Protein AF-A0A2M8TPI4-F1 (afdb_monomer_lite)

Structure (mmCIF, N/CA/C/O backbone):
data_AF-A0A2M8TPI4-F1
#
_entry.id   AF-A0A2M8TPI4-F1
#
loop_
_atom_site.group_PDB
_atom_site.id
_atom_site.type_symbol
_atom_site.label_atom_id
_atom_site.label_alt_id
_atom_site.label_comp_id
_atom_site.label_asym_id
_atom_site.label_entity_id
_atom_site.label_seq_id
_atom_site.pdbx_PDB_ins_code
_atom_site.Cartn_x
_atom_site.Cartn_y
_atom_site.Cartn_z
_atom_site.occupancy
_atom_site.B_iso_or_equiv
_atom_site.auth_seq_id
_atom_site.auth_comp_id
_atom_site.auth_asym_id
_atom_site.auth_atom_id
_atom_site.pdbx_PDB_model_num
ATOM 1 N N . MET A 1 1 ? -33.344 -41.406 -44.178 1.00 42.50 1 MET A N 1
ATOM 2 C CA . MET A 1 1 ? -32.792 -42.039 -42.953 1.00 42.50 1 MET A CA 1
ATOM 3 C C . MET A 1 1 ? -31.326 -42.520 -43.064 1.00 42.50 1 MET A C 1
ATOM 5 O O . MET A 1 1 ? -30.965 -43.487 -42.414 1.00 42.50 1 MET A O 1
ATOM 9 N N . LYS A 1 2 ? -30.423 -41.817 -43.775 1.00 36.78 2 LYS A N 1
ATOM 10 C CA . LYS A 1 2 ? -28.952 -42.033 -43.667 1.00 36.78 2 LYS A CA 1
ATOM 11 C C . LYS A 1 2 ? -28.103 -40.743 -43.727 1.00 36.78 2 LYS A C 1
ATOM 13 O O . LYS A 1 2 ? -26.889 -40.815 -43.817 1.00 36.78 2 LYS A O 1
ATOM 18 N N . LYS A 1 3 ? -28.725 -39.559 -43.618 1.00 31.11 3 LYS A N 1
ATOM 19 C CA . LYS A 1 3 ? -28.043 -38.244 -43.548 1.00 31.11 3 LYS A CA 1
ATOM 20 C C . LYS A 1 3 ? -28.309 -37.463 -42.249 1.00 31.11 3 LYS A C 1
ATOM 22 O O . LYS A 1 3 ? -27.887 -36.326 -42.125 1.00 31.11 3 LYS A O 1
ATOM 27 N N . LEU A 1 4 ? -28.960 -38.087 -41.260 1.00 27.67 4 LEU A N 1
ATOM 28 C CA . LEU A 1 4 ? -29.303 -37.460 -39.971 1.00 27.67 4 LEU A CA 1
ATOM 29 C C . LEU A 1 4 ? -28.495 -38.006 -38.775 1.00 27.67 4 LEU A C 1
ATOM 31 O O . LEU A 1 4 ? -28.818 -37.718 -37.629 1.00 27.67 4 LEU A O 1
ATOM 35 N N . ARG A 1 5 ? -27.447 -38.804 -39.033 1.00 30.41 5 ARG A N 1
ATOM 36 C CA . ARG A 1 5 ? -26.544 -39.361 -38.003 1.00 30.41 5 ARG A CA 1
ATOM 37 C C . ARG A 1 5 ? -25.111 -38.815 -38.057 1.00 30.41 5 ARG A C 1
ATOM 39 O O . ARG A 1 5 ? -24.304 -39.196 -37.226 1.00 30.41 5 ARG A O 1
ATOM 46 N N . LEU A 1 6 ? -24.812 -37.895 -38.979 1.00 24.77 6 LEU A N 1
ATOM 47 C CA . LEU A 1 6 ? -23.505 -37.222 -39.049 1.00 24.77 6 LEU A CA 1
ATOM 48 C C . LEU A 1 6 ? -23.501 -35.851 -38.345 1.00 24.77 6 LEU A C 1
ATOM 50 O O . LEU A 1 6 ? -22.450 -35.359 -37.964 1.00 24.77 6 LEU A O 1
ATOM 54 N N . ILE A 1 7 ? -24.681 -35.270 -38.098 1.00 27.59 7 ILE A N 1
ATOM 55 C CA . ILE A 1 7 ? -24.833 -33.986 -37.387 1.00 27.59 7 ILE A CA 1
ATOM 56 C C . ILE A 1 7 ? -24.910 -34.190 -35.861 1.00 27.59 7 ILE A C 1
ATOM 58 O O . ILE A 1 7 ? -24.501 -33.322 -35.103 1.00 27.59 7 ILE A O 1
ATOM 62 N N . HIS A 1 8 ? -25.307 -35.379 -35.396 1.00 25.62 8 HIS A N 1
ATOM 63 C CA . HIS A 1 8 ? -25.311 -35.723 -33.965 1.00 25.62 8 HIS A CA 1
ATOM 64 C C . HIS A 1 8 ? -23.975 -36.287 -33.447 1.00 25.62 8 HIS A C 1
ATOM 66 O O . HIS A 1 8 ? -23.842 -36.508 -32.250 1.00 25.62 8 HIS A O 1
ATOM 72 N N . LEU A 1 9 ? -22.975 -36.478 -34.320 1.00 25.83 9 LEU A N 1
ATOM 73 C CA . LEU A 1 9 ? -21.606 -36.840 -33.922 1.00 25.83 9 LEU A CA 1
ATOM 74 C C . LEU A 1 9 ? -20.618 -35.662 -34.030 1.00 25.83 9 LEU A C 1
ATOM 76 O O . LEU A 1 9 ? -19.514 -35.748 -33.510 1.00 25.83 9 LEU A O 1
ATOM 80 N N . PHE A 1 10 ? -21.031 -34.543 -34.640 1.00 26.08 10 PHE A N 1
ATOM 81 C CA . PHE A 1 10 ? -20.268 -33.286 -34.656 1.00 26.08 10 PHE A CA 1
ATOM 82 C C . PHE A 1 10 ? -20.625 -32.336 -33.498 1.00 26.08 10 PHE A C 1
ATOM 84 O O . PHE A 1 10 ? -19.935 -31.346 -33.289 1.00 26.08 10 PHE A O 1
ATOM 91 N N . LEU A 1 11 ? -21.653 -32.663 -32.704 1.00 26.89 11 LEU A N 1
ATOM 92 C CA . LEU A 1 11 ? -22.024 -31.936 -31.480 1.00 26.89 11 LEU A CA 1
ATOM 93 C C . LEU A 1 11 ? -21.512 -32.591 -30.182 1.00 26.89 11 LEU A C 1
ATOM 95 O O . LEU A 1 11 ? -21.842 -32.139 -29.093 1.00 26.89 11 LEU A O 1
ATOM 99 N N . LEU A 1 12 ? -20.683 -33.633 -30.294 1.00 26.83 12 LEU A N 1
ATOM 100 C CA . LEU A 1 12 ? -20.065 -34.346 -29.164 1.00 26.83 12 LEU A CA 1
ATOM 101 C C . LEU A 1 12 ? -18.527 -34.371 -29.243 1.00 26.83 12 LEU A C 1
ATOM 103 O O . LEU A 1 12 ? -17.876 -35.152 -28.558 1.00 26.83 12 LEU A O 1
ATOM 107 N N . LEU A 1 13 ? -17.944 -33.489 -30.064 1.00 27.53 13 LEU A N 1
ATOM 108 C CA . LEU A 1 13 ? -16.494 -33.335 -30.215 1.00 27.53 13 LEU A CA 1
ATOM 109 C C . LEU A 1 13 ? -16.045 -31.871 -30.357 1.00 27.53 13 LEU A C 1
ATOM 111 O O . LEU A 1 13 ? -14.975 -31.597 -30.887 1.00 27.53 13 LEU A O 1
ATOM 115 N N . PHE A 1 14 ? -16.806 -30.935 -29.781 1.00 26.31 14 PHE A N 1
ATOM 116 C CA . PHE A 1 14 ? -16.170 -29.828 -29.068 1.00 26.31 14 PHE A CA 1
ATOM 117 C C . PHE A 1 14 ? -15.890 -30.324 -27.651 1.00 26.31 14 PHE A C 1
ATOM 119 O O . PHE A 1 14 ? -16.618 -30.047 -26.700 1.00 26.31 14 PHE A O 1
ATOM 126 N N . LEU A 1 15 ? -14.826 -31.128 -27.547 1.00 28.42 15 LEU A N 1
ATOM 127 C CA . LEU A 1 15 ? -14.032 -31.188 -26.330 1.00 28.42 15 LEU A CA 1
ATOM 128 C C . LEU A 1 15 ? -13.825 -29.750 -25.873 1.00 28.42 15 LEU A C 1
ATOM 130 O O . LEU A 1 15 ? -13.433 -28.892 -26.665 1.00 28.42 15 LEU A O 1
ATOM 134 N N . ALA A 1 16 ? -14.160 -29.514 -24.613 1.00 29.27 16 ALA A N 1
ATOM 135 C CA . ALA A 1 16 ? -13.950 -28.274 -23.914 1.00 29.27 16 ALA A CA 1
ATOM 136 C C . ALA A 1 16 ? -12.498 -27.805 -24.093 1.00 29.27 16 ALA A C 1
ATOM 138 O O . ALA A 1 16 ? -11.621 -28.132 -23.307 1.00 29.27 16 ALA A O 1
ATOM 139 N N . ILE A 1 17 ? -12.261 -26.982 -25.109 1.00 33.09 17 ILE A N 1
ATOM 140 C CA . ILE A 1 17 ? -11.363 -25.845 -24.979 1.00 33.09 17 ILE A CA 1
ATOM 141 C C . ILE A 1 17 ? -12.268 -24.689 -24.567 1.00 33.09 17 ILE A C 1
ATOM 143 O O . ILE A 1 17 ? -12.402 -23.675 -25.245 1.00 33.09 17 ILE A O 1
ATOM 147 N N . GLY A 1 18 ? -12.937 -24.859 -23.424 1.00 29.61 18 GLY A N 1
ATOM 148 C CA . GLY A 1 18 ? -13.050 -23.703 -22.568 1.00 29.61 18 GLY A CA 1
ATOM 149 C C . GLY A 1 18 ? -11.603 -23.345 -22.280 1.00 29.61 18 GLY A C 1
ATOM 150 O O . GLY A 1 18 ? -10.939 -24.058 -21.533 1.00 29.61 18 GLY A O 1
ATOM 151 N N . MET A 1 19 ? -11.092 -22.284 -22.913 1.00 33.31 19 MET A N 1
ATOM 152 C CA . MET A 1 19 ? -10.192 -21.404 -22.180 1.00 33.31 19 MET A CA 1
ATOM 153 C C . MET A 1 19 ? -10.835 -21.310 -20.802 1.00 33.31 19 MET A C 1
ATOM 155 O O . MET A 1 19 ? -11.948 -20.791 -20.698 1.00 33.31 19 MET A O 1
ATOM 159 N N . TYR A 1 20 ? -10.233 -21.929 -19.786 1.00 38.62 20 TYR A N 1
ATOM 160 C CA . TYR A 1 20 ? -10.530 -21.528 -18.426 1.00 38.62 20 TYR A CA 1
ATOM 161 C C . TYR A 1 20 ? -10.258 -20.033 -18.465 1.00 38.62 20 TYR A C 1
ATOM 163 O O . TYR A 1 20 ? -9.108 -19.627 -18.612 1.00 38.62 20 TYR A O 1
ATOM 171 N N . ALA A 1 21 ? -11.317 -19.227 -18.534 1.00 43.59 21 ALA A N 1
ATOM 172 C CA . ALA A 1 21 ? -11.176 -17.796 -18.437 1.00 43.59 21 ALA A CA 1
ATOM 173 C C . ALA A 1 21 ? -10.596 -17.609 -17.045 1.00 43.59 21 ALA A C 1
ATOM 175 O O . ALA A 1 21 ? -11.293 -17.840 -16.058 1.00 43.59 21 ALA A O 1
ATOM 176 N N . THR A 1 22 ? -9.291 -17.362 -16.972 1.00 68.88 22 THR A N 1
ATOM 177 C CA . THR A 1 22 ? -8.619 -17.184 -15.698 1.00 68.88 22 THR A CA 1
ATOM 178 C C . THR A 1 22 ? -9.324 -16.019 -15.020 1.00 68.88 22 THR A C 1
ATOM 180 O O . THR A 1 22 ? -9.359 -14.915 -15.570 1.00 68.88 22 THR A O 1
ATOM 183 N N . GLU A 1 23 ? -9.984 -16.290 -13.894 1.00 80.44 23 GLU A N 1
ATOM 184 C CA . GLU A 1 23 ? -10.828 -15.290 -13.251 1.00 80.44 23 GLU A CA 1
ATOM 185 C C . GLU A 1 23 ? -9.982 -14.075 -12.843 1.00 80.44 23 GLU A C 1
ATOM 187 O O . GLU A 1 23 ? -8.807 -14.237 -12.471 1.00 80.44 23 GLU A O 1
ATOM 192 N N . PRO A 1 24 ? -10.539 -12.852 -12.950 1.00 91.06 24 PRO A N 1
ATOM 193 C CA . PRO A 1 24 ? -9.874 -11.668 -12.433 1.00 91.06 24 PRO A CA 1
ATOM 194 C C . PRO A 1 24 ? -9.610 -11.840 -10.936 1.00 91.06 24 PRO A C 1
ATOM 196 O O . PRO A 1 24 ? -10.426 -12.404 -10.208 1.00 91.06 24 PRO A O 1
ATOM 199 N N . ILE A 1 25 ? -8.477 -11.324 -10.469 1.00 94.75 25 ILE A N 1
ATOM 200 C CA . ILE A 1 25 ? -8.200 -11.262 -9.034 1.00 94.75 25 ILE A CA 1
ATOM 201 C C . ILE A 1 25 ? -8.938 -10.039 -8.501 1.00 94.75 25 ILE A C 1
ATOM 203 O O . ILE A 1 25 ? -8.733 -8.940 -9.013 1.00 94.75 25 ILE A O 1
ATOM 207 N N . SER A 1 26 ? -9.798 -10.234 -7.505 1.00 95.56 26 SER A N 1
ATOM 208 C CA . SER A 1 26 ? -10.599 -9.163 -6.913 1.00 95.56 26 SER A CA 1
ATOM 209 C C . SER A 1 26 ? -10.848 -9.429 -5.434 1.00 95.56 26 SER A C 1
ATOM 211 O O . SER A 1 26 ? -11.182 -10.552 -5.049 1.00 95.56 26 SER A O 1
ATOM 213 N N . GLY A 1 27 ? -10.690 -8.400 -4.601 1.00 95.56 27 GLY A N 1
ATOM 214 C CA . GLY A 1 27 ? -10.996 -8.463 -3.174 1.00 95.56 27 GLY A CA 1
ATOM 215 C C . GLY A 1 27 ? -9.859 -8.006 -2.263 1.00 95.56 27 GLY A C 1
ATOM 216 O O . GLY A 1 27 ? -9.006 -7.200 -2.637 1.00 95.56 27 GLY A O 1
ATOM 217 N N . TYR A 1 28 ? -9.884 -8.507 -1.028 1.00 97.62 28 TYR A N 1
ATOM 218 C CA . TYR A 1 28 ? -8.961 -8.124 0.038 1.00 97.62 28 TYR A CA 1
ATOM 219 C C . TYR A 1 28 ? -8.057 -9.287 0.415 1.00 97.62 28 TYR A C 1
ATOM 221 O O . TYR A 1 28 ? -8.532 -10.368 0.764 1.00 97.62 28 TYR A O 1
ATOM 229 N N . PHE A 1 29 ? -6.755 -9.036 0.399 1.00 97.94 29 PHE A N 1
ATOM 230 C CA . PHE A 1 29 ? -5.729 -10.047 0.586 1.00 97.94 29 PHE A CA 1
ATOM 231 C C . PHE A 1 29 ? -4.709 -9.610 1.628 1.00 97.94 29 PHE A C 1
ATOM 233 O O . PHE A 1 29 ? -4.481 -8.420 1.860 1.00 97.94 29 PHE A O 1
ATOM 240 N N . ARG A 1 30 ? -4.054 -10.602 2.218 1.00 97.69 30 ARG A N 1
ATOM 241 C CA . ARG A 1 30 ? -2.716 -10.479 2.777 1.00 97.69 30 ARG A CA 1
ATOM 242 C C . ARG A 1 30 ? -1.723 -10.952 1.735 1.00 97.69 30 ARG A C 1
ATOM 244 O O . ARG A 1 30 ? -1.909 -11.999 1.119 1.00 97.69 30 ARG A O 1
ATOM 251 N N . ILE A 1 31 ? -0.654 -10.187 1.574 1.00 98.06 31 ILE A N 1
ATOM 252 C CA . ILE A 1 31 ? 0.456 -10.559 0.704 1.00 98.06 31 ILE A CA 1
ATOM 253 C C . ILE A 1 31 ? 1.553 -11.138 1.587 1.00 98.06 31 ILE A C 1
ATOM 255 O O . ILE A 1 31 ? 2.002 -10.481 2.530 1.00 98.06 31 ILE A O 1
ATOM 259 N N . LYS A 1 32 ? 1.959 -12.370 1.293 1.00 97.75 32 LYS A N 1
ATOM 260 C CA . LYS A 1 32 ? 2.950 -13.122 2.064 1.00 97.75 32 LYS A CA 1
ATOM 261 C C . LYS A 1 32 ? 4.080 -13.572 1.150 1.00 97.75 32 LYS A C 1
ATOM 263 O O . LYS A 1 32 ? 3.815 -14.127 0.089 1.00 97.75 32 LYS A O 1
ATOM 268 N N . ASN A 1 33 ? 5.326 -13.367 1.556 1.00 98.06 33 ASN A N 1
ATOM 269 C CA . ASN A 1 33 ? 6.466 -13.908 0.826 1.00 98.06 33 ASN A CA 1
ATOM 270 C C . ASN A 1 33 ? 6.536 -15.440 0.961 1.00 98.06 33 ASN A C 1
ATOM 272 O O . ASN A 1 33 ? 6.232 -15.991 2.022 1.00 98.06 33 ASN A O 1
ATOM 276 N N . ALA A 1 34 ? 6.919 -16.137 -0.108 1.00 97.31 34 ALA A N 1
ATOM 277 C CA . ALA A 1 34 ? 6.995 -17.593 -0.101 1.00 97.31 34 ALA A CA 1
ATOM 278 C C . ALA A 1 34 ? 8.263 -18.139 0.578 1.00 97.31 34 ALA A C 1
ATOM 280 O O . ALA A 1 34 ? 8.246 -19.271 1.068 1.00 97.31 34 ALA A O 1
ATOM 281 N N . HIS A 1 35 ? 9.333 -17.345 0.661 1.00 95.44 35 HIS A N 1
ATOM 282 C CA . HIS A 1 35 ? 10.551 -17.703 1.383 1.00 95.44 35 HIS A CA 1
ATOM 283 C C . HIS A 1 35 ? 10.312 -17.710 2.889 1.00 95.44 35 HIS A C 1
ATOM 285 O O . HIS A 1 35 ? 9.809 -16.744 3.462 1.00 95.44 35 HIS A O 1
ATOM 291 N N . THR A 1 36 ? 10.649 -18.824 3.539 1.00 91.94 36 THR A N 1
ATOM 292 C CA . THR A 1 36 ? 10.414 -19.011 4.975 1.00 91.94 36 THR A CA 1
ATOM 293 C C . THR A 1 36 ? 11.583 -18.480 5.782 1.00 91.94 36 THR A C 1
ATOM 295 O O . THR A 1 36 ? 12.649 -19.087 5.820 1.00 91.94 36 THR A O 1
ATOM 298 N N . ARG A 1 37 ? 11.338 -17.372 6.479 1.00 92.19 37 ARG A N 1
ATOM 299 C CA . ARG A 1 37 ? 12.314 -16.720 7.350 1.00 92.19 37 ARG A CA 1
ATOM 300 C C . ARG A 1 37 ? 12.321 -17.313 8.749 1.00 92.19 37 ARG A C 1
ATOM 302 O O . ARG A 1 37 ? 11.275 -17.677 9.290 1.00 92.19 37 ARG A O 1
ATOM 309 N N . ALA A 1 38 ? 13.494 -17.316 9.377 1.00 92.19 38 ALA A N 1
ATOM 310 C CA . ALA A 1 38 ? 13.656 -17.795 10.750 1.00 92.19 38 ALA A CA 1
ATOM 311 C C . ALA A 1 38 ? 12.893 -16.940 11.782 1.00 92.19 38 ALA A C 1
ATOM 313 O O . ALA A 1 38 ? 12.443 -17.454 12.804 1.00 92.19 38 ALA A O 1
ATOM 314 N N . ASP A 1 39 ? 12.719 -15.641 11.513 1.00 93.31 39 ASP A N 1
ATOM 315 C CA . ASP A 1 39 ? 11.968 -14.711 12.368 1.00 93.31 39 ASP A CA 1
ATOM 316 C C . ASP A 1 39 ? 10.443 -14.751 12.142 1.00 93.31 39 ASP A C 1
ATOM 318 O O . ASP A 1 39 ? 9.690 -14.071 12.846 1.00 93.31 39 ASP A O 1
ATOM 322 N N . GLY A 1 40 ? 9.979 -15.539 11.165 1.00 94.81 40 GLY A N 1
ATOM 323 C CA . GLY A 1 40 ? 8.573 -15.677 10.794 1.00 94.81 40 GLY A CA 1
ATOM 324 C C . GLY A 1 40 ? 7.943 -14.423 10.181 1.00 94.81 40 GLY A C 1
ATOM 325 O O . GLY A 1 40 ? 6.723 -14.396 9.997 1.00 94.81 40 GLY A O 1
ATOM 326 N N . LYS A 1 41 ? 8.724 -13.374 9.888 1.00 96.06 41 LYS A N 1
ATOM 327 C CA . LYS A 1 41 ? 8.229 -12.157 9.238 1.00 96.06 41 LYS A CA 1
ATOM 328 C C . LYS A 1 41 ? 8.160 -12.386 7.739 1.00 96.06 41 LYS A C 1
ATOM 330 O O . LYS A 1 41 ? 9.182 -12.586 7.112 1.00 96.06 41 LYS A O 1
ATOM 335 N N . GLN A 1 42 ? 6.964 -12.393 7.172 1.00 95.88 42 GLN A N 1
ATOM 336 C CA . GLN A 1 42 ? 6.765 -12.653 5.738 1.00 95.88 42 GLN A CA 1
ATOM 337 C C . GLN A 1 42 ? 5.626 -11.823 5.146 1.00 95.88 42 GLN A C 1
ATOM 339 O O . GLN A 1 42 ? 5.453 -11.784 3.929 1.00 95.88 42 GLN A O 1
ATOM 344 N N . TYR A 1 43 ? 4.809 -11.199 5.993 1.00 97.94 43 TYR A N 1
ATOM 345 C CA . TYR A 1 43 ? 3.595 -10.522 5.569 1.00 97.94 43 TYR A CA 1
ATOM 346 C C . TYR A 1 43 ? 3.841 -9.040 5.362 1.00 97.94 43 TYR A C 1
ATOM 348 O O . TYR A 1 43 ? 4.444 -8.364 6.201 1.00 97.94 43 TYR A O 1
ATOM 356 N N . VAL A 1 44 ? 3.323 -8.537 4.247 1.00 98.06 44 VAL A N 1
ATOM 357 C CA . VAL A 1 44 ? 3.398 -7.127 3.887 1.00 98.06 44 VAL A CA 1
ATOM 358 C C . VAL A 1 44 ? 2.527 -6.299 4.825 1.00 98.06 44 VAL A C 1
ATOM 360 O O . VAL A 1 44 ? 1.353 -6.600 5.043 1.00 98.06 44 VAL A O 1
ATOM 363 N N . GLN A 1 45 ? 3.100 -5.216 5.344 1.00 96.12 45 GLN A N 1
ATOM 364 C CA . GLN A 1 45 ? 2.365 -4.149 6.006 1.00 96.12 45 GLN A CA 1
ATOM 365 C C . GLN A 1 45 ? 2.723 -2.801 5.394 1.00 96.12 45 GLN A C 1
ATOM 367 O O . GLN A 1 45 ? 3.892 -2.425 5.325 1.00 96.12 45 GLN A O 1
ATOM 372 N N . VAL A 1 46 ? 1.694 -2.051 5.009 1.00 96.25 46 VAL A N 1
ATOM 373 C CA . VAL A 1 46 ? 1.790 -0.644 4.625 1.00 96.25 46 VAL A CA 1
ATOM 374 C C . VAL A 1 46 ? 1.813 0.211 5.890 1.00 96.25 46 VAL A C 1
ATOM 376 O O . VAL A 1 46 ? 0.879 0.176 6.694 1.00 96.25 46 VAL A O 1
ATOM 379 N N . THR A 1 47 ? 2.888 0.973 6.075 1.00 92.56 47 THR A N 1
ATOM 380 C CA . THR A 1 47 ? 3.129 1.794 7.277 1.00 92.56 47 THR A CA 1
ATOM 381 C C . THR A 1 47 ? 3.244 3.281 6.977 1.00 92.56 47 THR A C 1
ATOM 383 O O . THR A 1 47 ? 3.262 4.093 7.899 1.00 92.56 47 THR A O 1
ATOM 386 N N . GLY A 1 48 ? 3.302 3.655 5.701 1.00 89.44 48 GLY A N 1
ATOM 387 C CA . GLY A 1 48 ? 3.376 5.045 5.287 1.00 89.44 48 GLY A CA 1
ATOM 388 C C . GLY A 1 48 ? 2.976 5.230 3.834 1.00 89.44 48 GLY A C 1
ATOM 389 O O . GLY A 1 48 ? 2.799 4.276 3.079 1.00 89.44 48 GLY A O 1
ATOM 390 N N . LYS A 1 49 ? 2.890 6.496 3.423 1.00 83.81 49 LYS A N 1
ATOM 391 C CA . LYS A 1 49 ? 2.453 6.892 2.078 1.00 83.81 49 LYS A CA 1
ATOM 392 C C . LYS A 1 49 ? 3.249 6.229 0.944 1.00 83.81 49 LYS A C 1
ATOM 394 O O . LYS A 1 49 ? 2.689 5.918 -0.099 1.00 83.81 49 LYS A O 1
ATOM 399 N N . TYR A 1 50 ? 4.547 6.034 1.162 1.00 82.00 50 TYR A N 1
ATOM 400 C CA . TYR A 1 50 ? 5.475 5.399 0.221 1.00 82.00 50 TYR A CA 1
ATOM 401 C C . TYR A 1 50 ? 6.285 4.293 0.912 1.00 82.00 50 TYR A C 1
ATOM 403 O O . TYR A 1 50 ? 7.439 4.064 0.565 1.00 82.00 50 TYR A O 1
ATOM 411 N N . GLN A 1 51 ? 5.716 3.672 1.951 1.00 86.50 51 GLN A N 1
ATOM 412 C CA . GLN A 1 51 ? 6.416 2.705 2.792 1.00 86.50 51 GLN A CA 1
ATOM 413 C C . GLN A 1 51 ? 5.540 1.480 3.044 1.00 86.50 51 GLN A C 1
ATOM 415 O O . GLN A 1 51 ? 4.460 1.572 3.634 1.00 86.50 51 GLN A O 1
ATOM 420 N N . ALA A 1 52 ? 6.052 0.329 2.633 1.00 92.12 52 ALA A N 1
ATOM 421 C CA . ALA A 1 52 ? 5.533 -0.981 2.974 1.00 92.12 52 ALA A CA 1
ATOM 422 C C . ALA A 1 52 ? 6.709 -1.954 3.063 1.00 92.12 52 ALA A C 1
ATOM 424 O O . ALA A 1 52 ? 7.691 -1.757 2.351 1.00 92.12 52 ALA A O 1
ATOM 425 N N . GLN A 1 53 ? 6.622 -2.968 3.923 1.00 94.62 53 GLN A N 1
ATOM 426 C CA . GLN A 1 53 ? 7.640 -4.021 4.029 1.00 94.62 53 GLN A CA 1
ATOM 427 C C . GLN A 1 53 ? 7.007 -5.369 4.409 1.00 94.62 53 GLN A C 1
ATOM 429 O O . GLN A 1 53 ? 6.000 -5.368 5.124 1.00 94.62 53 GLN A O 1
ATOM 434 N N . PRO A 1 54 ? 7.589 -6.514 4.001 1.00 95.69 54 PRO A N 1
ATOM 435 C CA . PRO A 1 54 ? 7.163 -7.867 4.383 1.00 95.69 54 PRO A CA 1
ATOM 436 C C . PRO A 1 54 ? 7.573 -8.246 5.822 1.00 95.69 54 PRO A C 1
ATOM 438 O O . PRO A 1 54 ? 8.050 -9.343 6.091 1.00 95.69 54 PRO A O 1
ATOM 441 N N . ASN A 1 55 ? 7.403 -7.330 6.776 1.00 94.62 55 ASN A N 1
ATOM 442 C CA . ASN A 1 55 ? 8.015 -7.412 8.104 1.00 94.62 55 ASN A CA 1
ATOM 443 C C . ASN A 1 55 ? 7.073 -7.897 9.224 1.00 94.62 55 ASN A C 1
ATOM 445 O O . ASN A 1 55 ? 7.421 -7.773 10.403 1.00 94.62 55 ASN A O 1
ATOM 449 N N . GLN A 1 56 ? 5.895 -8.430 8.884 1.00 97.19 56 GLN A N 1
ATOM 450 C CA . GLN A 1 56 ? 4.922 -8.930 9.860 1.00 97.19 56 GLN A CA 1
ATOM 451 C C . GLN A 1 56 ? 4.898 -10.452 9.953 1.00 97.19 56 GLN A C 1
ATOM 453 O O . GLN A 1 56 ? 5.046 -11.158 8.955 1.00 97.19 56 GLN A O 1
ATOM 458 N N . THR A 1 57 ? 4.652 -10.950 11.166 1.00 97.06 57 THR A N 1
ATOM 459 C CA . THR A 1 57 ? 4.400 -12.372 11.429 1.00 97.06 57 THR A CA 1
ATOM 460 C C . THR A 1 57 ? 2.936 -12.738 11.182 1.00 97.06 57 THR A C 1
ATOM 462 O O . THR A 1 57 ? 2.060 -11.868 11.157 1.00 97.06 57 THR A O 1
ATOM 465 N N . VAL A 1 58 ? 2.658 -14.041 11.071 1.00 95.25 58 VAL A N 1
ATOM 466 C CA . VAL A 1 58 ? 1.302 -14.596 10.877 1.00 95.25 58 VAL A CA 1
ATOM 467 C C . VAL A 1 58 ? 0.297 -14.204 11.970 1.00 95.25 58 VAL A C 1
ATOM 469 O O . VAL A 1 58 ? -0.903 -14.143 11.711 1.00 95.25 58 VAL A O 1
ATOM 472 N N . ASP A 1 59 ? 0.755 -13.900 13.184 1.00 94.81 59 ASP A N 1
ATOM 473 C CA . ASP A 1 59 ? -0.139 -13.477 14.266 1.00 94.81 59 ASP A CA 1
ATOM 474 C C . ASP A 1 59 ? -0.301 -11.961 14.330 1.00 94.81 59 ASP A C 1
ATOM 476 O O . ASP A 1 59 ? -1.415 -11.470 14.531 1.00 94.81 59 ASP A O 1
ATOM 480 N N . ALA A 1 60 ? 0.770 -11.199 14.089 1.00 95.75 60 ALA A N 1
ATOM 481 C CA . ALA A 1 60 ? 0.702 -9.741 14.095 1.00 95.75 60 ALA A CA 1
ATOM 482 C C . ALA A 1 60 ? -0.265 -9.229 13.011 1.00 95.75 60 ALA A C 1
ATOM 484 O O . ALA A 1 60 ? -1.166 -8.431 13.292 1.00 95.75 60 ALA A O 1
ATOM 485 N N . VAL A 1 61 ? -0.149 -9.780 11.799 1.00 95.62 61 VAL A N 1
ATOM 486 C CA . VAL A 1 61 ? -0.925 -9.431 10.597 1.00 95.62 61 VAL A CA 1
ATOM 487 C C . VAL A 1 61 ? -2.451 -9.586 10.766 1.00 95.62 61 VAL A C 1
ATOM 489 O O . VAL A 1 61 ? -3.241 -8.966 10.053 1.00 95.62 61 VAL A O 1
ATOM 492 N N . LYS A 1 62 ? -2.923 -10.356 11.754 1.00 96.56 62 LYS A N 1
ATOM 493 C CA . LYS A 1 62 ? -4.364 -10.533 12.026 1.00 96.56 62 LYS A CA 1
ATOM 494 C C . LYS A 1 62 ? -5.033 -9.289 12.612 1.00 96.56 62 LYS A C 1
ATOM 496 O O . LYS A 1 62 ? -6.255 -9.183 12.585 1.00 96.56 62 LYS A O 1
ATOM 501 N N . THR A 1 63 ? -4.243 -8.343 13.117 1.00 96.69 63 THR A N 1
ATOM 502 C CA . THR A 1 63 ? -4.740 -7.128 13.789 1.00 96.69 63 THR A CA 1
ATOM 503 C C . THR A 1 63 ? -4.210 -5.826 13.195 1.00 96.69 63 THR A C 1
ATOM 505 O O . THR A 1 63 ? -4.551 -4.755 13.692 1.00 96.69 63 THR A O 1
ATOM 508 N N . GLN A 1 64 ? -3.402 -5.895 12.130 1.00 96.38 64 GLN A N 1
ATOM 509 C CA . GLN A 1 64 ? -2.826 -4.723 11.466 1.00 96.38 64 GLN A CA 1
ATOM 510 C C . GLN A 1 64 ? -3.660 -4.322 10.243 1.00 96.38 64 GLN A C 1
ATOM 512 O O . GLN A 1 64 ? -3.621 -5.032 9.236 1.00 96.38 64 GLN A O 1
ATOM 517 N N . PRO A 1 65 ? -4.360 -3.174 10.254 1.00 97.00 65 PRO A N 1
ATOM 518 C CA . PRO A 1 65 ? -5.111 -2.713 9.086 1.00 97.00 65 PRO A CA 1
ATOM 519 C C . PRO A 1 65 ? -4.242 -2.532 7.839 1.00 97.00 65 PRO A C 1
ATOM 521 O O . PRO A 1 65 ? -4.701 -2.801 6.737 1.00 97.00 65 PRO A O 1
ATOM 524 N N . GLY A 1 66 ? -2.976 -2.128 8.004 1.00 96.88 66 GLY A N 1
ATOM 525 C CA . GLY A 1 66 ? -2.035 -1.959 6.891 1.00 96.88 66 GLY A CA 1
ATOM 526 C C . GLY A 1 66 ? -1.610 -3.253 6.199 1.00 96.88 66 GLY A C 1
ATOM 527 O O . GLY A 1 66 ? -0.897 -3.193 5.206 1.00 96.88 66 GLY A O 1
ATOM 528 N N . SER A 1 67 ? -2.026 -4.411 6.711 1.00 96.81 67 SER A N 1
ATOM 529 C CA . SER A 1 67 ? -1.809 -5.704 6.054 1.00 96.81 67 SER A CA 1
ATOM 530 C C . SER A 1 67 ? -2.984 -6.180 5.203 1.00 96.81 67 SER A C 1
ATOM 532 O O . SER A 1 67 ? -2.855 -7.156 4.470 1.00 96.81 67 SER A O 1
ATOM 534 N N . VAL A 1 68 ? -4.132 -5.506 5.307 1.00 97.88 68 VAL A N 1
ATOM 535 C CA . VAL A 1 68 ? -5.295 -5.766 4.4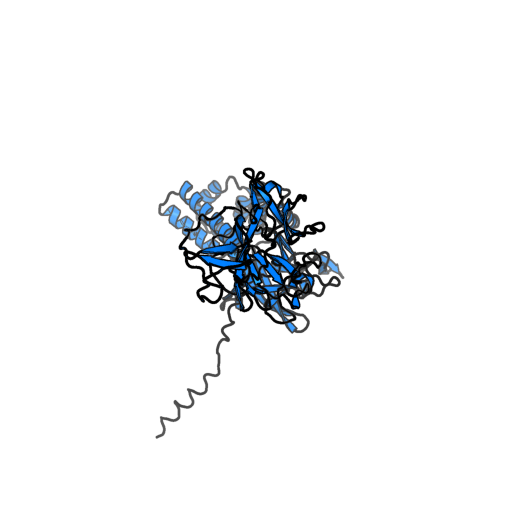62 1.00 97.88 68 VAL A CA 1
ATOM 536 C C . VAL A 1 68 ? -5.134 -4.915 3.210 1.00 97.88 68 VAL A C 1
ATOM 538 O O . VAL A 1 68 ? -5.139 -3.683 3.277 1.00 97.88 68 VAL A O 1
ATOM 541 N N . ILE A 1 69 ? -4.940 -5.578 2.075 1.00 97.81 69 ILE A N 1
ATOM 542 C CA . ILE A 1 69 ? -4.623 -4.946 0.797 1.00 97.81 69 ILE A CA 1
ATOM 543 C C . ILE A 1 69 ? -5.740 -5.276 -0.184 1.00 97.81 69 ILE A C 1
ATOM 545 O O . ILE A 1 69 ? -6.008 -6.443 -0.460 1.00 97.81 69 ILE A O 1
ATOM 549 N N . GLN A 1 70 ? -6.396 -4.246 -0.710 1.00 97.62 70 GLN A N 1
ATOM 550 C CA . GLN A 1 70 ? -7.291 -4.403 -1.844 1.00 97.62 70 GLN A CA 1
ATOM 551 C C . GLN A 1 70 ? -6.456 -4.616 -3.107 1.00 97.62 70 GLN A C 1
ATOM 553 O O . GLN A 1 70 ? -5.598 -3.786 -3.429 1.00 97.62 70 GLN A O 1
ATOM 558 N N . LEU A 1 71 ? -6.735 -5.704 -3.818 1.00 97.25 71 LEU A N 1
ATOM 559 C CA . LEU A 1 71 ? -6.085 -6.053 -5.071 1.00 97.25 71 LEU A CA 1
ATOM 560 C C . LEU A 1 71 ? -7.148 -6.318 -6.131 1.00 97.25 71 LEU A C 1
ATOM 562 O O . LEU A 1 71 ? -7.988 -7.199 -5.971 1.00 97.25 71 LEU A O 1
ATOM 566 N N . GLU A 1 72 ? -7.058 -5.569 -7.224 1.00 96.62 72 GLU A N 1
ATOM 567 C CA . GLU A 1 72 ? -7.820 -5.822 -8.443 1.00 96.62 72 GLU A CA 1
ATOM 568 C C . GLU A 1 72 ? -6.824 -6.050 -9.579 1.00 96.62 72 GLU A C 1
ATOM 570 O O . GLU A 1 72 ? -5.938 -5.214 -9.798 1.00 96.62 72 GLU A O 1
ATOM 575 N N . ALA A 1 73 ? -6.954 -7.158 -10.305 1.00 96.12 73 ALA A N 1
ATOM 576 C CA . ALA A 1 73 ? -6.114 -7.455 -11.454 1.00 96.12 73 ALA A CA 1
ATOM 577 C C . ALA A 1 73 ? -6.907 -8.131 -12.577 1.00 96.12 73 ALA A C 1
ATOM 579 O O . ALA A 1 73 ? -7.635 -9.105 -12.364 1.00 96.12 73 ALA A O 1
ATOM 580 N N . LYS A 1 74 ? -6.733 -7.622 -13.798 1.00 95.94 74 LYS A N 1
ATOM 581 C CA . LYS A 1 74 ? -7.360 -8.165 -15.008 1.00 95.94 74 LYS A CA 1
ATOM 582 C C . LYS A 1 74 ? -6.429 -9.172 -15.670 1.00 95.94 74 LYS A C 1
ATOM 584 O O . LYS A 1 74 ? -5.224 -8.947 -15.736 1.00 95.94 74 LYS A O 1
ATOM 589 N N . TRP A 1 75 ? -6.986 -10.257 -16.186 1.00 94.69 75 TRP A N 1
ATOM 590 C CA . TRP A 1 75 ? -6.220 -11.233 -16.950 1.00 94.69 75 TRP A CA 1
ATOM 591 C C . TRP A 1 75 ? -5.908 -10.711 -18.361 1.00 94.69 75 TRP A C 1
ATOM 593 O O . TRP A 1 75 ? -6.801 -10.257 -19.078 1.00 94.69 75 TRP A O 1
ATOM 603 N N . ASP A 1 76 ? -4.640 -10.782 -18.758 1.00 93.19 76 ASP A N 1
ATOM 604 C CA . ASP A 1 76 ? -4.141 -10.491 -20.098 1.00 93.19 76 ASP A CA 1
ATOM 605 C C . ASP A 1 76 ? -3.844 -11.803 -20.834 1.00 93.19 76 ASP A C 1
ATOM 607 O O . ASP A 1 76 ? -2.801 -12.435 -20.648 1.00 93.19 76 ASP A O 1
ATOM 611 N N . ASN A 1 77 ? -4.775 -12.196 -21.705 1.00 89.88 77 ASN A N 1
ATOM 612 C CA . ASN A 1 77 ? -4.658 -13.410 -22.510 1.00 89.88 77 ASN A CA 1
ATOM 613 C C . ASN A 1 77 ? -3.447 -13.397 -23.451 1.00 89.88 77 ASN A C 1
ATOM 615 O O . ASN A 1 77 ? -2.926 -14.463 -23.764 1.00 89.88 77 ASN A O 1
ATOM 619 N N . ALA A 1 78 ? -3.017 -12.224 -23.931 1.00 90.38 78 ALA A N 1
ATOM 620 C CA . ALA A 1 78 ? -1.958 -12.141 -24.935 1.00 90.38 78 ALA A CA 1
ATOM 621 C C . ALA A 1 78 ? -0.588 -12.497 -24.346 1.00 90.38 78 ALA A C 1
ATOM 623 O O . ALA A 1 78 ? 0.227 -13.118 -25.024 1.00 90.38 78 ALA A O 1
ATOM 624 N N . ASN A 1 79 ? -0.360 -12.133 -23.082 1.00 89.88 79 ASN A N 1
ATOM 625 C CA . ASN A 1 79 ? 0.916 -12.327 -22.395 1.00 89.88 79 ASN A CA 1
ATOM 626 C C . ASN A 1 79 ? 0.835 -13.328 -21.229 1.00 89.88 79 ASN A C 1
ATOM 628 O O . ASN A 1 79 ? 1.817 -13.495 -20.514 1.00 89.88 79 ASN A O 1
ATOM 632 N N . ASN A 1 80 ? -0.314 -13.991 -21.034 1.00 92.12 80 ASN A N 1
ATOM 633 C CA . ASN A 1 80 ? -0.538 -15.007 -19.998 1.00 92.12 80 ASN A CA 1
ATOM 634 C C . ASN A 1 80 ? -0.176 -14.522 -18.577 1.00 92.12 80 ASN A C 1
ATOM 636 O O . ASN A 1 80 ? 0.488 -15.213 -17.805 1.00 92.12 80 ASN A O 1
ATOM 640 N N . ARG A 1 81 ? -0.607 -13.304 -18.243 1.00 94.25 81 ARG A N 1
ATOM 641 C CA . ARG A 1 81 ? -0.305 -12.622 -16.976 1.00 94.25 81 ARG A CA 1
ATOM 642 C C . ARG A 1 81 ? -1.487 -11.780 -16.520 1.00 94.25 81 ARG A C 1
ATOM 644 O O . ARG A 1 81 ? -2.419 -11.539 -17.280 1.00 94.25 81 ARG A O 1
ATOM 651 N N . TYR A 1 82 ? -1.447 -11.294 -15.291 1.00 96.81 82 TYR A N 1
ATOM 652 C CA . TYR A 1 82 ? -2.392 -10.307 -14.788 1.00 96.81 82 TYR A CA 1
ATOM 653 C C . TYR A 1 82 ? -1.801 -8.906 -14.851 1.00 96.81 82 TYR A C 1
ATOM 655 O O . TYR A 1 82 ? -0.657 -8.708 -14.458 1.00 96.81 82 TYR A O 1
ATOM 663 N N . ILE A 1 83 ? -2.619 -7.934 -15.242 1.00 96.69 83 ILE A N 1
ATOM 664 C CA . ILE A 1 83 ? -2.318 -6.507 -15.118 1.00 96.69 83 ILE A CA 1
ATOM 665 C C . ILE A 1 83 ? -3.014 -5.989 -13.860 1.00 96.69 83 ILE A C 1
ATOM 667 O O . ILE A 1 83 ? -4.243 -6.061 -13.752 1.00 96.69 83 ILE A O 1
ATOM 671 N N . VAL A 1 84 ? -2.238 -5.460 -12.918 1.00 96.62 84 VAL A N 1
ATOM 672 C CA . VAL A 1 84 ? -2.750 -4.909 -11.659 1.00 96.62 84 VAL A CA 1
ATOM 673 C C . VAL A 1 84 ? -3.408 -3.559 -11.927 1.00 96.62 84 VAL A C 1
ATOM 675 O O . VAL A 1 84 ? -2.765 -2.615 -12.379 1.00 96.62 84 VAL A O 1
ATOM 678 N N . THR A 1 85 ? -4.700 -3.452 -11.629 1.00 96.19 85 THR A N 1
ATOM 679 C CA . THR A 1 85 ? -5.492 -2.229 -11.836 1.00 96.19 85 THR A CA 1
ATOM 680 C C . THR A 1 85 ? -5.739 -1.457 -10.545 1.00 96.19 85 THR A C 1
ATOM 682 O O . THR A 1 85 ? -5.948 -0.247 -10.587 1.00 96.19 85 THR A O 1
ATOM 685 N N . THR A 1 86 ? -5.674 -2.133 -9.398 1.00 95.69 86 THR A N 1
ATOM 686 C CA . THR A 1 86 ? -5.773 -1.510 -8.075 1.00 95.69 86 THR A CA 1
ATOM 687 C C . THR A 1 86 ? -4.857 -2.245 -7.114 1.00 95.69 86 THR A C 1
ATOM 689 O O . THR A 1 86 ? -4.924 -3.467 -7.008 1.00 95.69 86 THR A O 1
ATOM 692 N N . LEU A 1 87 ? -4.041 -1.492 -6.381 1.00 95.69 87 LEU A N 1
ATOM 693 C CA . LEU A 1 87 ? -3.268 -1.994 -5.251 1.00 95.69 87 LEU A CA 1
ATOM 694 C C . LEU A 1 87 ? -3.358 -0.953 -4.140 1.00 95.69 87 LEU A C 1
ATOM 696 O O . LEU A 1 87 ? -2.681 0.081 -4.196 1.00 95.69 87 LEU A O 1
ATOM 700 N N . ARG A 1 88 ? -4.258 -1.190 -3.181 1.00 95.81 88 ARG A N 1
ATOM 701 C CA . ARG A 1 88 ? -4.666 -0.171 -2.212 1.00 95.81 88 ARG A CA 1
ATOM 702 C C . ARG A 1 88 ? -4.656 -0.673 -0.775 1.00 95.81 88 ARG A C 1
ATOM 704 O O . ARG A 1 88 ? -5.189 -1.734 -0.473 1.00 95.81 88 ARG A O 1
ATOM 711 N N . SER A 1 89 ? -4.098 0.132 0.122 1.00 96.31 89 SER A N 1
ATOM 712 C CA . SER A 1 89 ? -4.225 -0.035 1.572 1.00 96.31 89 SER A CA 1
ATOM 713 C C . SER A 1 89 ? -3.946 1.291 2.273 1.00 96.31 89 SER A C 1
ATOM 715 O O . SER A 1 89 ? -3.204 2.127 1.758 1.00 96.31 89 SER A O 1
ATOM 717 N N . GLN A 1 90 ? -4.518 1.498 3.458 1.00 95.62 90 GLN A N 1
ATOM 718 C CA . GLN A 1 90 ? -4.286 2.690 4.280 1.00 95.62 90 GLN A CA 1
ATOM 719 C C . GLN A 1 90 ? -4.560 4.019 3.554 1.00 95.62 90 GLN A C 1
ATOM 721 O O . GLN A 1 90 ? -3.893 5.028 3.784 1.00 95.62 90 GLN A O 1
ATOM 726 N N . GLY A 1 91 ? -5.541 4.029 2.645 1.00 92.44 91 GLY A N 1
ATOM 727 C CA . GLY A 1 91 ? -5.896 5.213 1.858 1.00 92.44 91 GLY A CA 1
ATOM 728 C C . GLY A 1 91 ? -4.892 5.549 0.752 1.00 92.44 91 GLY A C 1
ATOM 729 O O . GLY A 1 91 ? -5.020 6.588 0.105 1.00 92.44 91 GLY A O 1
ATOM 730 N N . VAL A 1 92 ? -3.915 4.674 0.515 1.00 92.25 92 VAL A N 1
ATOM 731 C CA . VAL A 1 92 ? -2.927 4.776 -0.555 1.00 92.25 92 VAL A CA 1
ATOM 732 C C . VAL A 1 92 ? -3.292 3.788 -1.648 1.00 92.25 92 VAL A C 1
ATOM 734 O O . VAL A 1 92 ? -3.326 2.593 -1.393 1.00 92.25 92 VAL A O 1
ATOM 737 N N . ASP A 1 93 ? -3.541 4.286 -2.857 1.00 93.94 93 ASP A N 1
ATOM 738 C CA . ASP A 1 93 ? -3.657 3.471 -4.069 1.00 93.94 93 ASP A CA 1
ATOM 739 C C . ASP A 1 93 ? -2.415 3.708 -4.930 1.00 93.94 93 ASP A C 1
ATOM 741 O O . ASP A 1 93 ? -2.203 4.814 -5.437 1.00 93.94 93 ASP A O 1
ATOM 745 N N . VAL A 1 94 ? -1.569 2.689 -5.059 1.00 90.19 94 VAL A N 1
ATOM 746 C CA . VAL A 1 94 ? -0.290 2.808 -5.770 1.00 90.19 94 VAL A CA 1
ATOM 747 C C . VAL A 1 94 ? -0.510 2.954 -7.276 1.00 90.19 94 VAL A C 1
ATOM 749 O O . VAL A 1 94 ? 0.184 3.743 -7.920 1.00 90.19 94 VAL A O 1
ATOM 752 N N . ILE A 1 95 ? -1.510 2.268 -7.835 1.00 91.94 95 ILE A N 1
ATOM 753 C CA . ILE A 1 95 ? -1.772 2.269 -9.276 1.00 91.94 95 ILE A CA 1
ATOM 754 C C . ILE A 1 95 ? -2.465 3.570 -9.681 1.00 91.94 95 ILE A C 1
ATOM 756 O O . ILE A 1 95 ? -1.906 4.382 -10.421 1.00 91.94 95 ILE A O 1
ATOM 760 N N . ASN A 1 96 ? -3.659 3.817 -9.142 1.00 91.56 96 ASN A N 1
ATOM 761 C CA . ASN A 1 96 ? -4.494 4.949 -9.549 1.00 91.56 96 ASN A CA 1
ATOM 762 C C . ASN A 1 96 ? -4.060 6.257 -8.881 1.00 91.56 96 ASN A C 1
ATOM 764 O O . ASN A 1 96 ? -4.252 7.349 -9.420 1.00 91.56 96 ASN A O 1
ATOM 768 N N . GLY A 1 97 ? -3.488 6.169 -7.681 1.00 87.12 97 GLY A N 1
ATOM 769 C CA . GLY A 1 97 ? -3.056 7.330 -6.916 1.00 87.12 97 GLY A CA 1
ATOM 770 C C . GLY A 1 97 ? -1.678 7.844 -7.317 1.00 87.12 97 GLY A C 1
ATOM 771 O O . GLY A 1 97 ? -1.486 9.062 -7.269 1.00 87.12 97 GLY A O 1
ATOM 772 N N . TYR A 1 98 ? -0.747 6.967 -7.717 1.00 85.56 98 TYR A N 1
ATOM 773 C CA . TYR A 1 98 ? 0.648 7.340 -7.992 1.00 85.56 98 TYR A CA 1
ATOM 774 C C . TYR A 1 98 ? 1.106 7.016 -9.410 1.00 85.56 98 TYR A C 1
ATOM 776 O O . TYR A 1 98 ? 1.472 7.950 -10.121 1.00 85.56 98 TYR A O 1
ATOM 784 N N . LEU A 1 99 ? 1.083 5.750 -9.831 1.00 86.00 99 LEU A N 1
ATOM 785 C CA . LEU A 1 99 ? 1.652 5.321 -11.112 1.00 86.00 99 LEU A CA 1
ATOM 786 C C . LEU A 1 99 ? 0.963 6.005 -12.297 1.00 86.00 99 LEU A C 1
ATOM 788 O O . LEU A 1 99 ? 1.605 6.743 -13.048 1.00 86.00 99 LEU A O 1
ATOM 792 N N . LEU A 1 100 ? -0.356 5.845 -12.421 1.00 89.19 100 LEU A N 1
ATOM 793 C CA . LEU A 1 100 ? -1.113 6.424 -13.532 1.00 89.19 100 LEU A CA 1
ATOM 794 C C . LEU A 1 100 ? -1.069 7.954 -13.513 1.00 89.19 100 LEU A C 1
ATOM 796 O O . LEU A 1 100 ? -0.877 8.569 -14.559 1.00 89.19 100 LEU A O 1
ATOM 800 N N . LYS A 1 101 ? -1.135 8.580 -12.329 1.00 89.56 101 LYS A N 1
ATOM 801 C CA . LYS A 1 101 ? -0.981 10.040 -12.204 1.00 89.56 101 LYS A CA 1
ATOM 802 C C . LYS A 1 101 ? 0.409 10.516 -12.609 1.00 89.56 101 LYS A C 1
ATOM 804 O O . LYS A 1 101 ? 0.537 11.590 -13.190 1.00 89.56 101 LYS A O 1
ATOM 809 N N . ALA A 1 102 ? 1.462 9.761 -12.302 1.00 84.12 102 ALA A N 1
ATOM 810 C CA . ALA A 1 102 ? 2.819 10.096 -12.718 1.00 84.12 102 ALA A CA 1
ATOM 811 C C . ALA A 1 102 ? 2.968 10.017 -14.241 1.00 84.12 102 ALA A C 1
ATOM 813 O O . ALA A 1 102 ? 3.474 10.962 -14.848 1.00 84.12 102 ALA A O 1
ATOM 814 N N . ILE A 1 103 ? 2.455 8.949 -14.856 1.00 85.50 103 ILE A N 1
ATOM 815 C CA . ILE A 1 103 ? 2.433 8.780 -16.315 1.00 85.50 103 ILE A CA 1
ATOM 816 C C . ILE A 1 103 ? 1.637 9.912 -16.973 1.00 85.50 103 ILE A C 1
ATOM 818 O O . ILE A 1 103 ? 2.111 10.526 -17.929 1.00 85.50 103 ILE A O 1
ATOM 822 N N . GLU A 1 104 ? 0.458 10.235 -16.443 1.00 90.50 104 GLU A N 1
ATOM 823 C CA . GLU A 1 104 ? -0.375 11.336 -16.926 1.00 90.50 104 GLU A CA 1
ATOM 824 C C . GLU A 1 104 ? 0.355 12.682 -16.821 1.00 90.50 104 GLU A C 1
ATOM 826 O O . GLU A 1 104 ? 0.404 13.437 -17.791 1.00 90.50 104 GLU A O 1
ATOM 831 N N . MET A 1 105 ? 1.000 12.971 -15.685 1.00 86.00 105 MET A N 1
ATOM 832 C CA . MET A 1 105 ? 1.804 14.186 -15.517 1.00 86.00 105 MET A CA 1
ATOM 833 C C . MET A 1 105 ? 2.926 14.284 -16.556 1.00 86.00 105 MET A C 1
ATOM 835 O O . MET A 1 105 ? 3.183 15.375 -17.067 1.00 86.00 105 MET A O 1
ATOM 839 N N . VAL A 1 106 ? 3.601 13.175 -16.872 1.00 83.75 106 VAL A N 1
ATOM 840 C CA . VAL A 1 106 ? 4.649 13.143 -17.904 1.00 83.75 106 VAL A CA 1
ATOM 841 C C . VAL A 1 106 ? 4.050 13.406 -19.284 1.00 83.75 106 VAL A C 1
ATOM 843 O O . VAL A 1 106 ? 4.517 14.312 -19.975 1.00 83.75 106 VAL A O 1
ATOM 846 N N . LYS A 1 107 ? 2.981 12.692 -19.660 1.00 88.50 107 LYS A N 1
ATOM 847 C CA . LYS A 1 107 ? 2.283 12.879 -20.943 1.00 88.50 107 LYS A CA 1
ATOM 848 C C . LYS A 1 107 ? 1.811 14.324 -21.120 1.00 88.50 107 LYS A C 1
ATOM 850 O O . LYS A 1 107 ? 2.101 14.937 -22.144 1.00 88.50 107 LYS A O 1
ATOM 855 N N . ASN A 1 108 ? 1.186 14.901 -20.095 1.00 91.94 108 ASN A N 1
ATOM 856 C CA . ASN A 1 108 ? 0.703 16.281 -20.114 1.00 91.94 108 ASN A CA 1
ATOM 857 C C . ASN A 1 108 ? 1.848 17.294 -20.231 1.00 91.94 108 ASN A C 1
ATOM 859 O O . ASN A 1 108 ? 1.735 18.260 -20.982 1.00 91.94 108 ASN A O 1
ATOM 863 N N . LYS A 1 109 ? 2.974 17.075 -19.537 1.00 87.69 109 LYS A N 1
ATOM 864 C CA . LYS A 1 109 ? 4.156 17.943 -19.667 1.00 87.69 109 LYS A CA 1
ATOM 865 C C . LYS A 1 109 ? 4.768 17.879 -21.061 1.00 87.69 109 LYS A C 1
ATOM 867 O O . LYS A 1 109 ? 5.161 18.920 -21.582 1.00 87.69 109 LYS A O 1
ATOM 872 N N . ILE A 1 110 ? 4.859 16.692 -21.659 1.00 86.75 110 ILE A N 1
ATOM 873 C CA . ILE A 1 110 ? 5.355 16.543 -23.030 1.00 86.75 110 ILE A CA 1
ATOM 874 C C . ILE A 1 110 ? 4.412 17.257 -24.002 1.00 86.75 110 ILE A C 1
ATOM 876 O O . ILE A 1 110 ? 4.871 18.085 -24.783 1.00 86.75 110 ILE A O 1
ATOM 880 N N . ASP A 1 111 ? 3.104 17.015 -23.905 1.00 88.81 111 ASP A N 1
ATOM 881 C CA . ASP A 1 111 ? 2.092 17.662 -24.747 1.00 88.81 111 ASP A CA 1
ATOM 882 C C . ASP A 1 111 ? 2.134 19.193 -24.630 1.00 88.81 111 ASP A C 1
ATOM 884 O O . ASP A 1 111 ? 2.131 19.895 -25.641 1.00 88.81 111 ASP A O 1
ATOM 888 N N . GLN A 1 112 ? 2.260 19.718 -23.407 1.00 92.12 112 GLN A N 1
ATOM 889 C CA . GLN A 1 112 ? 2.421 21.150 -23.165 1.00 92.12 112 GLN A CA 1
ATOM 890 C C . GLN A 1 112 ? 3.699 21.689 -23.815 1.00 92.12 112 GLN A C 1
ATOM 892 O O . GLN A 1 112 ? 3.650 22.693 -24.516 1.00 92.12 112 GLN A O 1
ATOM 897 N N . LYS A 1 113 ? 4.839 21.008 -23.649 1.00 85.88 113 LYS A N 1
ATOM 898 C CA . LYS A 1 113 ? 6.103 21.429 -24.272 1.00 85.88 113 LYS A CA 1
ATOM 899 C C . LYS A 1 113 ? 6.047 21.387 -25.795 1.00 85.88 113 LYS A C 1
ATOM 901 O O . LYS A 1 113 ? 6.613 22.272 -26.434 1.00 85.88 113 LYS A O 1
ATOM 906 N N . LEU A 1 114 ? 5.362 20.402 -26.373 1.00 86.50 114 LEU A N 1
ATOM 907 C CA . LEU A 1 114 ? 5.114 20.362 -27.809 1.00 86.50 114 LEU A CA 1
ATOM 908 C C . LEU A 1 114 ? 4.269 21.562 -28.249 1.00 86.50 114 LEU A C 1
ATOM 910 O O . LEU A 1 114 ? 4.647 22.230 -29.206 1.00 86.50 114 LEU A O 1
ATOM 914 N N . LYS A 1 115 ? 3.184 21.885 -27.533 1.00 88.75 115 LYS A N 1
ATOM 915 C CA . LYS A 1 115 ? 2.339 23.057 -27.826 1.00 88.75 115 LYS A CA 1
ATOM 916 C C . LYS A 1 115 ? 3.108 24.370 -27.734 1.00 88.75 115 LYS A C 1
ATOM 918 O O . LYS A 1 115 ? 3.038 25.182 -28.651 1.00 88.75 115 LYS A O 1
ATOM 923 N N . ASP A 1 116 ? 3.889 24.548 -26.673 1.00 89.88 116 ASP A N 1
ATOM 924 C CA . ASP A 1 116 ? 4.689 25.756 -26.447 1.00 89.88 116 ASP A CA 1
ATOM 925 C C . ASP A 1 116 ? 5.706 25.998 -27.575 1.00 89.88 116 ASP A C 1
ATOM 927 O O . ASP A 1 116 ? 6.082 27.139 -27.842 1.00 89.88 116 ASP A O 1
ATOM 931 N N . LYS A 1 117 ? 6.195 24.928 -28.219 1.00 84.00 117 LYS A N 1
ATOM 932 C CA . LYS A 1 117 ? 7.248 25.000 -29.243 1.00 84.00 117 LYS A CA 1
ATOM 933 C C . LYS A 1 117 ? 6.737 24.933 -30.677 1.00 84.00 117 LYS A C 1
ATOM 935 O O . LYS A 1 117 ? 7.360 25.528 -31.550 1.00 84.00 117 LYS A O 1
ATOM 940 N N . LEU A 1 118 ? 5.649 24.209 -30.924 1.00 84.44 118 LEU A N 1
ATOM 941 C CA . LEU A 1 118 ? 5.145 23.895 -32.266 1.00 84.44 118 LEU A CA 1
ATOM 942 C C . LEU A 1 118 ? 3.749 24.484 -32.534 1.00 84.44 118 LEU A C 1
ATOM 944 O O . LEU A 1 118 ? 3.221 24.334 -33.637 1.00 84.44 118 LEU A O 1
ATOM 948 N N . GLY A 1 119 ? 3.132 25.131 -31.540 1.00 88.75 119 GLY A N 1
ATOM 949 C CA . GLY A 1 119 ? 1.737 25.557 -31.599 1.00 88.75 119 GLY A CA 1
ATOM 950 C C . GLY A 1 119 ? 0.780 24.363 -31.603 1.00 88.75 119 GLY A C 1
ATOM 951 O O . GLY A 1 119 ? 1.048 23.328 -31.001 1.00 88.75 119 GLY A O 1
ATOM 952 N N . THR A 1 120 ? -0.353 24.496 -32.289 1.00 91.12 120 THR A N 1
ATOM 953 C CA . THR A 1 120 ? -1.400 23.456 -32.376 1.00 91.12 120 THR A CA 1
ATOM 954 C C . THR A 1 120 ? -1.635 22.948 -33.803 1.00 91.12 120 THR A C 1
ATOM 956 O O . THR A 1 120 ? -2.635 22.286 -34.067 1.00 91.12 120 THR A O 1
ATOM 959 N N . GLY A 1 121 ? -0.725 23.257 -34.733 1.00 89.62 121 GLY A N 1
ATOM 960 C CA . GLY A 1 121 ? -0.848 22.915 -36.154 1.00 89.62 121 GLY A CA 1
ATOM 961 C C . GLY A 1 121 ? -0.448 21.477 -36.513 1.00 89.62 121 GLY A C 1
ATOM 962 O O . GLY A 1 121 ? -0.272 20.603 -35.658 1.00 89.62 121 GLY A O 1
ATOM 963 N N . GLU A 1 122 ? -0.259 21.226 -37.810 1.00 89.25 122 GLU A N 1
ATOM 964 C CA . GLU A 1 122 ? 0.094 19.901 -38.347 1.00 89.25 122 GLU A CA 1
ATOM 965 C C . GLU A 1 122 ? 1.406 19.349 -37.772 1.00 89.25 122 GLU A C 1
ATOM 967 O O . GLU A 1 122 ? 1.498 18.161 -37.460 1.00 89.25 122 GLU A O 1
ATOM 972 N N . MET A 1 123 ? 2.400 20.218 -37.563 1.00 83.25 123 MET A N 1
ATOM 973 C CA . MET A 1 123 ? 3.702 19.841 -37.006 1.00 83.25 123 MET A CA 1
ATOM 974 C C . MET A 1 123 ? 3.588 19.347 -35.556 1.00 83.25 123 MET A C 1
ATOM 976 O O . MET A 1 123 ? 4.174 18.321 -35.212 1.00 83.25 123 MET A O 1
ATOM 980 N N . TYR A 1 124 ? 2.778 20.020 -34.729 1.00 86.44 124 TYR A N 1
ATOM 981 C CA . TYR A 1 124 ? 2.431 19.552 -33.383 1.00 86.44 124 TYR A CA 1
ATOM 982 C C . TYR A 1 124 ? 1.737 18.188 -33.440 1.00 86.44 124 TYR A C 1
ATOM 984 O O . TYR A 1 124 ? 2.136 17.261 -32.739 1.00 86.44 124 TYR A O 1
ATOM 992 N N . SER A 1 125 ? 0.741 18.046 -34.320 1.00 89.44 125 SER A N 1
ATOM 993 C CA . SER A 1 125 ? -0.024 16.803 -34.457 1.00 89.44 125 SER A CA 1
ATOM 994 C C . SER A 1 125 ? 0.862 15.626 -34.871 1.00 89.44 125 SER A C 1
ATOM 996 O O . SER A 1 125 ? 0.696 14.524 -34.354 1.00 89.44 125 SER A O 1
ATOM 998 N N . LYS A 1 126 ? 1.830 15.848 -35.770 1.00 88.06 126 LYS A N 1
ATOM 999 C CA . LYS A 1 126 ? 2.812 14.828 -36.153 1.00 88.06 126 LYS A CA 1
ATOM 1000 C C . LYS A 1 126 ? 3.720 14.453 -34.980 1.00 88.06 126 LYS A C 1
ATOM 1002 O O . LYS A 1 126 ? 3.797 13.278 -34.647 1.00 88.06 126 LYS A O 1
ATOM 1007 N N . ALA A 1 127 ? 4.341 15.437 -34.326 1.00 85.12 127 ALA A N 1
ATOM 1008 C CA . ALA A 1 127 ? 5.246 15.189 -33.203 1.00 85.12 127 ALA A CA 1
ATOM 1009 C C . ALA A 1 127 ? 4.550 14.461 -32.044 1.00 85.12 127 ALA A C 1
ATOM 1011 O O . ALA A 1 127 ? 5.118 13.549 -31.448 1.00 85.12 127 ALA A O 1
ATOM 1012 N N . LYS A 1 128 ? 3.297 14.827 -31.757 1.00 89.94 128 LYS A N 1
ATOM 1013 C CA . LYS A 1 128 ? 2.477 14.148 -30.756 1.00 89.94 128 LYS A CA 1
ATOM 1014 C C . LYS A 1 128 ? 2.251 12.679 -31.109 1.00 89.94 128 LYS A C 1
ATOM 1016 O O . LYS A 1 128 ? 2.516 11.830 -30.266 1.00 89.94 128 LYS A O 1
ATOM 1021 N N . ARG A 1 129 ? 1.824 12.379 -32.343 1.00 91.94 129 ARG A N 1
ATOM 1022 C CA . ARG A 1 129 ? 1.624 10.991 -32.800 1.00 91.94 129 ARG A CA 1
ATOM 1023 C C . ARG A 1 129 ? 2.903 10.165 -32.707 1.00 91.94 129 ARG A C 1
ATOM 1025 O O . ARG A 1 129 ? 2.850 9.029 -32.251 1.00 91.94 129 ARG A O 1
ATOM 1032 N N . ASP A 1 130 ? 4.036 10.736 -33.110 1.00 88.88 130 ASP A N 1
ATOM 1033 C CA . ASP A 1 130 ? 5.326 10.043 -33.081 1.00 88.88 130 ASP A CA 1
ATOM 1034 C C . ASP A 1 130 ? 5.723 9.682 -31.632 1.00 88.88 130 ASP A C 1
ATOM 1036 O O . ASP A 1 130 ? 6.088 8.541 -31.348 1.00 88.88 130 ASP A O 1
ATOM 1040 N N . ILE A 1 131 ? 5.562 10.616 -30.684 1.00 87.69 131 ILE A N 1
ATOM 1041 C CA . ILE A 1 131 ? 5.821 10.357 -29.258 1.00 87.69 131 ILE A CA 1
ATOM 1042 C C . ILE A 1 131 ? 4.822 9.359 -28.669 1.00 87.69 131 ILE A C 1
ATOM 1044 O O . ILE A 1 131 ? 5.220 8.470 -27.919 1.00 87.69 131 ILE A O 1
ATOM 1048 N N . GLU A 1 132 ? 3.534 9.481 -28.985 1.00 91.19 132 GLU A N 1
ATOM 1049 C CA . GLU A 1 132 ? 2.519 8.526 -28.531 1.00 91.19 132 GLU A CA 1
ATOM 1050 C C . GLU A 1 132 ? 2.821 7.111 -29.042 1.00 91.19 132 GLU A C 1
ATOM 1052 O O . GLU A 1 132 ? 2.676 6.156 -28.282 1.00 91.19 132 GLU A O 1
ATOM 1057 N N . GLY A 1 133 ? 3.329 6.975 -30.271 1.00 91.81 133 GLY A N 1
ATOM 1058 C CA . GLY A 1 133 ? 3.789 5.703 -30.830 1.00 91.81 133 GLY A CA 1
ATOM 1059 C C . GLY A 1 133 ? 5.010 5.115 -30.114 1.00 91.81 133 GLY A C 1
ATOM 1060 O O . GLY A 1 133 ? 5.111 3.897 -29.982 1.00 91.81 133 GLY A O 1
ATOM 1061 N N . ILE A 1 134 ? 5.920 5.954 -29.607 1.00 90.00 134 ILE A N 1
ATOM 1062 C CA . ILE A 1 134 ? 7.030 5.510 -28.747 1.00 90.00 134 ILE A CA 1
ATOM 1063 C C . ILE A 1 134 ? 6.494 5.058 -27.385 1.00 90.00 134 ILE A C 1
ATOM 1065 O O . ILE A 1 134 ? 6.808 3.960 -26.934 1.00 90.00 134 ILE A O 1
ATOM 1069 N N . LEU A 1 135 ? 5.660 5.877 -26.736 1.00 87.94 135 LEU A N 1
ATOM 1070 C CA . LEU A 1 135 ? 5.101 5.564 -25.417 1.00 87.94 135 LEU A CA 1
ATOM 1071 C C . LEU A 1 135 ? 4.216 4.313 -25.441 1.00 87.94 135 LEU A C 1
ATOM 1073 O O . LEU A 1 135 ? 4.155 3.603 -24.446 1.00 87.94 135 LEU A O 1
ATOM 1077 N N . ALA A 1 136 ? 3.549 4.024 -26.558 1.00 90.75 136 ALA A N 1
ATOM 1078 C CA . ALA A 1 136 ? 2.756 2.809 -26.731 1.00 90.75 136 ALA A CA 1
ATOM 1079 C C . ALA A 1 136 ? 3.605 1.524 -26.779 1.00 90.75 136 ALA A C 1
ATOM 1081 O O . ALA A 1 136 ? 3.077 0.444 -26.539 1.00 90.75 136 ALA A O 1
ATOM 1082 N N . GLN A 1 137 ? 4.907 1.626 -27.071 1.00 91.31 137 GLN A N 1
ATOM 1083 C CA . GLN A 1 137 ? 5.842 0.495 -27.007 1.00 91.31 137 GLN A CA 1
ATOM 1084 C C . GLN A 1 137 ? 6.369 0.252 -25.586 1.00 91.31 137 GLN A C 1
ATOM 1086 O O . GLN A 1 137 ? 7.067 -0.733 -25.347 1.00 91.31 137 GLN A O 1
ATOM 1091 N N . TRP A 1 138 ? 6.088 1.156 -24.645 1.00 90.00 138 TRP A N 1
ATOM 1092 C CA . TRP A 1 138 ? 6.514 1.028 -23.260 1.00 90.00 138 TRP A CA 1
ATOM 1093 C C . TRP A 1 138 ? 5.449 0.310 -22.438 1.00 90.00 138 TRP A C 1
ATOM 1095 O O . TRP A 1 138 ? 4.334 0.803 -22.278 1.00 90.00 138 TRP A O 1
ATOM 1105 N N . ASP A 1 139 ? 5.822 -0.835 -21.870 1.00 90.69 139 ASP A N 1
ATOM 1106 C CA . ASP A 1 139 ? 5.042 -1.493 -20.826 1.00 90.69 139 ASP A CA 1
ATOM 1107 C C . ASP A 1 139 ? 5.260 -0.741 -19.506 1.00 90.69 139 ASP A C 1
ATOM 1109 O O . ASP A 1 139 ? 6.339 -0.800 -18.919 1.00 90.69 139 ASP A O 1
ATOM 1113 N N . LEU A 1 140 ? 4.256 0.035 -19.098 1.00 89.31 140 LEU A N 1
ATOM 1114 C CA . LEU A 1 140 ? 4.280 0.864 -17.887 1.00 89.31 140 LEU A CA 1
ATOM 1115 C C . LEU A 1 140 ? 3.391 0.296 -16.773 1.00 89.31 140 LEU A C 1
ATOM 1117 O O . LEU A 1 140 ? 3.188 0.964 -15.757 1.00 89.31 140 LEU A O 1
ATOM 1121 N N . ASP A 1 141 ? 2.835 -0.895 -16.983 1.00 91.62 141 ASP A N 1
ATOM 1122 C CA . ASP A 1 141 ? 1.930 -1.543 -16.046 1.00 91.62 141 ASP A CA 1
ATOM 1123 C C . ASP A 1 141 ? 2.705 -2.359 -14.995 1.00 91.62 141 ASP A C 1
ATOM 1125 O O . ASP A 1 141 ? 3.873 -2.721 -15.166 1.00 91.62 141 ASP A O 1
ATOM 1129 N N . MET A 1 142 ? 2.030 -2.656 -13.883 1.00 94.81 142 MET A N 1
ATOM 1130 C CA . MET A 1 142 ? 2.485 -3.649 -12.908 1.00 94.81 142 MET A CA 1
ATOM 1131 C C . MET A 1 142 ? 1.792 -4.979 -13.178 1.00 94.81 142 MET A C 1
ATOM 1133 O O . MET A 1 142 ? 0.576 -5.013 -13.394 1.00 94.81 142 MET A O 1
ATOM 1137 N N . HIS A 1 143 ? 2.549 -6.071 -13.100 1.00 96.31 143 HIS A N 1
ATOM 1138 C CA . HIS A 1 143 ? 2.072 -7.394 -13.487 1.00 96.31 143 HIS A CA 1
ATOM 1139 C C . HIS A 1 143 ? 2.151 -8.405 -12.350 1.00 96.31 143 HIS A C 1
ATOM 1141 O O . HIS A 1 143 ? 3.032 -8.321 -11.490 1.00 96.31 143 HIS A O 1
ATOM 1147 N N . LEU A 1 144 ? 1.249 -9.388 -12.389 1.00 97.94 144 LEU A N 1
ATOM 1148 C CA . LEU A 1 144 ? 1.375 -10.636 -11.640 1.00 97.94 144 LEU A CA 1
ATOM 1149 C C . LEU A 1 144 ? 1.422 -11.815 -12.610 1.00 97.94 144 LEU A C 1
ATOM 1151 O O . LEU A 1 144 ? 0.600 -11.909 -13.518 1.00 97.94 144 LEU A O 1
ATOM 1155 N N . GLU A 1 145 ? 2.330 -12.752 -12.387 1.00 95.50 145 GLU A N 1
ATOM 1156 C CA . GLU A 1 145 ? 2.451 -13.968 -13.192 1.00 95.50 145 GLU A CA 1
ATOM 1157 C C . GLU A 1 145 ? 2.406 -15.198 -12.296 1.00 95.50 145 GLU A C 1
ATOM 1159 O O . GLU A 1 145 ? 3.083 -15.255 -11.267 1.00 95.50 145 GLU A O 1
ATOM 1164 N N . LYS A 1 146 ? 1.578 -16.175 -12.676 1.00 95.19 146 LYS A N 1
ATOM 1165 C CA . LYS A 1 146 ? 1.433 -17.421 -11.923 1.00 95.19 146 LYS A CA 1
ATOM 1166 C C . LYS A 1 146 ? 2.733 -18.216 -11.972 1.00 95.19 146 LYS A C 1
ATOM 1168 O O . LYS A 1 146 ? 3.328 -18.395 -13.028 1.00 95.19 146 LYS A O 1
ATOM 1173 N N . THR A 1 147 ? 3.135 -18.738 -10.825 1.00 95.75 147 THR A N 1
ATOM 1174 C CA . THR A 1 147 ? 4.320 -19.579 -10.653 1.00 95.75 147 THR A CA 1
ATOM 1175 C C . THR A 1 147 ? 4.060 -20.608 -9.552 1.00 95.75 147 THR A C 1
ATOM 1177 O O . THR A 1 147 ? 2.956 -20.695 -9.011 1.00 95.75 147 THR A O 1
ATOM 1180 N N . ALA A 1 148 ? 5.068 -21.402 -9.210 1.00 96.81 148 ALA A N 1
ATOM 1181 C CA . ALA A 1 148 ? 5.016 -22.322 -8.086 1.00 96.81 148 ALA A CA 1
ATOM 1182 C C . ALA A 1 148 ? 6.282 -22.214 -7.233 1.00 96.81 148 ALA A C 1
ATOM 1184 O O . ALA A 1 148 ? 7.375 -21.950 -7.744 1.00 96.81 148 ALA A O 1
ATOM 1185 N N . THR A 1 149 ? 6.153 -22.422 -5.924 1.00 96.81 149 THR A N 1
ATOM 1186 C CA . THR A 1 149 ? 7.306 -22.565 -5.021 1.00 96.81 149 THR A CA 1
ATOM 1187 C C . THR A 1 149 ? 8.135 -23.801 -5.360 1.00 96.81 149 THR A C 1
ATOM 1189 O O . THR A 1 149 ? 7.711 -24.643 -6.153 1.00 96.81 149 THR A O 1
ATOM 1192 N N . GLN A 1 150 ? 9.306 -23.957 -4.736 1.00 91.69 150 GLN A N 1
ATOM 1193 C CA . GLN A 1 150 ? 10.111 -25.178 -4.895 1.00 91.69 150 GLN A CA 1
ATOM 1194 C C . GLN A 1 150 ? 9.330 -26.461 -4.548 1.00 91.69 150 GLN A C 1
ATOM 1196 O O . GLN A 1 150 ? 9.575 -27.511 -5.134 1.00 91.69 150 GLN A O 1
ATOM 1201 N N . ASN A 1 151 ? 8.340 -26.356 -3.655 1.00 92.75 151 ASN A N 1
ATOM 1202 C CA . ASN A 1 151 ? 7.473 -27.461 -3.237 1.00 92.75 151 ASN A CA 1
ATOM 1203 C C . ASN A 1 151 ? 6.177 -27.586 -4.064 1.00 92.75 151 ASN A C 1
ATOM 1205 O O . ASN A 1 151 ? 5.291 -28.352 -3.693 1.00 92.75 151 ASN A O 1
ATOM 1209 N N . GLY A 1 152 ? 6.031 -26.832 -5.157 1.00 94.50 152 GLY A N 1
ATOM 1210 C CA . GLY A 1 152 ? 4.881 -26.932 -6.062 1.00 94.50 152 GLY A CA 1
ATOM 1211 C C . GLY A 1 152 ? 3.613 -26.204 -5.601 1.00 94.50 152 GLY A C 1
ATOM 1212 O O . GLY A 1 152 ? 2.545 -26.448 -6.158 1.00 94.50 152 GLY A O 1
ATOM 1213 N N . VAL A 1 153 ? 3.697 -25.318 -4.603 1.00 96.31 153 VAL A N 1
ATOM 1214 C CA . VAL A 1 153 ? 2.546 -24.511 -4.154 1.00 96.31 153 VAL A CA 1
ATOM 1215 C C . VAL A 1 153 ? 2.363 -23.322 -5.094 1.00 96.31 153 VAL A C 1
ATOM 1217 O O . VAL A 1 153 ? 3.338 -22.618 -5.353 1.00 96.31 153 VAL A O 1
ATOM 1220 N N . GLU A 1 154 ? 1.138 -23.082 -5.577 1.00 96.44 154 GLU A N 1
ATOM 1221 C CA . GLU A 1 154 ? 0.825 -21.930 -6.438 1.00 96.44 154 GLU A CA 1
ATOM 1222 C C . GLU A 1 154 ? 1.211 -20.613 -5.749 1.00 96.44 154 GLU A C 1
ATOM 1224 O O . GLU A 1 154 ? 0.860 -20.369 -4.595 1.00 96.44 154 GLU A O 1
ATOM 1229 N N . ALA A 1 155 ? 1.934 -19.765 -6.474 1.00 97.38 155 ALA A N 1
ATOM 1230 C CA . ALA A 1 155 ? 2.375 -18.449 -6.037 1.00 97.38 155 ALA A CA 1
ATOM 1231 C C . ALA A 1 155 ? 2.378 -17.475 -7.224 1.00 97.38 155 ALA A C 1
ATOM 1233 O O . ALA A 1 155 ? 2.060 -17.841 -8.357 1.00 97.38 155 ALA A O 1
ATOM 1234 N N . TYR A 1 156 ? 2.768 -16.231 -6.966 1.00 98.19 156 TYR A N 1
ATOM 1235 C CA . TYR A 1 156 ? 2.835 -15.181 -7.970 1.00 98.19 156 TYR A CA 1
ATOM 1236 C C . TYR A 1 156 ? 4.206 -14.518 -7.969 1.00 98.19 156 TYR A C 1
ATOM 1238 O O . TYR A 1 156 ? 4.745 -14.163 -6.921 1.00 98.19 156 TYR A O 1
ATOM 1246 N N . TYR A 1 157 ? 4.747 -14.304 -9.160 1.00 98.25 157 TYR A N 1
ATOM 1247 C CA . TYR A 1 157 ? 5.736 -13.265 -9.384 1.00 98.25 157 TYR A CA 1
ATOM 1248 C C . TYR A 1 157 ? 5.019 -11.922 -9.491 1.00 98.25 157 TYR A C 1
ATOM 1250 O O . TYR A 1 157 ? 4.014 -11.829 -10.189 1.00 98.25 157 TYR A O 1
ATOM 1258 N N . ALA A 1 158 ? 5.539 -10.888 -8.832 1.00 97.69 158 ALA A N 1
ATOM 1259 C CA . ALA A 1 158 ? 5.102 -9.507 -9.021 1.00 97.69 158 ALA A CA 1
ATOM 1260 C C . ALA A 1 158 ? 6.235 -8.723 -9.679 1.00 97.69 158 ALA A C 1
ATOM 1262 O O . ALA A 1 158 ? 7.353 -8.737 -9.163 1.00 97.69 158 ALA A O 1
ATOM 1263 N N . TYR A 1 159 ? 5.978 -8.065 -10.807 1.00 96.06 159 TYR A N 1
ATOM 1264 C CA . TYR A 1 159 ? 7.049 -7.417 -11.563 1.00 96.06 159 TYR A CA 1
ATOM 1265 C C . TYR A 1 159 ? 6.606 -6.175 -12.331 1.00 96.06 159 TYR A C 1
ATOM 1267 O O . TYR A 1 159 ? 5.420 -5.943 -12.577 1.00 96.06 159 TYR A O 1
ATOM 1275 N N . ALA A 1 160 ? 7.601 -5.389 -12.735 1.00 93.06 160 ALA A N 1
ATOM 1276 C CA . ALA A 1 160 ? 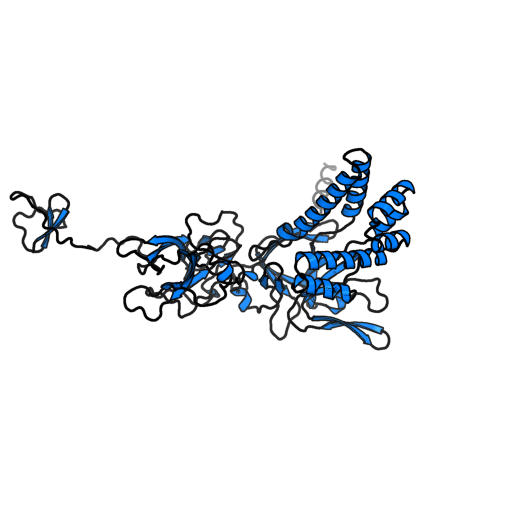7.464 -4.282 -13.670 1.00 93.06 160 ALA A CA 1
ATOM 1277 C C . ALA A 1 160 ? 8.647 -4.270 -14.647 1.00 93.06 160 ALA A C 1
ATOM 1279 O O . ALA A 1 160 ? 9.727 -4.787 -14.348 1.00 93.06 160 ALA A O 1
ATOM 1280 N N . THR A 1 161 ? 8.446 -3.665 -15.814 1.00 91.06 161 THR A N 1
ATOM 1281 C CA . THR A 1 161 ? 9.482 -3.545 -16.844 1.00 91.06 161 THR A CA 1
ATOM 1282 C C . THR A 1 161 ? 9.972 -2.110 -16.913 1.00 91.06 161 THR A C 1
ATOM 1284 O O . THR A 1 161 ? 9.184 -1.176 -17.041 1.00 91.06 161 THR A O 1
ATOM 1287 N N . VAL A 1 162 ? 11.289 -1.922 -16.858 1.00 89.81 162 VAL A N 1
ATOM 1288 C CA . VAL A 1 162 ? 11.881 -0.635 -17.221 1.00 89.81 162 VAL A CA 1
ATOM 1289 C C . VAL A 1 162 ? 11.862 -0.558 -18.742 1.00 89.81 162 VAL A C 1
ATOM 1291 O O . VAL A 1 162 ? 12.463 -1.419 -19.392 1.00 89.81 162 VAL A O 1
ATOM 1294 N N . PRO A 1 163 ? 11.202 0.437 -19.352 1.00 89.44 163 PRO A N 1
ATOM 1295 C CA . PRO A 1 163 ? 11.073 0.467 -20.799 1.00 89.44 163 PRO A CA 1
ATOM 1296 C C . PRO A 1 163 ? 12.426 0.557 -21.497 1.00 89.44 163 PRO A C 1
ATOM 1298 O O . PRO A 1 163 ? 13.362 1.170 -20.987 1.00 89.44 163 PRO A O 1
ATOM 1301 N N . SER A 1 164 ? 12.540 -0.029 -22.689 1.00 91.75 164 SER A N 1
ATOM 1302 C CA . SER A 1 164 ? 13.748 0.135 -23.495 1.00 91.75 164 SER A CA 1
ATOM 1303 C C . SER A 1 164 ? 13.858 1.568 -24.018 1.00 91.75 164 SER A C 1
ATOM 1305 O O . SER A 1 164 ? 12.874 2.134 -24.500 1.00 91.75 164 SER A O 1
ATOM 1307 N N . MET A 1 165 ? 15.065 2.141 -23.976 1.00 93.56 165 MET A N 1
ATOM 1308 C CA . MET A 1 165 ? 15.361 3.428 -24.616 1.00 93.56 165 MET A CA 1
ATOM 1309 C C . MET A 1 165 ? 15.593 3.296 -26.131 1.00 93.56 165 MET A C 1
ATOM 1311 O O . MET A 1 165 ? 15.646 4.308 -26.830 1.00 93.56 165 MET A O 1
ATOM 1315 N N . GLN A 1 166 ? 15.678 2.067 -26.658 1.00 94.88 166 GLN A N 1
ATOM 1316 C CA . GLN A 1 166 ? 15.939 1.813 -28.077 1.00 94.88 166 GLN A CA 1
ATOM 1317 C C . GLN A 1 166 ? 14.919 2.476 -29.022 1.00 94.88 166 GLN A C 1
ATOM 1319 O O . GLN A 1 166 ? 15.362 3.126 -29.962 1.00 94.88 166 GLN A O 1
ATOM 1324 N N . PRO A 1 167 ? 13.593 2.450 -28.768 1.00 94.50 167 PRO A N 1
ATOM 1325 C CA . PRO A 1 167 ? 12.631 3.117 -29.648 1.00 94.50 167 PRO A CA 1
ATOM 1326 C C . PRO A 1 167 ? 12.870 4.627 -29.801 1.00 94.50 167 PRO A C 1
ATOM 1328 O O . PRO A 1 167 ? 12.622 5.185 -30.868 1.00 94.50 167 PRO A O 1
ATOM 1331 N N . ILE A 1 168 ? 13.382 5.302 -28.761 1.00 91.44 168 ILE A N 1
ATOM 1332 C CA . ILE A 1 168 ? 13.728 6.732 -28.839 1.00 91.44 168 ILE A CA 1
ATOM 1333 C C . ILE A 1 168 ? 14.979 6.927 -29.703 1.00 91.44 168 ILE A C 1
ATOM 1335 O O . ILE A 1 168 ? 15.026 7.836 -30.534 1.00 91.44 168 ILE A O 1
ATOM 1339 N N . VAL A 1 169 ? 15.986 6.073 -29.511 1.00 95.69 169 VAL A N 1
ATOM 1340 C CA . VAL A 1 169 ? 17.229 6.092 -30.290 1.00 95.69 169 VAL A CA 1
ATOM 1341 C C . VAL A 1 169 ? 16.942 5.835 -31.772 1.00 95.69 169 VAL A C 1
ATOM 1343 O O . VAL A 1 169 ? 17.378 6.607 -32.626 1.00 95.69 169 VAL A O 1
ATOM 1346 N N . ASP A 1 170 ? 16.144 4.814 -32.075 1.00 94.88 170 ASP A N 1
ATOM 1347 C CA . ASP A 1 170 ? 15.741 4.461 -33.436 1.00 94.88 170 ASP A CA 1
ATOM 1348 C C . ASP A 1 170 ? 14.951 5.595 -34.084 1.00 94.88 170 ASP A C 1
ATOM 1350 O O . ASP A 1 170 ? 15.217 5.961 -35.230 1.00 94.88 170 ASP A O 1
ATOM 1354 N N . TYR A 1 171 ? 14.012 6.202 -33.351 1.00 92.38 171 TYR A N 1
ATOM 1355 C CA . TYR A 1 171 ? 13.266 7.355 -33.845 1.00 92.38 171 TYR A CA 1
ATOM 1356 C C . TYR A 1 171 ? 14.196 8.519 -34.201 1.00 92.38 171 TYR A C 1
ATOM 1358 O O . TYR A 1 171 ? 14.077 9.087 -35.289 1.00 92.38 171 TYR A O 1
ATOM 1366 N N . TYR A 1 172 ? 15.155 8.857 -33.331 1.00 93.56 172 TYR A N 1
ATOM 1367 C CA . TYR A 1 172 ? 16.134 9.904 -33.620 1.00 93.56 172 TYR A CA 1
ATOM 1368 C C . TYR A 1 172 ? 16.953 9.569 -34.867 1.00 93.56 172 TYR A C 1
ATOM 1370 O O . TYR A 1 172 ? 17.058 10.402 -35.765 1.00 93.56 172 TYR A O 1
ATOM 1378 N N . ASN A 1 173 ? 17.502 8.356 -34.961 1.00 94.81 173 ASN A N 1
ATOM 1379 C CA . ASN A 1 173 ? 18.427 7.989 -36.031 1.00 94.81 173 ASN A CA 1
ATOM 1380 C C . ASN A 1 173 ? 17.755 7.795 -37.394 1.00 94.81 173 ASN A C 1
ATOM 1382 O O . ASN A 1 173 ? 18.359 8.160 -38.407 1.00 94.81 173 ASN A O 1
ATOM 1386 N N . ASN A 1 174 ? 16.497 7.356 -37.416 1.00 93.50 174 ASN A N 1
ATOM 1387 C CA . ASN A 1 174 ? 15.698 7.208 -38.635 1.00 93.50 174 ASN A CA 1
ATOM 1388 C C . ASN A 1 174 ? 14.980 8.503 -39.061 1.00 93.50 174 ASN A C 1
ATOM 1390 O O . ASN A 1 174 ? 14.395 8.556 -40.141 1.00 93.50 174 ASN A O 1
ATOM 1394 N N . SER A 1 175 ? 15.022 9.556 -38.240 1.00 89.12 175 SER A N 1
ATOM 1395 C CA . SER A 1 175 ? 14.420 10.851 -38.567 1.00 89.12 175 SER A CA 1
ATOM 1396 C C . SER A 1 175 ? 15.206 11.627 -39.629 1.00 89.12 175 SER A C 1
ATOM 1398 O O . SER A 1 175 ? 16.439 11.592 -39.682 1.00 89.12 175 SER A O 1
ATOM 1400 N N . GLU A 1 176 ? 14.485 12.415 -40.429 1.00 90.06 176 GLU A N 1
ATOM 1401 C CA . GLU A 1 176 ? 15.071 13.336 -41.407 1.00 90.06 176 GLU A CA 1
ATOM 1402 C C . GLU A 1 176 ? 15.950 14.412 -40.742 1.00 90.06 176 GLU A C 1
ATOM 1404 O O . GLU A 1 176 ? 15.746 14.793 -39.586 1.00 90.06 176 GLU A O 1
ATOM 1409 N N . ASN A 1 177 ? 16.904 14.971 -41.496 1.00 90.19 177 ASN A N 1
ATOM 1410 C CA . ASN A 1 177 ? 17.872 15.952 -40.983 1.00 90.19 177 ASN A CA 1
ATOM 1411 C C . ASN A 1 177 ? 17.217 17.177 -40.320 1.00 90.19 177 ASN A C 1
ATOM 1413 O O . ASN A 1 177 ? 17.707 17.655 -39.297 1.00 90.19 177 ASN A O 1
ATOM 1417 N N . LEU A 1 178 ? 16.097 17.666 -40.865 1.00 84.31 178 LEU A N 1
ATOM 1418 C CA . LEU A 1 178 ? 15.355 18.792 -40.286 1.00 84.31 178 LEU A CA 1
ATOM 1419 C C . LEU A 1 178 ? 14.748 18.441 -38.919 1.00 84.31 178 LEU A C 1
ATOM 1421 O O . LEU A 1 178 ? 14.806 19.248 -37.991 1.00 84.31 178 LEU A O 1
ATOM 1425 N N . VAL A 1 179 ? 14.227 17.221 -38.767 1.00 83.12 179 VAL A N 1
ATOM 1426 C CA . VAL A 1 179 ? 13.679 16.723 -37.497 1.00 83.12 179 VAL A CA 1
ATOM 1427 C C . VAL A 1 179 ? 14.799 16.550 -36.468 1.00 83.12 179 VAL A C 1
ATOM 1429 O O . VAL A 1 179 ? 14.671 17.028 -35.340 1.00 83.12 179 VAL A O 1
ATOM 1432 N N . LYS A 1 180 ? 15.939 15.965 -36.865 1.00 87.62 180 LYS A N 1
ATOM 1433 C CA . LYS A 1 180 ? 17.131 15.843 -36.005 1.00 87.62 180 LYS A CA 1
ATOM 1434 C C . LYS A 1 180 ? 17.625 17.202 -35.512 1.00 87.62 180 LYS A C 1
ATOM 1436 O O . LYS A 1 180 ? 17.932 17.344 -34.332 1.00 87.62 180 LYS A O 1
ATOM 1441 N N . LEU A 1 181 ? 17.668 18.216 -36.380 1.00 86.75 181 LEU A N 1
ATOM 1442 C CA . LEU A 1 181 ? 18.066 19.574 -35.999 1.00 86.75 181 LEU A CA 1
ATOM 1443 C C . LEU A 1 181 ? 17.127 20.164 -34.932 1.00 86.75 181 LEU A C 1
ATOM 1445 O O . LEU A 1 181 ? 17.599 20.738 -33.949 1.00 86.75 181 LEU A O 1
ATOM 1449 N N . GLY A 1 182 ? 15.816 19.955 -35.082 1.00 82.88 182 GLY A N 1
ATOM 1450 C CA . GLY A 1 182 ? 14.819 20.345 -34.084 1.00 82.88 182 GLY A CA 1
ATOM 1451 C C . GLY A 1 182 ? 15.012 19.641 -32.736 1.00 82.88 182 GLY A C 1
ATOM 1452 O O . GLY A 1 182 ? 15.007 20.298 -31.694 1.00 82.88 182 GLY A O 1
ATOM 1453 N N . ILE A 1 183 ? 15.257 18.327 -32.749 1.00 84.25 183 ILE A N 1
ATOM 1454 C CA . ILE A 1 183 ? 15.539 17.544 -31.533 1.00 84.25 183 ILE A CA 1
ATOM 1455 C C . ILE A 1 183 ? 16.823 18.038 -30.853 1.00 84.25 183 ILE A C 1
ATOM 1457 O O . ILE A 1 183 ? 16.826 18.265 -29.643 1.00 84.25 183 ILE A O 1
ATOM 1461 N N . ASN A 1 184 ? 17.891 18.277 -31.620 1.00 90.25 184 ASN A N 1
ATOM 1462 C CA . ASN A 1 184 ? 19.159 18.793 -31.100 1.00 90.25 184 ASN A CA 1
ATOM 1463 C C . ASN A 1 184 ? 18.968 20.132 -30.371 1.00 90.25 184 ASN A C 1
ATOM 1465 O O . ASN A 1 184 ? 19.533 20.340 -29.299 1.00 90.25 184 ASN A O 1
ATOM 1469 N N . TYR A 1 185 ? 18.162 21.034 -30.938 1.00 85.25 185 TYR A N 1
ATOM 1470 C CA . TYR A 1 185 ? 17.846 22.315 -30.310 1.00 85.25 185 TYR A CA 1
ATOM 1471 C C . TYR A 1 185 ? 17.025 22.128 -29.026 1.00 85.25 185 TYR A C 1
ATOM 1473 O O . TYR A 1 185 ? 17.355 22.707 -27.988 1.00 85.25 185 TYR A O 1
ATOM 1481 N N . ALA A 1 186 ? 15.991 21.281 -29.064 1.00 81.19 186 ALA A N 1
ATOM 1482 C CA . ALA A 1 186 ? 15.122 21.020 -27.918 1.00 81.19 186 ALA A CA 1
ATOM 1483 C C . ALA A 1 186 ? 15.862 20.374 -26.733 1.00 81.19 186 ALA A C 1
ATOM 1485 O O . ALA A 1 186 ? 15.571 20.690 -25.580 1.00 81.19 186 ALA A O 1
ATOM 1486 N N . LEU A 1 187 ? 16.841 19.511 -27.014 1.00 85.75 187 LEU A N 1
ATOM 1487 C CA . LEU A 1 187 ? 17.665 18.826 -26.014 1.00 85.75 187 LEU A CA 1
ATOM 1488 C C . LEU A 1 187 ? 18.986 19.544 -25.713 1.00 85.75 187 LEU A C 1
ATOM 1490 O O . LEU A 1 187 ? 19.846 18.983 -25.043 1.00 85.75 187 LEU A O 1
ATOM 1494 N N . SER A 1 188 ? 19.161 20.791 -26.152 1.00 87.00 188 SER A N 1
ATOM 1495 C CA . SER A 1 188 ? 20.401 21.549 -25.922 1.00 87.00 188 SER A CA 1
ATOM 1496 C C . SER A 1 188 ? 20.757 21.715 -24.436 1.00 87.00 188 SER A C 1
ATOM 1498 O O . SER A 1 188 ? 21.934 21.736 -24.088 1.00 87.00 188 SER A O 1
ATOM 1500 N N . SER A 1 189 ? 19.757 21.772 -23.546 1.00 86.56 189 SER A N 1
ATOM 1501 C CA . SER A 1 189 ? 19.951 21.778 -22.084 1.00 86.56 189 SER A CA 1
ATOM 1502 C C . SER A 1 189 ? 20.123 20.382 -21.464 1.00 86.56 189 SER A C 1
ATOM 1504 O O . SER A 1 189 ? 20.441 20.276 -20.283 1.00 86.56 189 SER A O 1
ATOM 1506 N N . TYR A 1 190 ? 19.929 19.320 -22.247 1.00 90.06 190 TYR A N 1
ATOM 1507 C CA . TYR A 1 190 ? 20.024 17.914 -21.845 1.00 90.06 190 TYR A CA 1
ATOM 1508 C C . TYR A 1 190 ? 21.103 17.204 -22.670 1.00 90.06 190 TYR A C 1
ATOM 1510 O O . TYR A 1 190 ? 20.838 16.216 -23.359 1.00 90.06 190 TYR A O 1
ATOM 1518 N N . LYS A 1 191 ? 22.326 17.750 -22.628 1.00 94.31 191 LYS A N 1
ATOM 1519 C CA . LYS A 1 191 ? 23.440 17.326 -23.489 1.00 94.31 191 LYS A CA 1
ATOM 1520 C C . LYS A 1 191 ? 23.707 15.820 -23.413 1.00 94.31 191 LYS A C 1
ATOM 1522 O O . LYS A 1 191 ? 23.899 15.206 -24.452 1.00 94.31 191 LYS A O 1
ATOM 1527 N N . ASP A 1 192 ? 23.639 15.231 -22.222 1.00 95.69 192 ASP A N 1
ATOM 1528 C CA . ASP A 1 192 ? 23.943 13.809 -22.025 1.00 95.69 192 ASP A CA 1
ATOM 1529 C C . ASP A 1 192 ? 22.929 12.896 -22.744 1.00 95.69 192 ASP A C 1
ATOM 1531 O O . ASP A 1 192 ? 23.310 11.899 -23.351 1.00 95.69 192 ASP A O 1
ATOM 1535 N N . ILE A 1 193 ? 21.639 13.272 -22.756 1.00 93.94 193 ILE A N 1
ATOM 1536 C CA . ILE A 1 193 ? 20.612 12.554 -23.534 1.00 93.94 193 ILE A CA 1
ATOM 1537 C C . ILE A 1 193 ? 20.916 12.700 -25.026 1.00 93.94 193 ILE A C 1
ATOM 1539 O O . ILE A 1 193 ? 20.873 11.727 -25.774 1.00 93.94 193 ILE A O 1
ATOM 1543 N N . LEU A 1 194 ? 21.224 13.923 -25.464 1.00 94.69 194 LEU A N 1
ATOM 1544 C CA . LEU A 1 194 ? 21.503 14.214 -26.866 1.00 94.69 194 LEU A CA 1
ATOM 1545 C C . LEU A 1 194 ? 22.737 13.466 -27.390 1.00 94.69 194 LEU A C 1
ATOM 1547 O O . LEU A 1 194 ? 22.725 12.998 -28.528 1.00 94.69 194 LEU A O 1
ATOM 1551 N N . ASP A 1 195 ? 23.791 13.369 -26.584 1.00 96.81 195 ASP A N 1
ATOM 1552 C CA . ASP A 1 195 ? 25.000 12.623 -26.920 1.00 96.81 195 ASP A CA 1
ATOM 1553 C C . ASP A 1 195 ? 24.669 11.135 -27.108 1.00 96.81 195 ASP A C 1
ATOM 1555 O O . ASP A 1 195 ? 24.963 10.587 -28.169 1.00 96.81 195 ASP A O 1
ATOM 1559 N N . GLY A 1 196 ? 23.940 10.521 -26.166 1.00 97.19 196 GLY A N 1
ATOM 1560 C CA . GLY A 1 196 ? 23.518 9.120 -26.283 1.00 97.19 196 GLY A CA 1
ATOM 1561 C C . GLY A 1 196 ? 22.679 8.837 -27.537 1.00 97.19 196 GLY A C 1
ATOM 1562 O O . GLY A 1 196 ? 22.881 7.823 -28.210 1.00 97.19 196 GLY A O 1
ATOM 1563 N N . LEU A 1 197 ? 21.788 9.762 -27.920 1.00 96.75 197 LEU A N 1
ATOM 1564 C CA . LEU A 1 197 ? 21.025 9.658 -29.173 1.00 96.75 197 LEU A CA 1
ATOM 1565 C C . LEU A 1 197 ? 21.940 9.678 -30.408 1.00 96.75 197 LEU A C 1
ATOM 1567 O O . LEU A 1 197 ? 21.794 8.837 -31.296 1.00 96.75 197 LEU A O 1
ATOM 1571 N N . LYS A 1 198 ? 22.901 10.610 -30.454 1.00 96.19 198 LYS A N 1
ATOM 1572 C CA . LYS A 1 198 ? 23.865 10.753 -31.561 1.00 96.19 198 LYS A CA 1
ATOM 1573 C C . LYS A 1 198 ? 24.815 9.570 -31.680 1.00 96.19 198 LYS A C 1
ATOM 1575 O O . LYS A 1 198 ? 25.193 9.216 -32.792 1.00 96.19 198 LYS A O 1
ATOM 1580 N N . HIS A 1 199 ? 25.186 8.967 -30.557 1.00 97.19 199 HIS A N 1
ATOM 1581 C CA . HIS A 1 199 ? 26.012 7.765 -30.527 1.00 97.19 199 HIS A CA 1
ATOM 1582 C C . HIS A 1 199 ? 25.228 6.491 -30.857 1.00 97.19 199 HIS A C 1
ATOM 1584 O O . HIS A 1 199 ? 25.824 5.419 -30.908 1.00 97.19 199 HIS A O 1
ATOM 1590 N N . ASN A 1 200 ? 23.913 6.589 -31.096 1.00 97.06 200 ASN A N 1
ATOM 1591 C CA . ASN A 1 200 ? 23.042 5.436 -31.308 1.00 97.06 200 ASN A CA 1
ATOM 1592 C C . ASN A 1 200 ? 23.123 4.433 -30.138 1.00 97.06 200 ASN A C 1
ATOM 1594 O O . ASN A 1 200 ? 23.163 3.222 -30.348 1.00 97.06 200 ASN A O 1
ATOM 1598 N N . ASN A 1 201 ? 23.188 4.942 -28.900 1.00 97.00 201 ASN A N 1
ATOM 1599 C CA . ASN A 1 201 ? 23.451 4.144 -27.706 1.00 97.00 201 ASN A CA 1
ATOM 1600 C C . ASN A 1 201 ? 22.351 4.322 -26.647 1.00 97.00 201 ASN A C 1
ATOM 1602 O O . ASN A 1 201 ? 22.308 5.310 -25.910 1.00 97.00 201 ASN A O 1
ATOM 1606 N N . ALA A 1 202 ? 21.474 3.324 -26.538 1.00 95.44 202 ALA A N 1
ATOM 1607 C CA . ALA A 1 202 ? 20.363 3.327 -25.589 1.00 95.44 202 ALA A CA 1
ATOM 1608 C C . ALA A 1 202 ? 20.813 3.308 -24.114 1.00 95.44 202 ALA A C 1
ATOM 1610 O O . ALA A 1 202 ? 20.150 3.923 -23.277 1.00 95.44 202 ALA A O 1
ATOM 1611 N N . ASN A 1 203 ? 21.967 2.700 -23.805 1.00 94.25 203 ASN A N 1
ATOM 1612 C CA . ASN A 1 203 ? 22.520 2.694 -22.447 1.00 94.25 203 ASN A CA 1
ATOM 1613 C C . ASN A 1 203 ? 22.971 4.098 -22.023 1.00 94.25 203 ASN A C 1
ATOM 1615 O O . ASN A 1 203 ? 22.748 4.502 -20.886 1.00 94.25 203 ASN A O 1
ATOM 1619 N N . GLU A 1 204 ? 23.577 4.866 -22.934 1.00 96.25 204 GLU A N 1
ATOM 1620 C CA . GLU A 1 204 ? 23.959 6.258 -22.657 1.00 96.25 204 GLU A CA 1
ATOM 1621 C C . GLU A 1 204 ? 22.731 7.148 -22.444 1.00 96.25 204 GLU A C 1
ATOM 1623 O O . GLU A 1 204 ? 22.702 7.944 -21.504 1.00 96.25 204 GLU A O 1
ATOM 1628 N N . VAL A 1 205 ? 21.685 6.965 -23.261 1.00 95.75 205 VAL A N 1
ATOM 1629 C CA . VAL A 1 205 ? 20.400 7.655 -23.062 1.00 95.75 205 VAL A CA 1
ATOM 1630 C C . VAL A 1 205 ? 19.811 7.313 -21.692 1.00 95.75 205 VAL A C 1
ATOM 1632 O O . VAL A 1 205 ? 19.384 8.216 -20.975 1.00 95.75 205 VAL A O 1
ATOM 1635 N N . TRP A 1 206 ? 19.818 6.036 -21.300 1.00 93.94 206 TRP A N 1
ATOM 1636 C CA . TRP A 1 206 ? 19.315 5.595 -19.999 1.00 93.94 206 TRP A CA 1
ATOM 1637 C C . TRP A 1 206 ? 20.092 6.214 -18.831 1.00 93.94 206 TRP A C 1
ATOM 1639 O O . TRP A 1 206 ? 19.478 6.844 -17.971 1.00 93.94 206 TRP A O 1
ATOM 1649 N N . LYS A 1 207 ? 21.430 6.161 -18.852 1.00 93.38 207 LYS A N 1
ATOM 1650 C CA . LYS A 1 207 ? 22.277 6.785 -17.816 1.00 93.38 207 LYS A CA 1
ATOM 1651 C C . LYS A 1 207 ? 22.011 8.283 -17.663 1.00 93.38 207 LYS A C 1
ATOM 1653 O O . LYS A 1 207 ? 22.001 8.826 -16.556 1.00 93.38 207 LYS A O 1
ATOM 1658 N N . ALA A 1 208 ? 21.759 8.974 -18.773 1.00 93.12 208 ALA A N 1
ATOM 1659 C CA . ALA A 1 208 ? 21.370 10.376 -18.734 1.00 93.12 208 ALA A CA 1
ATOM 1660 C C . ALA A 1 208 ? 19.980 10.570 -18.096 1.00 93.12 208 ALA A C 1
ATOM 1662 O O . ALA A 1 208 ? 19.801 11.468 -17.270 1.00 93.12 208 ALA A O 1
ATOM 1663 N N . VAL A 1 209 ? 19.000 9.724 -18.434 1.00 89.94 209 VAL A N 1
ATOM 1664 C CA . VAL A 1 209 ? 17.656 9.747 -17.829 1.00 89.94 209 VAL A CA 1
ATOM 1665 C C . VAL A 1 209 ? 17.724 9.530 -16.317 1.00 89.94 209 VAL A C 1
ATOM 1667 O O . VAL A 1 209 ? 17.114 10.306 -15.581 1.00 89.94 209 VAL A O 1
ATOM 1670 N N . GLU A 1 210 ? 18.496 8.555 -15.841 1.00 89.62 210 GLU A N 1
ATOM 1671 C CA . GLU A 1 210 ? 18.697 8.284 -14.410 1.00 89.62 210 GLU A CA 1
ATOM 1672 C C . GLU A 1 210 ? 19.211 9.517 -13.663 1.00 89.62 210 GLU A C 1
ATOM 1674 O O . GLU A 1 210 ? 18.622 9.948 -12.664 1.00 89.62 210 GLU A O 1
ATOM 1679 N N . LYS A 1 211 ? 20.265 10.142 -14.202 1.00 90.00 211 LYS A N 1
ATOM 1680 C CA . LYS A 1 211 ? 20.860 11.368 -13.659 1.00 90.00 211 LYS A CA 1
ATOM 1681 C C . LYS A 1 211 ? 19.816 12.470 -13.482 1.00 90.00 211 LYS A C 1
ATOM 1683 O O . LYS A 1 211 ? 19.709 13.054 -12.401 1.00 90.00 211 LYS A O 1
ATOM 1688 N N . TYR A 1 212 ? 19.038 12.769 -14.523 1.00 87.94 212 TYR A N 1
ATOM 1689 C CA . TYR A 1 212 ? 18.034 13.834 -14.456 1.00 87.94 212 TYR A CA 1
ATOM 1690 C C . TYR A 1 212 ? 16.821 13.449 -13.595 1.00 87.94 212 TYR A C 1
ATOM 1692 O O . TYR A 1 212 ? 16.256 14.308 -12.914 1.00 87.94 212 TYR A O 1
ATOM 1700 N N . ALA A 1 213 ? 16.439 12.170 -13.563 1.00 86.56 213 ALA A N 1
ATOM 1701 C CA . ALA A 1 213 ? 15.361 11.676 -12.714 1.00 86.56 213 ALA A CA 1
ATOM 1702 C C . ALA A 1 213 ? 15.699 11.833 -11.223 1.00 86.56 213 ALA A C 1
ATOM 1704 O O . ALA A 1 213 ? 14.888 12.383 -10.473 1.00 86.56 213 ALA A O 1
ATOM 1705 N N . VAL A 1 214 ? 16.909 11.451 -10.796 1.00 86.12 214 VAL A N 1
ATOM 1706 C CA . VAL A 1 214 ? 17.362 11.629 -9.403 1.00 86.12 214 VAL A CA 1
ATOM 1707 C C . VAL A 1 214 ? 17.381 13.099 -9.011 1.00 86.12 214 VAL A C 1
ATOM 1709 O O . VAL A 1 214 ? 16.880 13.447 -7.942 1.00 86.12 214 VAL A O 1
ATOM 1712 N N . GLN A 1 215 ? 17.883 13.982 -9.880 1.00 88.06 215 GLN A N 1
ATOM 1713 C CA . GLN A 1 215 ? 17.874 15.426 -9.619 1.00 88.06 215 GLN A CA 1
ATOM 1714 C C . GLN A 1 215 ? 16.455 15.954 -9.370 1.00 88.06 215 GLN A C 1
ATOM 1716 O O . GLN A 1 215 ? 16.236 16.711 -8.425 1.00 88.06 215 GLN A O 1
ATOM 1721 N N . LEU A 1 216 ? 15.478 15.529 -10.177 1.00 84.81 216 LEU A N 1
ATOM 1722 C CA . LEU A 1 216 ? 14.080 15.937 -10.019 1.00 84.81 216 LEU A CA 1
ATOM 1723 C C . LEU A 1 216 ? 13.435 15.368 -8.750 1.00 84.81 216 LEU A C 1
ATOM 1725 O O . LEU A 1 216 ? 12.664 16.068 -8.092 1.00 84.81 216 LEU A O 1
ATOM 1729 N N . ILE A 1 217 ? 13.744 14.119 -8.396 1.00 83.75 217 ILE A N 1
ATOM 1730 C CA . ILE A 1 217 ? 13.252 13.486 -7.166 1.00 83.75 217 ILE A CA 1
ATOM 1731 C C . ILE A 1 217 ? 13.816 14.213 -5.945 1.00 83.75 217 ILE A C 1
ATOM 1733 O O . ILE A 1 217 ? 13.046 14.614 -5.073 1.00 83.75 217 ILE A O 1
ATOM 1737 N N . ILE A 1 218 ? 15.126 14.468 -5.912 1.00 88.44 218 ILE A N 1
ATOM 1738 C CA . ILE A 1 218 ? 15.783 15.214 -4.832 1.00 88.44 218 ILE A CA 1
ATOM 1739 C C . ILE A 1 218 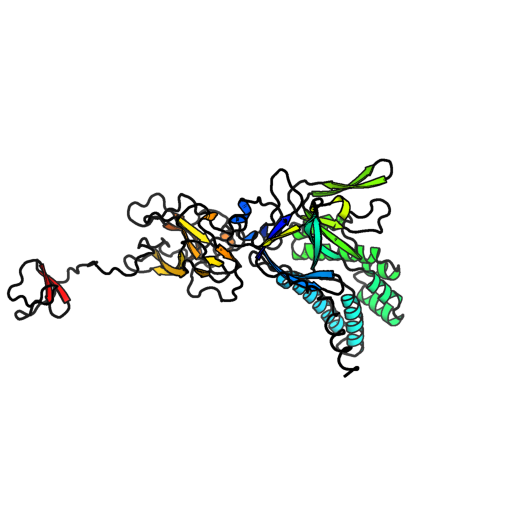? 15.211 16.629 -4.726 1.00 88.44 218 ILE A C 1
ATOM 1741 O O . ILE A 1 218 ? 14.878 17.069 -3.629 1.00 88.44 218 ILE A O 1
ATOM 1745 N N . ALA A 1 219 ? 15.033 17.330 -5.848 1.00 89.44 219 ALA A N 1
ATOM 1746 C CA . ALA A 1 219 ? 14.461 18.674 -5.849 1.00 89.44 219 ALA A CA 1
ATOM 1747 C C . ALA A 1 219 ? 13.019 18.706 -5.315 1.00 89.44 219 ALA A C 1
ATOM 1749 O O . ALA A 1 219 ? 12.605 19.696 -4.715 1.00 89.44 219 ALA A O 1
ATOM 1750 N N . ARG A 1 220 ? 12.242 17.635 -5.530 1.00 84.88 220 ARG A N 1
ATOM 1751 C CA . ARG A 1 220 ? 10.835 17.559 -5.118 1.00 84.88 220 ARG A CA 1
ATOM 1752 C C . ARG A 1 220 ? 10.640 17.079 -3.682 1.00 84.88 220 ARG A C 1
ATOM 1754 O O . ARG A 1 220 ? 9.759 17.591 -2.998 1.00 84.88 220 ARG A O 1
ATOM 1761 N N . PHE A 1 221 ? 11.385 16.062 -3.264 1.00 84.62 221 PHE A N 1
ATOM 1762 C CA . PHE A 1 221 ? 11.166 15.364 -1.994 1.00 84.62 221 PHE A CA 1
ATOM 1763 C C . PHE A 1 221 ? 12.255 15.646 -0.954 1.00 84.62 221 PHE A C 1
ATOM 1765 O O . PHE A 1 221 ? 12.079 15.309 0.213 1.00 84.62 221 PHE A O 1
ATOM 1772 N N . GLY A 1 222 ? 13.353 16.287 -1.354 1.00 91.25 222 GLY A N 1
ATOM 1773 C CA . GLY A 1 222 ? 14.547 16.454 -0.535 1.00 91.25 222 GLY A CA 1
ATOM 1774 C C . GLY A 1 222 ? 15.463 15.232 -0.617 1.00 91.25 222 GLY A C 1
ATOM 1775 O O . GLY A 1 222 ? 15.002 14.091 -0.719 1.00 91.25 222 GLY A O 1
ATOM 1776 N N . ALA A 1 223 ? 16.774 15.480 -0.550 1.00 91.50 223 ALA A N 1
ATOM 1777 C CA . ALA A 1 223 ? 17.803 14.438 -0.619 1.00 91.50 223 ALA A CA 1
ATOM 1778 C C . ALA A 1 223 ? 17.678 13.404 0.511 1.00 91.50 223 ALA A C 1
ATOM 1780 O O . ALA A 1 223 ? 18.000 12.235 0.319 1.00 91.50 223 ALA A O 1
ATOM 1781 N N . ASP A 1 224 ? 17.163 13.828 1.666 1.00 90.62 224 ASP A N 1
ATOM 1782 C CA . ASP A 1 224 ? 17.032 12.980 2.846 1.00 90.62 224 ASP A CA 1
ATOM 1783 C C . ASP A 1 224 ? 15.752 12.142 2.890 1.00 90.62 224 ASP A C 1
ATOM 1785 O O . ASP A 1 224 ? 15.610 11.322 3.801 1.00 90.62 224 ASP A O 1
ATOM 1789 N N . SER A 1 225 ? 14.839 12.318 1.929 1.00 85.50 225 SER A N 1
ATOM 1790 C CA . SER A 1 225 ? 13.628 11.499 1.856 1.00 85.50 225 SER A CA 1
ATOM 1791 C C . SER A 1 225 ? 13.956 10.040 1.543 1.00 85.50 225 SER A C 1
ATOM 1793 O O . SER A 1 225 ? 14.846 9.751 0.741 1.00 85.50 225 SER A O 1
ATOM 1795 N N . ASP A 1 226 ? 13.195 9.113 2.127 1.00 76.88 226 ASP A N 1
ATOM 1796 C CA . ASP A 1 226 ? 13.386 7.675 1.895 1.00 76.88 226 ASP A CA 1
ATOM 1797 C C . ASP A 1 226 ? 13.288 7.322 0.407 1.00 76.88 226 ASP A C 1
ATOM 1799 O O . ASP A 1 226 ? 14.098 6.555 -0.103 1.00 76.88 226 ASP A O 1
ATOM 1803 N N . LEU A 1 227 ? 12.354 7.952 -0.318 1.00 79.88 227 LEU A N 1
ATOM 1804 C CA . LEU A 1 227 ? 12.205 7.763 -1.760 1.00 79.88 227 LEU A CA 1
ATOM 1805 C C . LEU A 1 227 ? 13.468 8.186 -2.526 1.00 79.88 227 LEU A C 1
ATOM 1807 O O . LEU A 1 227 ? 13.930 7.446 -3.391 1.00 79.88 227 LEU A O 1
ATOM 1811 N N . ALA A 1 228 ? 14.035 9.358 -2.215 1.00 84.56 228 ALA A N 1
ATOM 1812 C CA . ALA A 1 228 ? 15.252 9.825 -2.874 1.00 84.56 228 ALA A CA 1
ATOM 1813 C C . ALA A 1 228 ? 16.444 8.912 -2.567 1.00 84.56 228 ALA A C 1
ATOM 1815 O O . ALA A 1 228 ? 17.191 8.570 -3.481 1.00 84.56 228 ALA A O 1
ATOM 1816 N N . LYS A 1 229 ? 16.593 8.477 -1.309 1.00 85.06 229 LYS A N 1
ATOM 1817 C CA . LYS A 1 229 ? 17.660 7.560 -0.883 1.00 85.06 229 LYS A CA 1
ATOM 1818 C C . LYS A 1 229 ? 17.574 6.212 -1.588 1.00 85.06 229 LYS A C 1
ATOM 1820 O O . LYS A 1 229 ? 18.582 5.752 -2.114 1.00 85.06 229 LYS A O 1
ATOM 1825 N N . VAL A 1 230 ? 16.380 5.618 -1.642 1.00 81.12 230 VAL A N 1
ATOM 1826 C CA . VAL A 1 230 ? 16.146 4.341 -2.326 1.00 81.12 230 VAL A CA 1
ATOM 1827 C C . VAL A 1 230 ? 16.478 4.473 -3.809 1.00 81.12 230 VAL A C 1
ATOM 1829 O O . VAL A 1 230 ? 17.341 3.754 -4.296 1.00 81.12 230 VAL A O 1
ATOM 1832 N N . VAL A 1 231 ? 15.876 5.429 -4.525 1.00 83.94 231 VAL A N 1
ATOM 1833 C CA . VAL A 1 231 ? 16.125 5.582 -5.970 1.00 83.94 231 VAL A CA 1
ATOM 1834 C C . VAL A 1 231 ? 17.604 5.844 -6.258 1.00 83.94 231 VAL A C 1
ATOM 1836 O O . VAL A 1 231 ? 18.171 5.229 -7.160 1.00 83.94 231 VAL A O 1
ATOM 1839 N N . LYS A 1 232 ? 18.252 6.708 -5.465 1.00 87.12 232 LYS A N 1
ATOM 1840 C CA . LYS A 1 232 ? 19.679 6.995 -5.618 1.00 87.12 232 LYS A CA 1
ATOM 1841 C C . LYS A 1 232 ? 20.534 5.743 -5.411 1.00 87.12 232 LYS A C 1
ATOM 1843 O O . LYS A 1 232 ? 21.429 5.512 -6.211 1.00 87.12 232 LYS A O 1
ATOM 1848 N N . TYR A 1 233 ? 20.247 4.931 -4.392 1.00 85.25 233 TYR A N 1
ATOM 1849 C CA . TYR A 1 233 ? 20.979 3.688 -4.138 1.00 85.25 233 TYR A CA 1
ATOM 1850 C C . TYR A 1 233 ? 20.941 2.747 -5.347 1.00 85.25 233 TYR A C 1
ATOM 1852 O O . TYR A 1 233 ? 21.984 2.255 -5.769 1.00 85.25 233 TYR A O 1
ATOM 1860 N N . TYR A 1 234 ? 19.768 2.535 -5.944 1.00 83.88 234 TYR A N 1
ATOM 1861 C CA . TYR A 1 234 ? 19.648 1.647 -7.100 1.00 83.88 234 TYR A CA 1
ATOM 1862 C C . TYR A 1 234 ? 20.402 2.168 -8.332 1.00 83.88 234 TYR A C 1
ATOM 1864 O O . TYR A 1 234 ? 21.033 1.373 -9.029 1.00 83.88 234 TYR A O 1
ATOM 1872 N N . PHE A 1 235 ? 20.375 3.478 -8.593 1.00 86.06 235 PHE A N 1
ATOM 1873 C CA . PHE A 1 235 ? 21.089 4.057 -9.738 1.00 86.06 235 PHE A CA 1
ATOM 1874 C C . PHE A 1 235 ? 22.602 4.148 -9.511 1.00 86.06 235 PHE A C 1
ATOM 1876 O O . PHE A 1 235 ? 23.364 3.818 -10.409 1.00 86.06 235 PHE A O 1
ATOM 1883 N N . ASP A 1 236 ? 23.059 4.520 -8.311 1.00 86.88 236 ASP A N 1
ATOM 1884 C CA . ASP A 1 236 ? 24.495 4.575 -7.984 1.00 86.88 236 ASP A CA 1
ATOM 1885 C C . ASP A 1 236 ? 25.186 3.208 -8.121 1.00 86.88 236 ASP A C 1
ATOM 1887 O O . ASP A 1 236 ? 26.398 3.149 -8.315 1.00 86.88 236 ASP A O 1
ATOM 1891 N N . ASN A 1 237 ? 24.426 2.118 -7.983 1.00 82.88 237 ASN A N 1
ATOM 1892 C CA . ASN A 1 237 ? 24.923 0.746 -8.060 1.00 82.88 237 ASN A CA 1
ATOM 1893 C C . ASN A 1 237 ? 24.573 0.056 -9.394 1.00 82.88 237 ASN A C 1
ATOM 1895 O O . ASN A 1 237 ? 24.632 -1.172 -9.461 1.00 82.88 237 ASN A O 1
ATOM 1899 N N . ASP A 1 238 ? 24.167 0.813 -10.426 1.00 83.19 238 ASP A N 1
ATOM 1900 C CA . ASP A 1 238 ? 23.805 0.305 -11.764 1.00 83.19 238 ASP A CA 1
ATOM 1901 C C . ASP A 1 238 ? 22.806 -0.885 -11.717 1.00 83.19 238 ASP A C 1
ATOM 1903 O O . ASP A 1 238 ? 22.831 -1.807 -12.542 1.00 83.19 238 ASP A O 1
ATOM 1907 N N . ARG A 1 239 ? 21.912 -0.902 -10.714 1.00 82.44 239 ARG A N 1
ATOM 1908 C CA . ARG A 1 239 ? 20.978 -2.020 -10.471 1.00 82.44 239 ARG A CA 1
ATOM 1909 C C . ARG A 1 239 ? 19.802 -2.016 -11.447 1.00 82.44 239 ARG A C 1
ATOM 1911 O O . ARG A 1 239 ? 19.222 -3.071 -11.707 1.00 82.44 239 ARG A O 1
ATOM 1918 N N . ILE A 1 240 ? 19.436 -0.849 -11.977 1.00 84.62 240 ILE A N 1
ATOM 1919 C CA . ILE A 1 240 ? 18.261 -0.653 -12.831 1.00 84.62 240 ILE A CA 1
ATOM 1920 C C . ILE A 1 240 ? 18.712 -0.339 -14.257 1.00 84.62 240 ILE A C 1
ATOM 1922 O O . ILE A 1 240 ? 19.447 0.605 -14.489 1.00 84.62 240 ILE A O 1
ATOM 1926 N N . ASN A 1 241 ? 18.261 -1.132 -15.223 1.00 86.44 241 ASN A N 1
ATOM 1927 C CA . ASN A 1 241 ? 18.687 -1.065 -16.614 1.00 86.44 241 ASN A CA 1
ATOM 1928 C C . ASN A 1 241 ? 17.463 -1.033 -17.529 1.00 86.44 241 ASN A C 1
ATOM 1930 O O . ASN A 1 241 ? 16.460 -1.704 -17.274 1.00 86.44 241 ASN A O 1
ATOM 1934 N N . HIS A 1 242 ? 17.547 -0.269 -18.616 1.00 90.31 242 HIS A N 1
ATOM 1935 C CA . HIS A 1 242 ? 16.456 -0.171 -19.579 1.00 90.31 242 HIS A CA 1
ATOM 1936 C C . HIS A 1 242 ? 16.208 -1.496 -20.317 1.00 90.31 242 HIS A C 1
ATOM 1938 O O . HIS A 1 242 ? 17.131 -2.246 -20.632 1.00 90.31 242 HIS A O 1
ATOM 1944 N N . GLY A 1 243 ? 14.946 -1.766 -20.648 1.00 89.88 243 GLY A N 1
ATOM 1945 C CA . GLY A 1 243 ? 14.537 -2.979 -21.360 1.00 89.88 243 GLY A CA 1
ATOM 1946 C C . GLY A 1 243 ? 14.629 -4.262 -20.532 1.00 89.88 243 GLY A C 1
ATOM 1947 O O . GLY A 1 243 ? 14.628 -5.341 -21.119 1.00 89.88 243 GLY A O 1
ATOM 1948 N N . GLN A 1 244 ? 14.731 -4.151 -19.206 1.00 90.38 244 GLN A N 1
ATOM 1949 C CA . GLN A 1 244 ? 14.801 -5.283 -18.284 1.00 90.38 244 GLN A CA 1
ATOM 1950 C C . GLN A 1 244 ? 13.550 -5.349 -17.408 1.00 90.38 244 GLN A C 1
ATOM 1952 O O . GLN A 1 244 ? 12.953 -4.321 -17.068 1.00 90.38 244 GLN A O 1
ATOM 1957 N N . THR A 1 245 ? 13.175 -6.565 -17.018 1.00 93.12 245 THR A N 1
ATOM 1958 C CA . THR A 1 245 ? 12.071 -6.809 -16.090 1.00 93.12 245 THR A CA 1
ATOM 1959 C C . THR A 1 245 ? 12.619 -7.083 -14.697 1.00 93.12 245 THR A C 1
ATOM 1961 O O . THR A 1 245 ? 13.565 -7.853 -14.515 1.00 93.12 245 THR A O 1
ATOM 1964 N N . TYR A 1 246 ? 11.995 -6.448 -13.711 1.00 93.19 246 TYR A N 1
ATOM 1965 C CA . TYR A 1 246 ? 12.377 -6.503 -12.309 1.00 93.19 246 TYR A CA 1
ATOM 1966 C C . TYR A 1 246 ? 11.256 -7.115 -11.487 1.00 93.19 246 TYR A C 1
ATOM 1968 O O . TYR A 1 246 ? 10.127 -6.623 -11.492 1.00 93.19 246 TYR A O 1
ATOM 1976 N N . TYR A 1 247 ? 11.596 -8.182 -10.777 1.00 96.31 247 TYR A N 1
ATOM 1977 C CA . TYR A 1 247 ? 10.711 -8.972 -9.943 1.00 96.31 247 TYR A CA 1
ATOM 1978 C C . TYR A 1 247 ? 10.898 -8.554 -8.498 1.00 96.31 247 TYR A C 1
ATOM 1980 O O . TYR A 1 247 ? 12.025 -8.499 -8.005 1.00 96.31 247 TYR A O 1
ATOM 1988 N N . LEU A 1 248 ? 9.791 -8.271 -7.824 1.00 96.25 248 LEU A N 1
ATOM 1989 C CA . LEU A 1 248 ? 9.776 -7.972 -6.406 1.00 96.25 248 LEU A CA 1
ATOM 1990 C C . LEU A 1 248 ? 10.245 -9.198 -5.627 1.00 96.25 248 LEU A C 1
ATOM 1992 O O . LEU A 1 248 ? 9.659 -10.276 -5.742 1.00 96.25 248 LEU A O 1
ATOM 1996 N N . MET A 1 249 ? 11.255 -9.009 -4.794 1.00 95.75 249 MET A N 1
ATOM 1997 C CA . MET A 1 249 ? 11.717 -10.009 -3.849 1.00 95.75 249 MET A CA 1
ATOM 1998 C C . MET A 1 249 ? 11.719 -9.456 -2.431 1.00 95.75 249 MET A C 1
ATOM 2000 O O . MET A 1 249 ? 11.650 -8.248 -2.200 1.00 95.75 249 MET A O 1
ATOM 2004 N N . GLU A 1 250 ? 11.764 -10.365 -1.476 1.00 95.25 250 GLU A N 1
ATOM 2005 C CA . GLU A 1 250 ? 12.065 -10.059 -0.089 1.00 95.25 250 GLU A CA 1
ATOM 2006 C C . GLU A 1 250 ? 13.537 -10.364 0.176 1.00 95.25 250 GLU A C 1
ATOM 2008 O O . GLU A 1 250 ? 14.032 -11.373 -0.309 1.00 95.25 250 GLU A O 1
ATOM 2013 N N . GLY A 1 251 ? 14.229 -9.512 0.925 1.00 92.19 251 GLY A N 1
ATOM 2014 C CA . GLY A 1 251 ? 15.587 -9.750 1.404 1.00 92.19 251 GLY A CA 1
ATOM 2015 C C . GLY A 1 251 ? 16.475 -8.512 1.324 1.00 92.19 251 GLY A C 1
ATOM 2016 O O . GLY A 1 251 ? 16.002 -7.403 1.073 1.00 92.19 251 GLY A O 1
ATOM 2017 N N . ASP A 1 252 ? 17.779 -8.686 1.541 1.00 89.31 252 ASP A N 1
ATOM 2018 C CA . ASP A 1 252 ? 18.725 -7.571 1.530 1.00 89.31 252 ASP A CA 1
ATOM 2019 C C . ASP A 1 252 ? 19.191 -7.165 0.139 1.00 89.31 252 ASP A C 1
ATOM 2021 O O . ASP A 1 252 ? 19.175 -5.970 -0.138 1.00 89.31 252 ASP A O 1
ATOM 2025 N N . HIS A 1 253 ? 19.648 -8.135 -0.662 1.00 90.06 253 HIS A N 1
ATOM 2026 C CA . HIS A 1 253 ? 20.057 -7.967 -2.059 1.00 90.06 253 HIS A CA 1
ATOM 2027 C C . HIS A 1 253 ? 20.385 -9.317 -2.720 1.00 90.06 253 HIS A C 1
ATOM 2029 O O . HIS A 1 253 ? 20.456 -10.366 -2.070 1.00 90.06 253 HIS A O 1
ATOM 2035 N N . ILE A 1 254 ? 20.624 -9.286 -4.034 1.00 92.00 254 ILE A N 1
ATOM 2036 C CA . ILE A 1 254 ? 21.327 -10.354 -4.752 1.00 92.00 254 ILE A CA 1
ATOM 2037 C C . ILE A 1 254 ? 22.808 -9.995 -4.822 1.00 92.00 254 ILE A C 1
ATOM 2039 O O . ILE A 1 254 ? 23.201 -9.025 -5.473 1.00 92.00 254 ILE A O 1
ATOM 2043 N N . SER A 1 255 ? 23.634 -10.776 -4.133 1.00 91.25 255 SER A N 1
ATOM 2044 C CA . SER A 1 255 ? 25.087 -10.628 -4.165 1.00 91.25 255 SER A CA 1
ATOM 2045 C C . SER A 1 255 ? 25.667 -11.261 -5.430 1.00 91.25 255 SER A C 1
ATOM 2047 O O . SER A 1 255 ? 25.264 -12.352 -5.840 1.00 91.25 255 SER A O 1
ATOM 2049 N N . LYS A 1 256 ? 26.631 -10.570 -6.041 1.00 90.00 256 LYS A N 1
ATOM 2050 C CA . LYS A 1 256 ? 27.416 -11.062 -7.175 1.00 90.00 256 LYS A CA 1
ATOM 2051 C C . LYS A 1 256 ? 28.758 -11.558 -6.652 1.00 90.00 256 LYS A C 1
ATOM 2053 O O . LYS A 1 256 ? 29.548 -10.776 -6.130 1.00 90.00 256 LYS A O 1
ATOM 2058 N N . THR A 1 257 ? 28.998 -12.860 -6.758 1.00 90.62 257 THR A N 1
ATOM 2059 C CA . THR A 1 257 ? 30.217 -13.527 -6.269 1.00 90.62 257 THR A CA 1
ATOM 2060 C C . THR A 1 257 ? 30.888 -14.309 -7.389 1.00 90.62 257 THR A C 1
ATOM 2062 O O . THR A 1 257 ? 30.274 -14.537 -8.425 1.00 90.62 257 THR A O 1
ATOM 2065 N N . GLU A 1 258 ? 32.143 -14.707 -7.207 1.00 91.56 258 GLU A N 1
ATOM 2066 C CA . GLU A 1 258 ? 32.838 -15.597 -8.138 1.00 91.56 258 GLU A CA 1
ATOM 2067 C C . GLU A 1 258 ? 33.064 -16.952 -7.466 1.00 91.56 258 GLU A C 1
ATOM 2069 O O . GLU A 1 258 ? 33.599 -17.021 -6.358 1.00 91.56 258 GLU A O 1
ATOM 2074 N N . GLU A 1 259 ? 32.658 -18.030 -8.132 1.00 90.75 259 GLU A N 1
ATOM 2075 C CA . GLU A 1 259 ? 32.899 -19.400 -7.689 1.00 90.75 259 GLU A CA 1
ATOM 2076 C C . GLU A 1 259 ? 33.477 -20.214 -8.841 1.00 90.75 259 GLU A C 1
ATOM 2078 O O . GLU A 1 259 ? 32.902 -20.273 -9.925 1.00 90.75 259 GLU A O 1
ATOM 2083 N N . ASN A 1 260 ? 34.624 -20.860 -8.612 1.00 88.38 260 ASN A N 1
ATOM 2084 C CA . ASN A 1 260 ? 35.304 -21.688 -9.614 1.00 88.38 260 ASN A CA 1
ATOM 2085 C C . ASN A 1 260 ? 35.557 -20.966 -10.958 1.00 88.38 260 ASN A C 1
ATOM 2087 O O . ASN A 1 260 ? 35.503 -21.597 -12.009 1.00 88.38 260 ASN A O 1
ATOM 2091 N N . GLY A 1 261 ? 35.825 -19.654 -10.931 1.00 86.00 261 GLY A N 1
ATOM 2092 C CA . GLY A 1 261 ? 36.058 -18.849 -12.137 1.00 86.00 261 GLY A CA 1
ATOM 2093 C C . GLY A 1 261 ? 34.789 -18.425 -12.884 1.00 86.00 261 GLY A C 1
ATOM 2094 O O . GLY A 1 261 ? 34.884 -17.929 -14.005 1.00 86.00 261 GLY A O 1
ATOM 2095 N N . HIS A 1 262 ? 33.607 -18.621 -12.290 1.00 85.56 262 HIS A N 1
ATOM 2096 C CA . HIS A 1 262 ? 32.319 -18.232 -12.861 1.00 85.56 262 HIS A CA 1
ATOM 2097 C C . HIS A 1 262 ? 31.590 -17.234 -11.958 1.00 85.56 262 HIS A C 1
ATOM 2099 O O . HIS A 1 262 ? 31.602 -17.367 -10.732 1.00 85.56 262 HIS A O 1
ATOM 2105 N N . GLY A 1 263 ? 30.932 -16.243 -12.564 1.00 89.44 263 GLY A N 1
ATOM 2106 C CA . GLY A 1 263 ? 30.054 -15.327 -11.845 1.00 89.44 263 GLY A CA 1
ATOM 2107 C C . GLY A 1 263 ? 28.804 -16.054 -11.351 1.00 89.44 263 GLY A C 1
ATOM 2108 O O . GLY A 1 263 ? 28.133 -16.751 -12.107 1.00 89.44 263 GLY A O 1
ATOM 2109 N N . VAL A 1 264 ? 28.488 -15.894 -10.069 1.00 91.62 264 VAL A N 1
ATOM 2110 C CA . VAL A 1 264 ? 27.346 -16.524 -9.404 1.00 91.62 264 VAL A CA 1
ATOM 2111 C C . VAL A 1 264 ? 26.546 -15.474 -8.644 1.00 91.62 264 VAL A C 1
ATOM 2113 O O . VAL A 1 264 ? 27.078 -14.760 -7.788 1.00 91.62 264 VAL A O 1
ATOM 2116 N N . ASN A 1 265 ? 25.247 -15.418 -8.938 1.00 94.12 265 ASN A N 1
ATOM 2117 C CA . ASN A 1 265 ? 24.261 -14.662 -8.173 1.00 94.12 265 ASN A CA 1
ATOM 2118 C C . ASN A 1 265 ? 23.838 -15.456 -6.929 1.00 94.12 265 ASN A C 1
ATOM 2120 O O . ASN A 1 265 ? 23.504 -16.638 -7.031 1.00 94.12 265 ASN A O 1
ATOM 2124 N N . LYS A 1 266 ? 23.796 -14.806 -5.762 1.00 94.81 266 LYS A N 1
ATOM 2125 C CA . LYS A 1 266 ? 23.338 -15.417 -4.506 1.00 94.81 266 LYS A CA 1
ATOM 2126 C C . LYS A 1 266 ? 22.384 -14.515 -3.747 1.00 94.81 266 LYS A C 1
ATOM 2128 O O . LYS A 1 266 ? 22.688 -13.349 -3.496 1.00 94.81 266 LYS A O 1
ATOM 2133 N N . TYR A 1 267 ? 21.270 -15.097 -3.325 1.00 95.38 267 TYR A N 1
ATOM 2134 C CA . TYR A 1 267 ? 20.306 -14.453 -2.449 1.00 95.38 267 TYR A CA 1
ATOM 2135 C C . TYR A 1 267 ? 20.857 -14.213 -1.037 1.00 95.38 267 TYR A C 1
ATOM 2137 O O . TYR A 1 267 ? 21.509 -15.088 -0.462 1.00 95.38 267 TYR A O 1
ATOM 2145 N N . VAL A 1 268 ? 20.565 -13.035 -0.480 1.00 94.25 268 VAL A N 1
ATOM 2146 C CA . VAL A 1 268 ? 20.920 -12.642 0.887 1.00 94.25 268 VAL A CA 1
ATOM 2147 C C . VAL A 1 268 ? 19.646 -12.223 1.630 1.00 94.25 268 VAL A C 1
ATOM 2149 O O . VAL A 1 268 ? 19.060 -11.194 1.312 1.00 94.25 268 VAL A O 1
ATOM 2152 N N . GLU A 1 269 ? 19.228 -13.004 2.634 1.00 91.06 269 GLU A N 1
ATOM 2153 C CA . GLU A 1 269 ? 17.963 -12.800 3.374 1.00 91.06 269 GLU A CA 1
ATOM 2154 C C . GLU A 1 269 ? 17.912 -11.478 4.163 1.00 91.06 269 GLU A C 1
ATOM 2156 O O . GLU A 1 269 ? 16.893 -10.801 4.151 1.00 91.06 269 GLU A O 1
ATOM 2161 N N . GLY A 1 270 ? 18.994 -11.098 4.851 1.00 90.25 270 GLY A N 1
ATOM 2162 C CA . GLY A 1 270 ? 19.088 -9.899 5.706 1.00 90.25 270 GLY A CA 1
ATOM 2163 C C . GLY A 1 270 ? 17.792 -9.442 6.408 1.00 90.25 270 GLY A C 1
ATOM 2164 O O . GLY A 1 270 ? 17.078 -10.242 7.022 1.00 90.25 270 GLY A O 1
ATOM 2165 N N . GLU A 1 271 ? 17.512 -8.133 6.396 1.00 90.94 271 GLU A N 1
ATOM 2166 C CA . GLU A 1 271 ? 16.273 -7.583 6.966 1.00 90.94 271 GLU A CA 1
ATOM 2167 C C . GLU A 1 271 ? 15.054 -7.910 6.094 1.00 90.94 271 GLU A C 1
ATOM 2169 O O . GLU A 1 271 ? 15.152 -7.902 4.873 1.00 90.94 271 GLU A O 1
ATOM 2174 N N . ALA A 1 272 ? 13.891 -8.111 6.727 1.00 92.06 272 ALA A N 1
ATOM 2175 C CA . ALA A 1 272 ? 12.618 -8.347 6.044 1.00 92.06 272 ALA A CA 1
ATOM 2176 C C . ALA A 1 272 ? 12.118 -7.090 5.308 1.00 92.06 272 ALA A C 1
ATOM 2178 O O . ALA A 1 272 ? 11.225 -6.380 5.790 1.00 92.06 272 ALA A O 1
ATOM 2179 N N . LYS A 1 273 ? 12.729 -6.795 4.160 1.00 91.81 273 LYS A N 1
ATOM 2180 C CA . LYS A 1 273 ? 12.449 -5.635 3.313 1.00 91.81 273 LYS A CA 1
ATOM 2181 C C . LYS A 1 273 ? 12.281 -6.043 1.850 1.00 91.81 273 LYS A C 1
ATOM 2183 O O . LYS A 1 273 ? 12.684 -7.126 1.444 1.00 91.81 273 LYS A O 1
ATOM 2188 N N . PHE A 1 274 ? 11.663 -5.172 1.066 1.00 91.62 274 PHE A N 1
ATOM 2189 C CA . PHE A 1 274 ? 11.580 -5.325 -0.378 1.00 91.62 274 PHE A CA 1
ATOM 2190 C C . PHE A 1 274 ? 12.903 -4.985 -1.065 1.00 91.62 274 PHE A C 1
ATOM 2192 O O . PHE A 1 274 ? 13.543 -3.982 -0.741 1.00 91.62 274 PHE A O 1
ATOM 2199 N N . ASP A 1 275 ? 13.214 -5.768 -2.090 1.00 90.19 275 ASP A N 1
ATOM 2200 C CA . ASP A 1 275 ? 14.226 -5.496 -3.109 1.00 90.19 275 ASP A CA 1
ATOM 2201 C C . ASP A 1 275 ? 13.708 -6.035 -4.459 1.00 90.19 275 ASP A C 1
ATOM 2203 O O . ASP A 1 275 ? 12.572 -6.511 -4.568 1.00 90.19 275 ASP A O 1
ATOM 2207 N N . PHE A 1 276 ? 14.520 -5.962 -5.504 1.00 90.88 276 PHE A N 1
ATOM 2208 C CA . PHE A 1 276 ? 14.236 -6.466 -6.830 1.00 90.88 276 PHE A CA 1
ATOM 2209 C C . PHE A 1 276 ? 15.357 -7.369 -7.336 1.00 90.88 276 PHE A C 1
ATOM 2211 O O . PHE A 1 276 ? 16.544 -7.074 -7.188 1.00 90.88 276 PHE A O 1
ATOM 2218 N N . CYS A 1 277 ? 14.963 -8.422 -8.042 1.00 92.50 277 CYS A N 1
ATOM 2219 C CA . CYS A 1 277 ? 15.857 -9.227 -8.864 1.00 92.50 277 CYS A CA 1
ATOM 2220 C C . CYS A 1 277 ? 15.463 -9.088 -10.337 1.00 92.50 277 CYS A C 1
ATOM 2222 O O . CYS A 1 277 ? 14.283 -8.992 -10.675 1.00 92.50 277 CYS A O 1
ATOM 2224 N N . ASN A 1 278 ? 16.448 -9.033 -11.230 1.00 90.62 278 ASN A N 1
ATOM 2225 C CA . ASN A 1 278 ? 16.187 -8.938 -12.666 1.00 90.62 278 ASN A CA 1
ATOM 2226 C C . ASN A 1 278 ? 16.104 -10.317 -13.344 1.00 90.62 278 ASN A C 1
ATOM 2228 O O . ASN A 1 278 ? 16.604 -11.327 -12.839 1.00 90.62 278 ASN A O 1
ATOM 2232 N N . ASN A 1 279 ? 15.517 -10.343 -14.538 1.00 88.12 279 ASN A N 1
ATOM 2233 C CA . ASN A 1 279 ? 15.566 -11.485 -15.451 1.00 88.12 279 ASN A CA 1
ATOM 2234 C C . ASN A 1 279 ? 16.617 -11.327 -16.558 1.00 88.12 279 ASN A C 1
ATOM 2236 O O . ASN A 1 279 ? 16.427 -11.895 -17.630 1.00 88.12 279 ASN A O 1
ATOM 2240 N N . ASN A 1 280 ? 17.684 -10.549 -16.351 1.00 85.44 280 ASN A N 1
ATOM 2241 C CA . ASN A 1 280 ? 18.606 -10.185 -17.423 1.00 85.44 280 ASN A CA 1
ATOM 2242 C C . ASN A 1 280 ? 19.327 -11.414 -17.994 1.00 85.44 280 ASN A C 1
ATOM 2244 O O . ASN A 1 280 ? 20.365 -11.845 -17.502 1.00 85.44 280 ASN A O 1
ATOM 2248 N N . THR A 1 281 ? 18.792 -11.949 -19.088 1.00 78.44 281 THR A N 1
ATOM 2249 C CA . THR A 1 281 ? 19.353 -13.111 -19.781 1.00 78.44 281 THR A CA 1
ATOM 2250 C C . THR A 1 281 ? 20.517 -12.752 -20.703 1.00 78.44 281 THR A C 1
ATOM 2252 O O . THR A 1 281 ? 21.049 -13.637 -21.364 1.00 78.44 281 THR A O 1
ATOM 2255 N N . LYS A 1 282 ? 20.880 -11.465 -20.810 1.00 82.00 282 LYS A N 1
ATOM 2256 C CA . LYS A 1 282 ? 21.992 -10.984 -21.645 1.00 82.00 282 LYS A CA 1
ATOM 2257 C C . LYS A 1 282 ? 23.287 -10.772 -20.855 1.00 82.00 282 LYS A C 1
ATOM 2259 O O . LYS A 1 282 ? 24.309 -10.484 -21.464 1.00 82.00 282 LYS A O 1
ATOM 2264 N N . ASP A 1 283 ? 23.247 -10.859 -19.524 1.00 82.38 283 ASP A N 1
ATOM 2265 C CA . ASP A 1 283 ? 24.458 -10.851 -18.697 1.00 82.38 283 ASP A CA 1
ATOM 2266 C C . ASP A 1 283 ? 25.166 -12.206 -18.852 1.00 82.38 283 ASP A C 1
ATOM 2268 O O . ASP A 1 283 ? 24.716 -13.216 -18.317 1.00 82.38 283 ASP A O 1
ATOM 2272 N N . GLU A 1 284 ? 26.258 -12.231 -19.617 1.00 82.31 284 GLU A N 1
ATOM 2273 C CA . GLU A 1 284 ? 27.045 -13.446 -19.874 1.00 82.31 284 GLU A CA 1
ATOM 2274 C C . GLU A 1 284 ? 27.957 -13.838 -18.698 1.00 82.31 284 GLU A C 1
ATOM 2276 O O . GLU A 1 284 ? 28.512 -14.935 -18.699 1.00 82.31 284 GLU A O 1
ATOM 2281 N N . VAL A 1 285 ? 28.124 -12.963 -17.696 1.00 86.88 285 VAL A N 1
ATOM 2282 C CA . VAL A 1 285 ? 29.028 -13.192 -16.558 1.00 86.88 285 VAL A CA 1
ATOM 2283 C C . VAL A 1 285 ? 28.279 -13.799 -15.380 1.00 86.88 285 VAL A C 1
ATOM 2285 O O . VAL A 1 285 ? 28.713 -14.814 -14.841 1.00 86.88 285 VAL A O 1
ATOM 2288 N N . TYR A 1 286 ? 27.167 -13.181 -14.975 1.00 87.00 286 TYR A N 1
ATOM 2289 C CA . TYR A 1 286 ? 26.395 -13.595 -13.798 1.00 87.00 286 TYR A CA 1
ATOM 2290 C C . TYR A 1 286 ? 25.042 -14.224 -14.148 1.00 87.00 286 TYR A C 1
ATOM 2292 O O . TYR A 1 286 ? 24.469 -14.939 -13.324 1.00 87.00 286 TYR A O 1
ATOM 2300 N N . GLY A 1 287 ? 24.518 -13.974 -15.352 1.00 87.94 287 GLY A N 1
ATOM 2301 C CA . GLY A 1 287 ? 23.185 -14.420 -15.748 1.00 87.94 287 GLY A CA 1
ATOM 2302 C C . GLY A 1 287 ? 22.044 -13.742 -14.968 1.00 87.94 287 GLY A C 1
ATOM 2303 O O . GLY A 1 287 ? 22.255 -12.745 -14.268 1.00 87.94 287 GLY A O 1
ATOM 2304 N N . PRO A 1 288 ? 20.810 -14.273 -15.080 1.00 91.44 288 PRO A N 1
ATOM 2305 C CA . PRO A 1 288 ? 19.637 -13.700 -14.428 1.00 91.44 288 PRO A CA 1
ATOM 2306 C C . PRO A 1 288 ? 19.691 -13.862 -12.903 1.00 91.44 288 PRO A C 1
ATOM 2308 O O . PRO A 1 288 ? 20.160 -14.870 -12.371 1.00 91.44 288 PRO A O 1
ATOM 2311 N N . GLU A 1 289 ? 19.143 -12.884 -12.187 1.00 93.88 289 GLU A N 1
ATOM 2312 C CA . GLU A 1 289 ? 19.090 -12.889 -10.721 1.00 93.88 289 GLU A CA 1
ATOM 2313 C C . GLU A 1 289 ? 17.874 -13.650 -10.178 1.00 93.88 289 GLU A C 1
ATOM 2315 O O . GLU A 1 289 ? 17.938 -14.238 -9.099 1.00 93.88 289 GLU A O 1
ATOM 2320 N N . LEU A 1 290 ? 16.770 -13.671 -10.933 1.00 95.31 290 LEU A N 1
ATOM 2321 C CA . LEU A 1 290 ? 15.512 -14.303 -10.528 1.00 95.31 290 LEU A CA 1
ATOM 2322 C C . LEU A 1 290 ? 15.661 -15.773 -10.071 1.00 95.31 290 LEU A C 1
ATOM 2324 O O . LEU A 1 290 ? 15.096 -16.118 -9.030 1.00 95.31 290 LEU A O 1
ATOM 2328 N N . PRO A 1 291 ? 16.429 -16.649 -10.757 1.00 94.44 291 PRO A N 1
ATOM 2329 C CA . PRO A 1 291 ? 16.642 -18.015 -10.277 1.00 94.44 291 PRO A CA 1
ATOM 2330 C C . PRO A 1 291 ? 17.354 -18.084 -8.921 1.00 94.44 291 PRO A C 1
ATOM 2332 O O . PRO A 1 291 ? 17.032 -18.959 -8.121 1.00 94.44 291 PRO A O 1
ATOM 2335 N N . ALA A 1 292 ? 18.282 -17.161 -8.645 1.00 95.12 292 ALA A N 1
ATOM 2336 C CA . ALA A 1 292 ? 19.009 -17.111 -7.378 1.00 95.12 292 ALA A CA 1
ATOM 2337 C C . ALA A 1 292 ? 18.120 -16.643 -6.217 1.00 95.12 292 ALA A C 1
ATOM 2339 O O . ALA A 1 292 ? 18.276 -17.135 -5.103 1.00 95.12 292 ALA A O 1
ATOM 2340 N N . ALA A 1 293 ? 17.173 -15.733 -6.477 1.00 96.06 293 ALA A N 1
ATOM 2341 C CA . ALA A 1 293 ? 16.180 -15.301 -5.491 1.00 96.06 293 ALA A CA 1
ATOM 2342 C C . ALA A 1 293 ? 15.227 -16.440 -5.081 1.00 96.06 293 ALA A C 1
ATOM 2344 O O . ALA A 1 293 ? 14.766 -16.496 -3.942 1.00 96.06 293 ALA A O 1
ATOM 2345 N N . GLY A 1 294 ? 14.926 -17.369 -5.995 1.00 96.38 294 GLY A N 1
ATOM 2346 C CA . GLY A 1 294 ? 14.112 -18.546 -5.696 1.00 96.38 294 GLY A CA 1
ATOM 2347 C C . GLY A 1 294 ? 12.721 -18.186 -5.164 1.00 96.38 294 GLY A C 1
ATOM 2348 O O . GLY A 1 294 ? 11.975 -17.437 -5.797 1.00 96.38 294 GLY A O 1
ATOM 2349 N N . ASP A 1 295 ? 12.353 -18.742 -4.008 1.00 97.56 295 ASP A N 1
ATOM 2350 C CA . ASP A 1 295 ? 11.054 -18.479 -3.376 1.00 97.56 295 ASP A CA 1
ATOM 2351 C C . ASP A 1 295 ? 10.966 -17.071 -2.759 1.00 97.56 295 ASP A C 1
ATOM 2353 O O . ASP A 1 295 ? 9.859 -16.573 -2.561 1.00 97.56 295 ASP A O 1
ATOM 2357 N N . ALA A 1 296 ? 12.089 -16.371 -2.559 1.00 97.44 296 ALA A N 1
ATOM 2358 C CA . ALA A 1 296 ? 12.086 -14.999 -2.047 1.00 97.44 296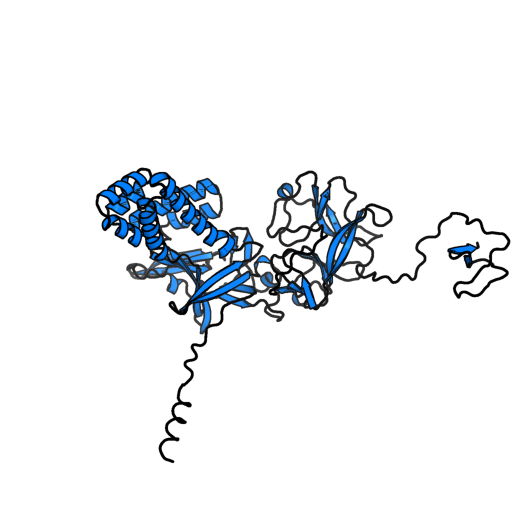 ALA A CA 1
ATOM 2359 C C . ALA A 1 296 ? 11.503 -13.995 -3.052 1.00 97.44 296 ALA A C 1
ATOM 2361 O O . ALA A 1 296 ? 11.023 -12.935 -2.658 1.00 97.44 296 ALA A O 1
ATOM 2362 N N . ALA A 1 297 ? 11.474 -14.338 -4.344 1.00 98.00 297 ALA A N 1
ATOM 2363 C CA . ALA A 1 297 ? 10.811 -13.558 -5.390 1.00 98.00 297 ALA A CA 1
ATOM 2364 C C . ALA A 1 297 ? 9.326 -13.924 -5.593 1.00 98.00 297 ALA A C 1
ATOM 2366 O O . ALA A 1 297 ? 8.669 -13.371 -6.475 1.00 98.00 297 ALA A O 1
ATOM 2367 N N . LYS A 1 298 ? 8.788 -14.877 -4.821 1.00 98.31 298 LYS A N 1
ATOM 2368 C CA . LYS A 1 298 ? 7.428 -15.401 -4.994 1.00 98.31 298 LYS A CA 1
ATOM 2369 C C . LYS A 1 298 ? 6.529 -14.961 -3.848 1.00 98.31 298 LYS A C 1
ATOM 2371 O O . LYS A 1 298 ? 6.936 -14.916 -2.689 1.00 98.31 298 LYS A O 1
ATOM 2376 N N . TRP A 1 299 ? 5.277 -14.682 -4.180 1.00 98.44 299 TRP A N 1
ATOM 2377 C CA . TRP A 1 299 ? 4.307 -14.104 -3.261 1.00 98.44 299 TRP A CA 1
ATOM 2378 C C . TRP A 1 299 ? 3.001 -14.890 -3.283 1.00 98.44 299 TRP A C 1
ATOM 2380 O O . TRP A 1 299 ? 2.472 -15.220 -4.343 1.00 98.44 299 TRP A O 1
ATOM 2390 N N . PHE A 1 300 ? 2.465 -15.172 -2.104 1.00 97.94 300 PHE A N 1
ATOM 2391 C CA . PHE A 1 300 ? 1.126 -15.707 -1.929 1.00 97.94 300 PHE A CA 1
ATOM 2392 C C . PHE A 1 300 ? 0.128 -14.569 -1.736 1.00 97.94 300 PHE A C 1
ATOM 2394 O O . PHE A 1 300 ? 0.391 -13.604 -1.010 1.00 97.94 300 PHE A O 1
ATOM 2401 N N . LEU A 1 301 ? -1.034 -14.720 -2.368 1.00 97.38 301 LEU A N 1
ATOM 2402 C CA . LEU A 1 301 ? -2.192 -13.854 -2.194 1.00 97.38 301 LEU A CA 1
ATOM 2403 C C . LEU A 1 301 ? -3.205 -14.597 -1.324 1.00 97.38 301 LEU A C 1
ATOM 2405 O O . LEU A 1 301 ? -3.977 -15.418 -1.813 1.00 97.38 301 LEU A O 1
ATOM 2409 N N . GLU A 1 302 ? -3.177 -14.343 -0.020 1.00 96.19 302 GLU A N 1
ATOM 2410 C CA . GLU A 1 302 ? -4.064 -15.008 0.931 1.00 96.19 302 GLU A CA 1
ATOM 2411 C C . GLU A 1 302 ? -5.320 -14.152 1.147 1.00 96.19 302 GLU A C 1
ATOM 2413 O O . GLU A 1 302 ? -5.205 -13.046 1.682 1.00 96.19 302 GLU A O 1
ATOM 2418 N N . PRO A 1 303 ? -6.524 -14.601 0.755 1.00 96.38 303 PRO A N 1
ATOM 2419 C CA . PRO A 1 303 ? -7.734 -13.807 0.942 1.00 96.38 303 PRO A CA 1
ATOM 2420 C C . PRO A 1 303 ? -8.005 -13.572 2.432 1.00 96.38 303 PRO A C 1
ATOM 2422 O O . PRO A 1 303 ? -7.832 -14.465 3.259 1.00 96.38 303 PRO A O 1
ATOM 2425 N N . VAL A 1 304 ? -8.465 -12.373 2.789 1.00 96.75 304 VAL A N 1
ATOM 2426 C CA . VAL A 1 304 ? -8.929 -12.078 4.150 1.00 96.75 304 VAL A CA 1
ATOM 2427 C C . VAL A 1 304 ? -10.373 -12.550 4.275 1.00 96.75 304 VAL A C 1
ATOM 2429 O O . VAL A 1 304 ? -11.282 -11.953 3.704 1.00 96.75 304 VAL A O 1
ATOM 2432 N N . THR A 1 305 ? -10.587 -13.626 5.028 1.00 94.50 305 THR A N 1
ATOM 2433 C CA . THR A 1 305 ? -11.905 -14.259 5.194 1.00 94.50 305 THR A CA 1
ATOM 2434 C C . THR A 1 305 ? -12.359 -14.213 6.652 1.00 94.50 305 THR A C 1
ATOM 2436 O O . THR A 1 305 ? -11.743 -13.564 7.492 1.00 94.50 305 THR A O 1
ATOM 2439 N N . ASN A 1 306 ? -13.469 -14.869 6.986 1.00 88.81 306 ASN A N 1
ATOM 2440 C CA . ASN A 1 306 ? -13.879 -15.073 8.376 1.00 88.81 306 ASN A CA 1
ATOM 2441 C C . ASN A 1 306 ? -13.300 -16.367 8.980 1.00 88.81 306 ASN A C 1
ATOM 2443 O O . ASN A 1 306 ? -13.596 -16.678 10.133 1.00 88.81 306 ASN A O 1
ATOM 2447 N N . GLU A 1 307 ? -12.483 -17.120 8.246 1.00 90.94 307 GLU A N 1
ATOM 2448 C CA . GLU A 1 307 ? -11.901 -18.373 8.722 1.00 90.94 307 GLU A CA 1
ATOM 2449 C C . GLU A 1 307 ? -10.812 -18.141 9.777 1.00 90.94 307 GLU A C 1
ATOM 2451 O O . GLU A 1 307 ? -10.146 -17.105 9.810 1.00 90.94 307 GLU A O 1
ATOM 2456 N N . ALA A 1 308 ? -10.600 -19.133 10.646 1.00 86.81 308 ALA A N 1
ATOM 2457 C CA . ALA A 1 308 ? -9.695 -19.016 11.791 1.00 86.81 308 ALA A CA 1
ATOM 2458 C C . ALA A 1 308 ? -8.236 -18.692 11.408 1.00 86.81 308 ALA A C 1
ATOM 2460 O O . ALA A 1 308 ? -7.528 -18.058 12.190 1.00 86.81 308 ALA A O 1
ATOM 2461 N N . ALA A 1 309 ? -7.786 -19.096 10.217 1.00 89.06 309 ALA A N 1
ATOM 2462 C CA . ALA A 1 309 ? -6.438 -18.811 9.731 1.00 89.06 309 ALA A CA 1
ATOM 2463 C C . ALA A 1 309 ? -6.305 -17.413 9.101 1.00 89.06 309 ALA A C 1
ATOM 2465 O O . ALA A 1 309 ? -5.246 -16.796 9.206 1.00 89.06 309 ALA A O 1
ATOM 2466 N N . HIS A 1 310 ? -7.379 -16.894 8.498 1.00 93.50 310 HIS A N 1
ATOM 2467 C CA . HIS A 1 310 ? -7.323 -15.753 7.580 1.00 93.50 310 HIS A CA 1
ATOM 2468 C C . HIS A 1 310 ? -8.138 -14.535 8.037 1.00 93.50 310 HIS A C 1
ATOM 2470 O O . HIS A 1 310 ? -8.256 -13.553 7.301 1.00 93.50 310 HIS A O 1
ATOM 2476 N N . TYR A 1 311 ? -8.663 -14.540 9.262 1.00 96.06 311 TYR A N 1
ATOM 2477 C CA . TYR A 1 311 ? -9.441 -13.419 9.786 1.00 96.06 311 TYR A CA 1
ATOM 2478 C C . TYR A 1 311 ? -8.627 -12.141 9.975 1.00 96.06 311 TYR A C 1
ATOM 2480 O O . TYR A 1 311 ? -7.436 -12.167 10.287 1.00 96.06 311 TYR A O 1
ATOM 2488 N N . PHE A 1 312 ? -9.291 -10.997 9.837 1.00 98.00 312 PHE A N 1
ATOM 2489 C CA . PHE A 1 312 ? -8.871 -9.736 10.440 1.00 98.00 312 PHE A CA 1
ATOM 2490 C C . PHE A 1 312 ? -9.736 -9.477 11.680 1.00 98.00 312 PHE A C 1
ATOM 2492 O O . PHE A 1 312 ? -10.920 -9.809 11.703 1.00 98.00 312 PHE A O 1
ATOM 2499 N N . GLY A 1 313 ? -9.153 -8.945 12.749 1.00 97.38 313 GLY A N 1
ATOM 2500 C CA . GLY A 1 313 ? -9.881 -8.697 13.990 1.00 97.38 313 GLY A CA 1
ATOM 2501 C C . GLY A 1 313 ? -9.212 -7.655 14.869 1.00 97.38 313 GLY A C 1
ATOM 2502 O O . GLY A 1 313 ? -8.090 -7.218 14.613 1.00 97.38 313 GLY A O 1
ATOM 2503 N N . VAL A 1 314 ? -9.905 -7.258 15.933 1.00 97.81 314 VAL A N 1
ATOM 2504 C CA . VAL A 1 314 ? -9.387 -6.289 16.906 1.00 97.81 314 VAL A CA 1
ATOM 2505 C C . VAL A 1 314 ? -9.094 -6.940 18.251 1.00 97.81 314 VAL A C 1
ATOM 2507 O O . VAL A 1 314 ? -9.841 -7.782 18.735 1.00 97.81 314 VAL A O 1
ATOM 2510 N N . ALA A 1 315 ? -8.006 -6.515 18.887 1.00 97.06 315 ALA A N 1
ATOM 2511 C CA . ALA A 1 315 ? -7.636 -6.945 20.231 1.00 97.06 315 ALA A CA 1
ATOM 2512 C C . ALA A 1 315 ? -7.676 -5.741 21.188 1.00 97.06 315 ALA A C 1
ATOM 2514 O O . ALA A 1 315 ? -6.693 -4.997 21.288 1.00 97.06 315 ALA A O 1
ATOM 2515 N N . PRO A 1 316 ? -8.818 -5.471 21.849 1.00 96.69 316 PRO A N 1
ATOM 2516 C CA . PRO A 1 316 ? -8.876 -4.507 22.941 1.00 96.69 316 PRO A CA 1
ATOM 2517 C C . PRO A 1 316 ? -7.859 -4.844 24.036 1.00 96.69 316 PRO A C 1
ATOM 2519 O O . PRO A 1 316 ? -7.634 -6.008 24.357 1.00 96.69 316 PRO A O 1
ATOM 2522 N N . ALA A 1 317 ? -7.261 -3.824 24.650 1.00 95.19 317 ALA A N 1
ATOM 2523 C CA . ALA A 1 317 ? -6.394 -4.037 25.806 1.00 95.19 317 ALA A CA 1
ATOM 2524 C C . ALA A 1 317 ? -7.233 -4.377 27.048 1.00 95.19 317 ALA A C 1
ATOM 2526 O O . ALA A 1 317 ? -8.282 -3.771 27.248 1.00 95.19 317 ALA A O 1
ATOM 2527 N N . GLU A 1 318 ? -6.727 -5.237 27.937 1.00 94.19 318 GLU A N 1
ATOM 2528 C CA . GLU A 1 318 ? -7.438 -5.664 29.159 1.00 94.19 318 GLU A CA 1
ATOM 2529 C C . GLU A 1 318 ? -7.919 -4.480 30.015 1.00 94.19 318 GLU A C 1
ATOM 2531 O O . GLU A 1 318 ? -9.028 -4.470 30.540 1.00 94.19 318 GLU A O 1
ATOM 2536 N N . LYS A 1 319 ? -7.109 -3.416 30.085 1.00 91.38 319 LYS A N 1
ATOM 2537 C CA . LYS A 1 319 ? -7.457 -2.189 30.814 1.00 91.38 319 LYS A CA 1
ATOM 2538 C C . LYS A 1 319 ? -8.683 -1.461 30.257 1.00 91.38 319 LYS A C 1
ATOM 2540 O O . LYS A 1 319 ? -9.224 -0.614 30.948 1.00 91.38 319 LYS A O 1
ATOM 2545 N N . MET A 1 320 ? -9.090 -1.722 29.017 1.00 92.19 320 MET A N 1
ATOM 2546 C CA . MET A 1 320 ? -10.211 -1.050 28.350 1.00 92.19 320 MET A CA 1
ATOM 2547 C C . MET A 1 320 ? -11.552 -1.736 28.642 1.00 92.19 320 MET A C 1
ATOM 2549 O O . MET A 1 320 ? -12.468 -1.688 27.821 1.00 92.19 320 MET A O 1
ATOM 2553 N N . LYS A 1 321 ? -11.665 -2.392 29.797 1.00 90.12 321 LYS A N 1
ATOM 2554 C CA . LYS A 1 321 ? -12.899 -3.016 30.258 1.00 90.12 321 LYS A CA 1
ATOM 2555 C C . LYS A 1 321 ? -13.857 -1.957 30.802 1.00 90.12 321 LYS A C 1
ATOM 2557 O O . LYS A 1 321 ? -13.501 -1.181 31.691 1.00 90.12 321 LYS A O 1
ATOM 2562 N N . GLY A 1 322 ? -15.060 -1.907 30.243 1.00 83.75 322 GLY A N 1
ATOM 2563 C CA . GLY A 1 322 ? -16.146 -1.059 30.717 1.00 83.75 322 GLY A CA 1
ATOM 2564 C C . GLY A 1 322 ? -16.785 -1.604 31.994 1.00 83.75 322 GLY A C 1
ATOM 2565 O O . GLY A 1 322 ? -16.529 -2.731 32.421 1.00 83.75 322 GLY A O 1
ATOM 2566 N N . LYS A 1 323 ? -17.656 -0.799 32.610 1.00 80.31 323 LYS A N 1
ATOM 2567 C CA . LYS A 1 323 ? -18.418 -1.218 33.801 1.00 80.31 323 LYS A CA 1
ATOM 2568 C C . LYS A 1 323 ? -19.438 -2.322 33.499 1.00 80.31 323 LYS A C 1
ATOM 2570 O O . LYS A 1 323 ? -19.712 -3.124 34.382 1.00 80.31 323 LYS A O 1
ATOM 2575 N N . ASN A 1 324 ? -19.916 -2.397 32.257 1.00 80.56 324 ASN A N 1
ATOM 2576 C CA . ASN A 1 324 ? -20.781 -3.464 31.747 1.00 80.56 324 ASN A CA 1
ATOM 2577 C C . ASN A 1 324 ? -20.038 -4.800 31.517 1.00 80.56 324 ASN A C 1
ATOM 2579 O O . ASN A 1 324 ? -20.615 -5.760 31.020 1.00 80.56 324 ASN A O 1
ATOM 2583 N N . GLY A 1 325 ? -18.743 -4.876 31.845 1.00 86.88 325 GLY A N 1
ATOM 2584 C CA . GLY A 1 325 ? -17.935 -6.086 31.691 1.00 86.88 325 GLY A CA 1
ATOM 2585 C C . GLY A 1 325 ? -17.431 -6.347 30.269 1.00 86.88 325 GLY A C 1
ATOM 2586 O O . GLY A 1 325 ? -16.630 -7.265 30.097 1.00 86.88 325 GLY A O 1
ATOM 2587 N N . LYS A 1 326 ? -17.829 -5.533 29.282 1.00 92.19 326 LYS A N 1
ATOM 2588 C CA . LYS A 1 326 ? -17.354 -5.597 27.892 1.00 92.19 326 LYS A CA 1
ATOM 2589 C C . LYS A 1 326 ? -16.007 -4.894 27.729 1.00 92.19 326 LYS A C 1
ATOM 2591 O O . LYS A 1 326 ? -15.599 -4.091 28.571 1.00 92.19 326 LYS A O 1
ATOM 2596 N N . TYR A 1 327 ? -15.318 -5.174 26.631 1.00 94.75 327 TYR A N 1
ATOM 2597 C CA . TYR A 1 327 ? -14.035 -4.567 26.280 1.00 94.75 327 TYR A CA 1
ATOM 2598 C C . TYR A 1 327 ? -14.194 -3.581 25.134 1.00 94.75 327 TYR A C 1
ATOM 2600 O O . TYR A 1 327 ? -14.966 -3.823 24.217 1.00 94.75 327 TYR A O 1
ATOM 2608 N N . PHE A 1 328 ? -13.436 -2.486 25.152 1.00 95.19 328 PHE A N 1
ATOM 2609 C CA . PHE A 1 328 ? -13.591 -1.440 24.148 1.00 95.19 328 PHE A CA 1
ATOM 2610 C C . PHE A 1 328 ? -12.293 -1.104 23.423 1.00 95.19 328 PHE A C 1
ATOM 2612 O O . PHE A 1 328 ? -11.201 -1.063 23.995 1.00 95.19 328 PHE A O 1
ATOM 2619 N N . THR A 1 329 ? -12.410 -0.785 22.140 1.00 97.12 329 THR A N 1
ATOM 2620 C CA . THR A 1 329 ? -11.308 -0.237 21.347 1.00 97.12 329 THR A CA 1
ATOM 2621 C C . THR A 1 329 ? -11.820 0.787 20.341 1.00 97.12 329 THR A C 1
ATOM 2623 O O . THR A 1 329 ? -13.022 0.949 20.174 1.00 97.12 329 THR A O 1
ATOM 2626 N N . SER A 1 330 ? -10.920 1.513 19.684 1.00 97.19 330 SER A N 1
ATOM 2627 C CA . SER A 1 330 ? -11.279 2.361 18.548 1.00 97.19 330 SER A CA 1
ATOM 2628 C C . SER A 1 330 ? -10.547 1.915 17.295 1.00 97.19 330 SER A C 1
ATOM 2630 O O . SER A 1 330 ? -9.432 1.380 17.373 1.00 97.19 330 SER A O 1
ATOM 2632 N N . LEU A 1 331 ? -11.182 2.132 16.146 1.00 98.25 331 LEU A N 1
ATOM 2633 C CA . LEU A 1 331 ? -10.689 1.679 14.853 1.00 98.25 331 LEU A CA 1
ATOM 2634 C C . LEU A 1 331 ? -11.012 2.694 13.752 1.00 98.25 331 LEU A C 1
ATOM 2636 O O . LEU A 1 331 ? -12.037 3.374 13.789 1.00 98.25 331 LEU A O 1
ATOM 2640 N N . TYR A 1 332 ? -10.110 2.786 12.779 1.00 98.06 332 TYR A N 1
ATOM 2641 C CA . TYR A 1 332 ? -10.280 3.535 11.542 1.00 98.06 332 TYR A CA 1
ATOM 2642 C C . TYR A 1 332 ? -9.544 2.820 10.399 1.00 98.06 332 TYR A C 1
ATOM 2644 O O . TYR A 1 332 ? -8.331 2.614 10.477 1.00 98.06 332 TYR A O 1
ATOM 2652 N N . THR A 1 333 ? -10.263 2.436 9.346 1.00 97.31 333 THR A N 1
ATOM 2653 C CA . THR A 1 333 ? -9.732 1.683 8.193 1.00 97.31 333 THR A CA 1
ATOM 2654 C C . THR A 1 333 ? -10.154 2.325 6.879 1.00 97.31 333 THR A C 1
ATOM 2656 O O . THR A 1 333 ? -11.120 3.089 6.815 1.00 97.31 333 THR A O 1
ATOM 2659 N N . ASP A 1 334 ? -9.418 2.028 5.812 1.00 95.44 334 ASP A N 1
ATOM 2660 C CA . ASP A 1 334 ? -9.696 2.527 4.463 1.00 95.44 334 ASP A CA 1
ATOM 2661 C C . ASP A 1 334 ? -10.583 1.589 3.631 1.00 95.44 334 ASP A C 1
ATOM 2663 O O . ASP A 1 334 ? -10.960 1.943 2.510 1.00 95.44 334 ASP A O 1
ATOM 2667 N N . PHE A 1 335 ? -10.928 0.430 4.194 1.00 96.50 335 PHE A N 1
ATOM 2668 C CA . PHE A 1 335 ? -11.836 -0.566 3.639 1.00 96.50 335 PHE A CA 1
ATOM 2669 C C . PHE A 1 335 ? -13.115 -0.697 4.486 1.00 96.50 335 PHE A C 1
ATOM 2671 O O . PHE A 1 335 ? -13.048 -0.511 5.710 1.00 96.50 335 PHE A O 1
ATOM 2678 N N . PRO A 1 336 ? -14.265 -1.021 3.864 1.00 97.19 336 PRO A N 1
ATOM 2679 C CA . PRO A 1 336 ? -15.496 -1.343 4.576 1.00 97.19 336 PRO A CA 1
ATOM 2680 C C . PRO A 1 336 ? -15.368 -2.685 5.288 1.00 97.19 336 PRO A C 1
ATOM 2682 O O . PRO A 1 336 ? -14.685 -3.589 4.806 1.00 97.19 336 PRO A O 1
ATOM 2685 N N . MET A 1 337 ? -16.047 -2.833 6.421 1.00 97.00 337 MET A N 1
ATOM 2686 C CA . MET A 1 337 ? -15.944 -4.036 7.244 1.00 97.00 337 MET A CA 1
ATOM 2687 C C . MET A 1 337 ? -17.310 -4.532 7.705 1.00 97.00 337 MET A C 1
ATOM 2689 O O . MET A 1 337 ? -18.096 -3.781 8.275 1.00 97.00 337 MET A O 1
ATOM 2693 N N . LYS A 1 338 ? -17.575 -5.822 7.511 1.00 98.12 338 LYS A N 1
ATOM 2694 C CA . LYS A 1 338 ? -18.706 -6.518 8.118 1.00 98.12 338 LYS A CA 1
ATOM 2695 C C . LYS A 1 338 ? -18.331 -7.011 9.512 1.00 98.12 338 LYS A C 1
ATOM 2697 O O . LYS A 1 338 ? -17.294 -7.659 9.678 1.00 98.12 338 LYS A O 1
ATOM 2702 N N . ILE A 1 339 ? -19.188 -6.766 10.499 1.00 98.44 339 ILE A N 1
ATOM 2703 C CA . ILE A 1 339 ? -19.017 -7.312 11.850 1.00 98.44 339 ILE A CA 1
ATOM 2704 C C . ILE A 1 339 ? -19.370 -8.807 11.838 1.00 98.44 339 ILE A C 1
ATOM 2706 O O . ILE A 1 339 ? -20.503 -9.179 11.530 1.00 98.44 339 ILE A O 1
ATOM 2710 N N . VAL A 1 340 ? -18.406 -9.677 12.161 1.00 97.88 340 VAL A N 1
ATOM 2711 C CA . VAL A 1 340 ? -18.595 -11.141 12.127 1.00 97.88 340 VAL A CA 1
ATOM 2712 C C . VAL A 1 340 ? -19.041 -11.686 13.481 1.00 97.88 340 VAL A C 1
ATOM 2714 O O . VAL A 1 340 ? -19.978 -12.484 13.551 1.00 97.88 340 VAL A O 1
ATOM 2717 N N . ASP A 1 341 ? -18.362 -11.274 14.549 1.00 97.38 341 ASP A N 1
ATOM 2718 C CA . ASP A 1 341 ? -18.633 -11.742 15.909 1.00 97.38 341 ASP A CA 1
ATOM 2719 C C . ASP A 1 341 ? -19.583 -10.800 16.658 1.00 97.38 341 ASP A C 1
ATOM 2721 O O . ASP A 1 341 ? -20.083 -9.828 16.095 1.00 97.38 341 ASP A O 1
ATOM 2725 N N . ASN A 1 342 ? -19.901 -11.117 17.915 1.00 96.31 342 ASN A N 1
ATOM 2726 C CA . ASN A 1 342 ? -20.807 -10.299 18.718 1.00 96.31 342 ASN A CA 1
ATOM 2727 C C . ASN A 1 342 ? -20.113 -8.997 19.145 1.00 96.31 342 ASN A C 1
ATOM 2729 O O . ASN A 1 342 ? -19.482 -8.935 20.195 1.00 96.31 342 ASN A O 1
ATOM 2733 N N . MET A 1 343 ? -20.182 -7.978 18.296 1.00 96.81 343 MET A N 1
ATOM 2734 C CA . MET A 1 343 ? -19.659 -6.645 18.571 1.00 96.81 343 MET A CA 1
ATOM 2735 C C . MET A 1 343 ? -20.678 -5.592 18.162 1.00 96.81 343 MET A C 1
ATOM 2737 O O . MET A 1 343 ? -21.451 -5.792 17.222 1.00 96.81 343 MET A O 1
ATOM 2741 N N . ASN A 1 344 ? -20.613 -4.450 18.836 1.00 97.06 344 ASN A N 1
ATOM 2742 C CA . ASN A 1 344 ? -21.358 -3.254 18.474 1.00 97.06 344 ASN A CA 1
ATOM 2743 C C . ASN A 1 344 ? -20.377 -2.144 18.101 1.00 97.06 344 ASN A C 1
ATOM 2745 O O . ASN A 1 344 ? -19.341 -1.967 18.749 1.00 97.06 344 ASN A O 1
ATOM 2749 N N . ALA A 1 345 ? -20.710 -1.387 17.062 1.00 97.25 345 ALA A N 1
ATOM 2750 C CA . ALA A 1 345 ? -19.947 -0.228 16.635 1.00 97.25 345 ALA A CA 1
ATOM 2751 C C . ALA A 1 345 ? -20.733 1.056 16.865 1.00 97.25 345 ALA A C 1
ATOM 2753 O O . ALA A 1 345 ? -21.929 1.149 16.574 1.00 97.25 345 ALA A O 1
ATOM 2754 N N . TYR A 1 346 ? -20.015 2.067 17.338 1.00 96.06 346 TYR A N 1
ATOM 2755 C CA . TYR A 1 346 ? -20.577 3.350 17.709 1.00 96.06 346 TYR A CA 1
ATOM 2756 C C . TYR A 1 346 ? -19.797 4.487 17.061 1.00 96.06 346 TYR A C 1
ATOM 2758 O O . TYR A 1 346 ? -18.562 4.473 17.012 1.00 96.06 346 TYR A O 1
ATOM 2766 N N . ILE A 1 347 ? -20.531 5.498 16.610 1.00 95.62 347 ILE A N 1
ATOM 2767 C CA . ILE A 1 347 ? -19.979 6.813 16.274 1.00 95.62 347 ILE A CA 1
ATOM 2768 C C . ILE A 1 347 ? -20.198 7.773 17.440 1.00 95.62 347 ILE A C 1
ATOM 2770 O O . ILE A 1 347 ? -21.008 7.500 18.326 1.00 95.62 347 ILE A O 1
ATOM 2774 N N . VAL A 1 348 ? -19.520 8.921 17.412 1.00 93.44 348 VAL A N 1
ATOM 2775 C CA . VAL A 1 348 ? -19.836 10.043 18.306 1.00 93.44 348 VAL A CA 1
ATOM 2776 C C . VAL A 1 348 ? -20.483 11.140 17.475 1.00 93.44 348 VAL A C 1
ATOM 2778 O O . VAL A 1 348 ? -19.859 11.621 16.532 1.00 93.44 348 VAL A O 1
ATOM 2781 N N . GLU A 1 349 ? -21.702 11.548 17.825 1.00 91.69 349 GLU A N 1
ATOM 2782 C CA . GLU A 1 349 ? -22.438 12.583 17.087 1.00 91.69 349 GLU A CA 1
ATOM 2783 C C . GLU A 1 349 ? -22.144 13.999 17.598 1.00 91.69 349 GLU A C 1
ATOM 2785 O O . GLU A 1 349 ? -22.119 14.963 16.835 1.00 91.69 349 GLU A O 1
ATOM 2790 N N . SER A 1 350 ? -21.894 14.146 18.901 1.00 88.81 350 SER A N 1
ATOM 2791 C CA . SER A 1 350 ? -21.620 15.445 19.521 1.00 88.81 350 SER A CA 1
ATOM 2792 C C . SER A 1 350 ? -20.967 15.304 20.900 1.00 88.81 350 SER A C 1
ATOM 2794 O O . SER A 1 350 ? -20.791 14.198 21.416 1.00 88.81 350 SER A O 1
ATOM 2796 N N . ILE A 1 351 ? -20.606 16.438 21.507 1.00 85.62 351 ILE A N 1
ATOM 2797 C CA . ILE A 1 351 ? -20.274 16.529 22.933 1.00 85.62 351 ILE A CA 1
ATOM 2798 C C . ILE A 1 351 ? -21.416 17.260 23.631 1.00 85.62 351 ILE A C 1
ATOM 2800 O O . ILE A 1 351 ? -21.750 18.380 23.245 1.00 85.62 351 ILE A O 1
ATOM 2804 N N . GLY A 1 352 ? -21.986 16.652 24.670 1.00 82.88 352 GLY A N 1
ATOM 2805 C CA . GLY A 1 352 ? -23.052 17.265 25.451 1.00 82.88 352 GLY A CA 1
ATOM 2806 C C . GLY A 1 352 ? -22.587 18.570 26.102 1.00 82.88 352 GLY A C 1
ATOM 2807 O O . GLY A 1 352 ? -21.456 18.685 26.586 1.00 82.88 352 GLY A O 1
ATOM 2808 N N . THR A 1 353 ? -23.455 19.580 26.111 1.00 81.75 353 THR A N 1
ATOM 2809 C CA . THR A 1 353 ? -23.120 20.950 26.544 1.00 81.75 353 THR A CA 1
ATOM 2810 C C . THR A 1 353 ? -23.836 21.375 27.828 1.00 81.75 353 THR A C 1
ATOM 2812 O O . THR A 1 353 ? -23.406 22.331 28.481 1.00 81.75 353 THR A O 1
ATOM 2815 N N . THR A 1 354 ? -24.875 20.648 28.239 1.00 76.50 354 THR A N 1
ATOM 2816 C CA . THR A 1 354 ? -25.773 21.003 29.347 1.00 76.50 354 THR A CA 1
ATOM 2817 C C . THR A 1 354 ? -26.043 19.816 30.277 1.00 76.50 354 THR A C 1
ATOM 2819 O O . THR A 1 354 ? -25.827 18.657 29.924 1.00 76.50 354 THR A O 1
ATOM 2822 N N . GLY A 1 355 ? -26.485 20.115 31.503 1.00 79.25 355 GLY A N 1
ATOM 2823 C CA . GLY A 1 355 ? -26.963 19.115 32.465 1.00 79.25 355 GLY A CA 1
ATOM 2824 C C . GLY A 1 355 ? -25.969 17.990 32.780 1.00 79.25 355 GLY A C 1
ATOM 2825 O O . GLY A 1 355 ? -24.753 18.198 32.833 1.00 79.25 355 GLY A O 1
ATOM 2826 N N . ALA A 1 356 ? -26.503 16.783 32.990 1.00 71.94 356 ALA A N 1
ATOM 2827 C CA . ALA A 1 356 ? -25.729 15.581 33.306 1.00 71.94 356 ALA A CA 1
ATOM 2828 C C . ALA A 1 356 ? -24.807 15.123 32.160 1.00 71.94 356 ALA A C 1
ATOM 2830 O O . ALA A 1 356 ? -23.766 14.521 32.443 1.00 71.94 356 ALA A O 1
ATOM 2831 N N . GLN A 1 357 ? -25.166 15.474 30.918 1.00 72.38 357 GLN A N 1
ATOM 2832 C CA . GLN A 1 357 ? -24.470 15.161 29.664 1.00 72.38 357 GLN A CA 1
ATOM 2833 C C . GLN A 1 357 ? -23.336 16.145 29.336 1.00 72.38 357 GLN A C 1
ATOM 2835 O O . GLN A 1 357 ? -22.554 15.907 28.413 1.00 72.38 357 GLN A O 1
ATOM 2840 N N . LYS A 1 358 ? -23.185 17.245 30.087 1.00 77.19 358 LYS A N 1
ATOM 2841 C CA . LYS A 1 358 ? -22.126 18.230 29.841 1.00 77.19 358 LYS A CA 1
ATOM 2842 C C . LYS A 1 358 ? -20.736 17.586 29.896 1.00 77.19 358 LYS A C 1
ATOM 2844 O O . LYS A 1 358 ? -20.305 17.095 30.941 1.00 77.19 358 LYS A O 1
ATOM 2849 N N . GLY A 1 359 ? -20.009 17.661 28.782 1.00 74.81 359 GLY A N 1
ATOM 2850 C CA . GLY A 1 359 ? -18.688 17.058 28.616 1.00 74.81 359 GLY A CA 1
ATOM 2851 C C . GLY A 1 359 ? -18.713 15.557 28.313 1.00 74.81 359 GLY A C 1
ATOM 2852 O O . GLY A 1 359 ? -17.681 14.902 28.440 1.00 74.81 359 GLY A O 1
ATOM 2853 N N . TYR A 1 360 ? -19.858 14.990 27.929 1.00 78.69 360 TYR A N 1
ATOM 2854 C CA . TYR A 1 360 ? -19.958 13.587 27.533 1.00 78.69 360 TYR A CA 1
ATOM 2855 C C . TYR A 1 360 ? -20.131 13.432 26.023 1.00 78.69 360 TYR A C 1
ATOM 2857 O O . TYR A 1 360 ? -20.946 14.116 25.406 1.00 78.69 360 TYR A O 1
ATOM 2865 N N . ALA A 1 361 ? -19.349 12.540 25.424 1.00 85.25 361 ALA A N 1
ATOM 2866 C CA . ALA A 1 361 ? -19.458 12.146 24.032 1.00 85.25 361 ALA A CA 1
ATOM 2867 C C . ALA A 1 361 ? -20.772 11.391 23.833 1.00 85.25 361 ALA A C 1
ATOM 2869 O O . ALA A 1 361 ? -20.987 10.346 24.445 1.00 85.25 361 ALA A O 1
ATOM 2870 N N . GLN A 1 362 ? -21.630 11.949 22.986 1.00 87.06 362 GLN A N 1
ATOM 2871 C CA . GLN A 1 362 ? -22.935 11.399 22.654 1.00 87.06 362 GLN A CA 1
ATOM 2872 C C . GLN A 1 362 ? -22.737 10.320 21.594 1.00 87.06 362 GLN A C 1
ATOM 2874 O O . GLN A 1 362 ? -22.432 10.631 20.438 1.00 87.06 362 GLN A O 1
ATOM 2879 N N . CYS A 1 363 ? -22.812 9.060 22.017 1.00 88.25 363 CYS A N 1
A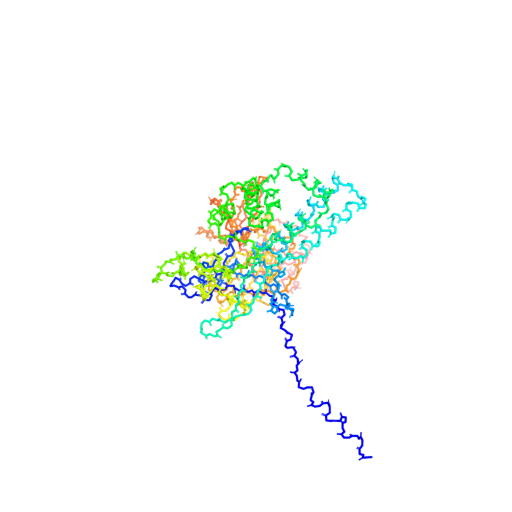TOM 2880 C CA . CYS A 1 363 ? -22.583 7.917 21.146 1.00 88.25 363 CYS A CA 1
ATOM 2881 C C . CYS A 1 363 ? -23.878 7.416 20.529 1.00 88.25 363 CYS A C 1
ATOM 2883 O O . CYS A 1 363 ? -24.923 7.420 21.169 1.00 88.25 363 CYS A O 1
ATOM 2885 N N . LYS A 1 364 ? -23.776 6.913 19.302 1.00 91.62 364 LYS A N 1
ATOM 2886 C CA . LYS A 1 364 ? -24.877 6.257 18.605 1.00 91.62 364 LYS A CA 1
ATOM 2887 C C . LYS A 1 364 ? -24.407 4.928 18.050 1.00 91.62 364 LYS A C 1
ATOM 2889 O O . LYS A 1 364 ? -23.408 4.892 17.327 1.00 91.62 364 LYS A O 1
ATOM 2894 N N . LYS A 1 365 ? -25.133 3.856 18.371 1.00 94.56 365 LYS A N 1
ATOM 2895 C CA . LYS A 1 365 ? -24.936 2.537 17.762 1.00 94.56 365 LYS A CA 1
ATOM 2896 C C . LYS A 1 365 ? -25.268 2.639 16.276 1.00 94.56 365 LYS A C 1
ATOM 2898 O O . LYS A 1 365 ? -26.343 3.118 15.918 1.00 94.56 365 LYS A O 1
ATOM 2903 N N . VAL A 1 366 ? -24.339 2.227 15.423 1.00 95.56 366 VAL A N 1
ATOM 2904 C CA . VAL A 1 366 ? -24.491 2.300 13.958 1.00 95.56 366 VAL A CA 1
ATOM 2905 C C . VAL A 1 366 ? -24.438 0.943 13.280 1.00 95.56 366 VAL A C 1
ATOM 2907 O O . VAL A 1 366 ? -24.881 0.831 12.144 1.00 95.56 366 VAL A O 1
ATOM 2910 N N . ALA A 1 367 ? -23.891 -0.066 13.954 1.00 96.88 367 ALA A N 1
ATOM 2911 C CA . ALA A 1 367 ? -23.782 -1.414 13.425 1.00 96.88 367 ALA A CA 1
ATOM 2912 C C . ALA A 1 367 ? -23.656 -2.424 14.568 1.00 96.88 367 ALA A C 1
ATOM 2914 O O . ALA A 1 367 ? -23.037 -2.138 15.599 1.00 96.88 367 ALA A O 1
ATOM 2915 N N . SER A 1 368 ? -24.201 -3.611 14.340 1.00 97.81 368 SER A N 1
ATOM 2916 C CA . SER A 1 368 ? -24.049 -4.801 15.171 1.00 97.81 368 SER A CA 1
ATOM 2917 C C . SER A 1 368 ? -23.613 -5.985 14.296 1.00 97.81 368 SER A C 1
ATOM 2919 O O . SER A 1 368 ? -23.302 -5.837 13.111 1.00 97.81 368 SER A O 1
ATOM 2921 N N . LYS A 1 369 ? -23.543 -7.188 14.874 1.00 97.44 369 LYS A N 1
ATOM 2922 C CA . LYS A 1 369 ? -23.197 -8.412 14.141 1.00 97.44 369 LYS A CA 1
ATOM 2923 C C . LYS A 1 369 ? -24.011 -8.558 12.849 1.00 97.44 369 LYS A C 1
ATOM 2925 O O . LYS A 1 369 ? -25.235 -8.598 12.878 1.00 97.44 369 LYS A O 1
ATOM 2930 N N . GLY A 1 370 ? -23.310 -8.750 11.734 1.00 97.38 370 GLY A N 1
ATOM 2931 C CA . GLY A 1 370 ? -23.897 -8.903 10.405 1.00 97.38 370 GLY A CA 1
ATOM 2932 C C . GLY A 1 370 ? -23.951 -7.610 9.592 1.00 97.38 370 GLY A C 1
ATOM 2933 O O . GLY A 1 370 ? -23.979 -7.700 8.364 1.00 97.38 370 GLY A O 1
ATOM 2934 N N . ASP A 1 371 ? -23.878 -6.448 10.238 1.00 98.19 371 ASP A N 1
ATOM 2935 C CA . ASP A 1 371 ? -23.909 -5.152 9.566 1.00 98.19 371 ASP A CA 1
ATOM 2936 C C . ASP A 1 371 ? -22.540 -4.773 8.992 1.00 98.19 371 ASP A C 1
ATOM 2938 O O . ASP A 1 371 ? -21.488 -5.239 9.448 1.00 98.19 371 ASP A O 1
ATOM 2942 N N . VAL A 1 372 ? -22.567 -3.902 7.981 1.00 98.19 372 VAL A N 1
ATOM 2943 C CA . VAL A 1 372 ? -21.381 -3.354 7.318 1.00 98.19 372 VAL A CA 1
ATOM 2944 C C . VAL A 1 372 ? -21.145 -1.923 7.785 1.00 98.19 372 VAL A C 1
ATOM 2946 O O . VAL A 1 372 ? -22.040 -1.082 7.748 1.00 98.19 372 VAL A O 1
ATOM 2949 N N . ILE A 1 373 ? -19.912 -1.639 8.190 1.00 97.88 373 ILE A N 1
ATOM 2950 C CA . ILE A 1 373 ? -19.424 -0.294 8.478 1.00 97.88 373 ILE A CA 1
ATOM 2951 C C . ILE A 1 373 ? -18.703 0.213 7.224 1.00 97.88 373 ILE A C 1
ATOM 2953 O O . ILE A 1 373 ? -17.724 -0.417 6.805 1.00 97.88 373 ILE A O 1
ATOM 2957 N N . PRO A 1 374 ? -19.135 1.341 6.632 1.00 97.62 374 PRO A N 1
ATOM 2958 C CA . PRO A 1 374 ? -18.481 1.906 5.457 1.00 97.62 374 PRO A CA 1
ATOM 2959 C C . PRO A 1 374 ? -17.015 2.281 5.707 1.00 97.62 374 PRO A C 1
ATOM 2961 O O . PRO A 1 374 ? -16.645 2.710 6.808 1.00 97.62 374 PRO A O 1
ATOM 2964 N N . ALA A 1 375 ? -16.193 2.190 4.658 1.00 96.62 375 ALA A N 1
ATOM 2965 C CA . ALA A 1 375 ? -14.800 2.637 4.677 1.00 96.62 375 ALA A CA 1
ATOM 2966 C C . ALA A 1 375 ? -14.670 4.088 5.166 1.00 96.62 375 ALA A C 1
ATOM 2968 O O . ALA A 1 375 ? -15.529 4.930 4.903 1.00 96.62 375 ALA A O 1
ATOM 2969 N N . GLY A 1 376 ? -13.570 4.412 5.850 1.00 96.25 376 GLY A N 1
ATOM 2970 C CA . GLY A 1 376 ? -13.330 5.782 6.301 1.00 96.25 376 GLY A CA 1
ATOM 2971 C C . GLY A 1 376 ? -14.288 6.259 7.400 1.00 96.25 376 GLY A C 1
ATOM 2972 O O . GLY A 1 376 ? -14.404 7.464 7.615 1.00 96.25 376 GLY A O 1
ATOM 2973 N N . THR A 1 377 ? -14.945 5.345 8.120 1.00 97.69 377 THR A N 1
ATOM 2974 C CA . THR A 1 377 ? -15.771 5.664 9.294 1.00 97.69 377 THR A CA 1
ATOM 2975 C C . THR A 1 377 ? -14.982 5.376 10.579 1.00 97.69 377 THR A C 1
ATOM 2977 O O . THR A 1 377 ? -14.771 4.210 10.908 1.00 97.69 377 THR A O 1
ATOM 2980 N N . PRO A 1 378 ? -14.521 6.392 11.336 1.00 97.94 378 PRO A N 1
ATOM 2981 C CA . PRO A 1 378 ? -13.879 6.158 12.626 1.00 97.94 378 PRO A CA 1
ATOM 2982 C C . PRO A 1 378 ? -14.922 5.743 13.668 1.00 97.94 378 PRO A C 1
ATOM 2984 O O . PRO A 1 378 ? -15.945 6.410 13.816 1.00 97.94 378 PRO A O 1
ATOM 2987 N N . ILE A 1 379 ? -14.655 4.675 14.411 1.00 97.75 379 ILE A N 1
ATOM 2988 C CA . ILE A 1 379 ? -15.627 4.063 15.328 1.00 97.75 379 ILE A CA 1
ATOM 2989 C C . ILE A 1 379 ? -15.009 3.722 16.683 1.00 97.75 379 ILE A C 1
ATOM 2991 O O . ILE A 1 379 ? -13.791 3.552 16.818 1.00 97.75 379 ILE A O 1
ATOM 2995 N N . VAL A 1 380 ? -15.879 3.570 17.678 1.00 97.31 380 VAL A N 1
ATOM 2996 C CA . VAL A 1 380 ? -15.615 2.818 18.909 1.00 97.31 380 VAL A CA 1
ATOM 2997 C C . VAL A 1 380 ? -16.286 1.454 18.776 1.00 97.31 380 VAL A C 1
ATOM 2999 O O . VAL A 1 380 ? -17.443 1.373 18.376 1.00 97.31 380 VAL A O 1
ATOM 3002 N N . LEU A 1 381 ? -15.552 0.394 19.098 1.00 97.56 381 LEU A N 1
ATOM 3003 C CA . LEU A 1 381 ? -16.032 -0.982 19.112 1.00 97.56 381 LEU A CA 1
ATOM 3004 C C . LEU A 1 381 ? -16.185 -1.456 20.553 1.00 97.56 381 LEU A C 1
ATOM 3006 O O . LEU A 1 381 ? -15.280 -1.264 21.368 1.00 97.56 381 LEU A O 1
ATOM 3010 N N . GLU A 1 382 ? -17.314 -2.095 20.823 1.00 96.19 382 GLU A N 1
ATOM 3011 C CA . GLU A 1 382 ? -17.594 -2.878 22.021 1.00 96.19 382 GLU A CA 1
ATOM 3012 C C . GLU A 1 382 ? -17.458 -4.366 21.686 1.00 96.19 382 GLU A C 1
ATOM 3014 O O . GLU A 1 382 ? -18.025 -4.846 20.705 1.00 96.19 382 GLU A O 1
ATOM 3019 N N . CYS A 1 383 ? -16.686 -5.082 22.496 1.00 97.06 383 CYS A N 1
ATOM 3020 C CA . CYS A 1 383 ? -16.223 -6.439 22.252 1.00 97.06 383 CYS A CA 1
ATOM 3021 C C . CYS A 1 383 ? -16.479 -7.337 23.469 1.00 97.06 383 CYS A C 1
ATOM 3023 O O . CYS A 1 383 ? -16.368 -6.901 24.617 1.00 97.06 383 CYS A O 1
ATOM 3025 N N . GLU A 1 384 ? -16.726 -8.624 23.225 1.00 94.31 384 GLU A N 1
ATOM 3026 C CA . GLU A 1 384 ? -16.896 -9.631 24.287 1.00 94.31 384 GLU A CA 1
ATOM 3027 C C . GLU A 1 384 ? -15.575 -10.055 24.939 1.00 94.31 384 GLU A C 1
ATOM 3029 O O . GLU A 1 384 ? -15.550 -10.528 26.073 1.00 94.31 384 GLU A O 1
ATOM 3034 N N . SER A 1 385 ? -14.462 -9.914 24.217 1.00 96.06 385 SER A N 1
ATOM 3035 C CA . SER A 1 385 ? -13.162 -10.465 24.598 1.00 96.06 385 SER A CA 1
ATOM 3036 C C . SER A 1 385 ? -12.018 -9.530 24.203 1.00 96.06 385 SER A C 1
ATOM 3038 O O . SER A 1 385 ? -12.185 -8.607 23.406 1.00 96.06 385 SER A O 1
ATOM 3040 N N . THR A 1 386 ? -10.824 -9.787 24.732 1.00 97.38 386 THR A N 1
ATOM 3041 C CA . THR A 1 386 ? -9.568 -9.171 24.279 1.00 97.38 386 THR A CA 1
ATOM 3042 C C . THR A 1 386 ? -8.933 -9.909 23.097 1.00 97.38 386 THR A C 1
ATOM 3044 O O . THR A 1 386 ? -8.002 -9.396 22.478 1.00 97.38 386 THR A O 1
ATOM 3047 N N . GLN A 1 387 ? -9.430 -11.101 22.756 1.00 97.00 387 GLN A N 1
ATOM 3048 C CA . GLN A 1 387 ? -8.857 -11.957 21.717 1.00 97.00 387 GLN A CA 1
ATOM 3049 C C . GLN A 1 387 ? -9.377 -11.588 20.324 1.00 97.00 387 GLN A C 1
ATOM 3051 O O . GLN A 1 387 ? -10.583 -11.542 20.089 1.00 97.00 387 GLN A O 1
ATOM 3056 N N . SER A 1 388 ? -8.471 -11.380 19.366 1.00 96.50 388 SER A N 1
ATOM 3057 C CA . SER A 1 388 ? -8.842 -10.947 18.011 1.00 96.50 388 SER A CA 1
ATOM 3058 C C . SER A 1 388 ? -9.642 -11.987 17.220 1.00 96.50 388 SER A C 1
ATOM 3060 O O . SER A 1 388 ? -10.462 -11.610 16.387 1.00 96.50 388 SER A O 1
ATOM 3062 N N . ASN A 1 389 ? -9.458 -13.280 17.501 1.00 95.69 389 ASN A N 1
ATOM 3063 C CA . ASN A 1 389 ? -10.212 -14.372 16.873 1.00 95.69 389 ASN A CA 1
ATOM 3064 C C . ASN A 1 389 ? -11.683 -14.452 17.323 1.00 95.69 389 ASN A C 1
ATOM 3066 O O . ASN A 1 389 ? -12.464 -15.143 16.676 1.00 95.69 389 ASN A O 1
ATOM 3070 N N . ALA A 1 390 ? -12.050 -13.746 18.397 1.00 96.44 390 ALA A N 1
ATOM 3071 C CA . ALA A 1 390 ? -13.421 -13.594 18.884 1.00 96.44 390 ALA A CA 1
ATOM 3072 C C . ALA A 1 390 ? -14.016 -12.207 18.566 1.00 96.44 390 ALA A C 1
ATOM 3074 O O . ALA A 1 390 ? -15.148 -11.922 18.947 1.00 96.44 390 ALA A O 1
ATOM 3075 N N . ASN A 1 391 ? -13.252 -11.349 17.882 1.00 97.44 391 ASN A N 1
ATOM 3076 C CA . ASN A 1 391 ? -13.603 -9.973 17.538 1.00 97.44 391 ASN A CA 1
ATOM 3077 C C . ASN A 1 391 ? -13.327 -9.721 16.045 1.00 97.44 391 ASN A C 1
ATOM 3079 O O . ASN A 1 391 ? -12.601 -8.787 15.672 1.00 97.44 391 ASN A O 1
ATOM 3083 N N . ARG A 1 392 ? -13.827 -10.609 15.180 1.00 97.94 392 ARG A N 1
ATOM 3084 C CA . ARG A 1 392 ? -13.504 -10.604 13.751 1.00 97.94 392 ARG A CA 1
ATOM 3085 C C . ARG A 1 392 ? -14.306 -9.562 12.977 1.00 97.94 392 ARG A C 1
ATOM 3087 O O . ARG A 1 392 ? -15.500 -9.344 13.203 1.00 97.94 392 ARG A O 1
ATOM 3094 N N . LEU A 1 393 ? -13.624 -8.970 12.007 1.00 97.75 393 LEU A N 1
ATOM 3095 C CA . LEU A 1 393 ? -14.128 -8.000 11.048 1.00 97.75 393 LEU A CA 1
ATOM 3096 C C . LEU A 1 393 ? -13.734 -8.485 9.654 1.00 97.75 393 LEU A C 1
ATOM 3098 O O . LEU A 1 393 ? -12.564 -8.769 9.403 1.00 97.75 393 LEU A O 1
ATOM 3102 N N . LEU A 1 394 ? -14.704 -8.588 8.752 1.00 97.94 394 LEU A N 1
ATOM 3103 C CA . LEU A 1 394 ? -14.482 -9.066 7.390 1.00 97.94 394 LEU A CA 1
ATOM 3104 C C . LEU A 1 394 ? -14.458 -7.876 6.425 1.00 97.94 394 LEU A C 1
ATOM 3106 O O . LEU A 1 394 ? -15.490 -7.216 6.294 1.00 97.94 394 LEU A O 1
ATOM 3110 N N . PRO A 1 395 ? -13.337 -7.593 5.742 1.00 97.38 395 PRO A N 1
ATOM 3111 C CA . PRO A 1 395 ? -13.327 -6.645 4.637 1.00 97.38 395 PRO A CA 1
ATOM 3112 C C . PRO A 1 395 ? -14.304 -7.087 3.543 1.00 97.38 395 PRO A C 1
ATOM 3114 O O . PRO A 1 395 ? -14.311 -8.254 3.153 1.00 97.38 395 PRO A O 1
ATOM 3117 N N . VAL A 1 396 ? -15.139 -6.173 3.057 1.00 95.62 396 VAL A N 1
ATOM 3118 C CA . VAL A 1 396 ? -16.147 -6.465 2.026 1.00 95.62 396 VAL A CA 1
ATOM 3119 C C . VAL A 1 396 ? -16.152 -5.390 0.951 1.00 95.62 396 VAL A C 1
ATOM 3121 O O . VAL A 1 396 ? -15.800 -4.240 1.209 1.00 95.62 396 VAL A O 1
ATOM 3124 N N . ALA A 1 397 ? -16.571 -5.763 -0.257 1.00 91.50 397 ALA A N 1
ATOM 3125 C CA . ALA A 1 397 ? -16.852 -4.800 -1.308 1.00 91.50 397 ALA A CA 1
ATOM 3126 C C . ALA A 1 397 ? -18.124 -4.019 -0.946 1.00 91.50 397 ALA A C 1
ATOM 3128 O O . ALA A 1 397 ? -19.230 -4.552 -0.998 1.00 91.50 397 ALA A O 1
ATOM 3129 N N . ASP A 1 398 ? -17.951 -2.762 -0.559 1.00 91.00 398 ASP A N 1
ATOM 3130 C CA . ASP A 1 398 ? -19.030 -1.820 -0.284 1.00 91.00 398 ASP A CA 1
ATOM 3131 C C . ASP A 1 398 ? -18.540 -0.406 -0.634 1.00 91.00 398 ASP A C 1
ATOM 3133 O O . ASP A 1 398 ? -17.405 -0.031 -0.333 1.00 91.00 398 ASP A O 1
ATOM 3137 N N . ALA A 1 399 ? -19.373 0.362 -1.332 1.00 90.56 399 ALA A N 1
ATOM 3138 C CA . ALA A 1 399 ? -19.035 1.707 -1.802 1.00 90.56 399 ALA A CA 1
ATOM 3139 C C . ALA A 1 399 ? -19.853 2.797 -1.095 1.00 90.56 399 ALA A C 1
ATOM 3141 O O . ALA A 1 399 ? -19.883 3.943 -1.550 1.00 90.56 399 ALA A O 1
ATOM 3142 N N . SER A 1 400 ? -20.537 2.449 -0.003 1.00 94.44 400 SER A N 1
ATOM 3143 C CA . SER A 1 400 ? -21.306 3.407 0.776 1.00 94.44 400 SER A CA 1
ATOM 3144 C C . SER A 1 400 ? -20.375 4.495 1.317 1.00 94.44 400 SER A C 1
ATOM 3146 O O . SER A 1 400 ? -19.242 4.209 1.721 1.00 94.44 400 SER A O 1
ATOM 3148 N N . PRO A 1 401 ? -20.815 5.763 1.332 1.00 93.44 401 PRO A N 1
ATOM 3149 C CA . PRO A 1 401 ? -20.016 6.831 1.909 1.00 93.44 401 PRO A CA 1
ATOM 3150 C C . PRO A 1 401 ? -19.851 6.630 3.420 1.00 93.44 401 PRO A C 1
ATOM 3152 O O . PRO A 1 401 ? -20.697 6.024 4.082 1.00 93.44 401 PRO A O 1
ATOM 3155 N N . ALA A 1 402 ? -18.778 7.197 3.975 1.00 91.56 402 ALA A N 1
ATOM 3156 C CA . ALA A 1 402 ? -18.579 7.248 5.419 1.00 91.56 402 ALA A CA 1
ATOM 3157 C C . ALA A 1 402 ? -19.792 7.884 6.120 1.00 91.56 402 ALA A C 1
ATOM 3159 O O . ALA A 1 402 ? -20.394 8.835 5.609 1.00 91.56 402 ALA A O 1
ATOM 3160 N N . LEU A 1 403 ? -20.139 7.371 7.303 1.00 89.62 403 LEU A N 1
ATOM 3161 C CA . LEU A 1 403 ? -21.334 7.814 8.022 1.00 89.62 403 LEU A CA 1
ATOM 3162 C C . LEU A 1 403 ? -21.268 9.310 8.373 1.00 89.62 403 LEU A C 1
ATOM 3164 O O . LEU A 1 403 ? -20.291 9.793 8.956 1.00 89.62 403 LEU A O 1
ATOM 3168 N N . ALA A 1 404 ? -22.341 10.033 8.041 1.00 87.81 404 ALA A N 1
ATOM 3169 C CA . ALA A 1 404 ? -22.506 11.443 8.376 1.00 87.81 404 ALA A CA 1
ATOM 3170 C C . ALA A 1 404 ? -22.673 11.655 9.893 1.00 87.81 404 ALA A C 1
ATOM 3172 O O . ALA A 1 404 ? -22.900 10.716 10.653 1.00 87.81 404 ALA A O 1
ATOM 3173 N N . ASN A 1 405 ? -22.569 12.913 10.330 1.00 90.25 405 ASN A N 1
ATOM 3174 C CA . ASN A 1 405 ? -22.706 13.344 11.728 1.00 90.25 405 ASN A CA 1
ATOM 3175 C C . ASN A 1 405 ? -21.687 12.747 12.707 1.00 90.25 405 ASN A C 1
ATOM 3177 O O . ASN A 1 405 ? -21.803 12.974 13.899 1.00 90.25 405 ASN A O 1
ATOM 3181 N N . ASN A 1 406 ? -20.655 12.050 12.238 1.00 95.50 406 ASN A N 1
ATOM 3182 C CA . ASN A 1 406 ? -19.600 11.542 13.102 1.00 95.50 406 ASN A CA 1
ATOM 3183 C C . ASN A 1 406 ? -18.518 12.609 13.349 1.00 95.50 406 ASN A C 1
ATOM 3185 O O . ASN A 1 406 ? -17.824 13.047 12.424 1.00 95.50 406 ASN A O 1
ATOM 3189 N N . ILE A 1 407 ? -18.343 13.019 14.606 1.00 94.81 407 ILE A N 1
ATOM 3190 C CA . ILE A 1 407 ? -17.296 13.971 15.005 1.00 94.81 407 ILE A CA 1
ATOM 3191 C C . ILE A 1 407 ? -15.951 13.295 15.297 1.00 94.81 407 ILE A C 1
ATOM 3193 O O . ILE A 1 407 ? -14.946 13.995 15.466 1.00 94.81 407 ILE A O 1
ATOM 3197 N N . LEU A 1 408 ? -15.901 11.957 15.321 1.00 96.50 408 LEU A N 1
ATOM 3198 C CA . LEU A 1 408 ? -14.638 11.231 15.366 1.00 96.50 408 LEU A CA 1
ATOM 3199 C C . LEU A 1 408 ? -13.814 11.505 14.107 1.00 96.50 408 LEU A C 1
ATOM 3201 O O . LEU A 1 408 ? -14.320 11.747 13.010 1.00 96.50 408 LEU A O 1
ATOM 3205 N N . LYS A 1 409 ? -12.502 11.456 14.293 1.00 96.69 409 LYS A N 1
ATOM 3206 C CA . LYS A 1 409 ? -11.481 11.565 13.260 1.00 96.69 409 LYS A CA 1
ATOM 3207 C C . LYS A 1 409 ? -10.556 10.366 13.357 1.00 96.69 409 LYS A C 1
ATOM 3209 O O . LYS A 1 409 ? -10.470 9.714 14.396 1.00 96.69 409 LYS A O 1
ATOM 3214 N N . GLY A 1 410 ? -9.871 10.087 12.263 1.00 96.25 410 GLY A N 1
ATOM 3215 C CA . GLY A 1 410 ? -8.868 9.045 12.178 1.00 96.25 410 GLY A CA 1
ATOM 3216 C C . GLY A 1 410 ? -7.782 9.463 11.202 1.00 96.25 410 GLY A C 1
ATOM 3217 O O . GLY A 1 410 ? -8.002 10.295 10.321 1.00 96.25 410 GLY A O 1
ATOM 3218 N N . VAL A 1 411 ? -6.604 8.890 11.392 1.00 96.81 411 VAL A N 1
ATOM 3219 C CA . VAL A 1 411 ? -5.475 8.968 10.464 1.00 96.81 411 VAL A CA 1
ATOM 3220 C C . VAL A 1 411 ? -5.043 7.541 10.158 1.00 96.81 411 VAL A C 1
ATOM 3222 O O . VAL A 1 411 ? -5.177 6.668 11.016 1.00 96.81 411 VAL A O 1
ATOM 3225 N N . PHE A 1 412 ? -4.595 7.271 8.935 1.00 96.50 412 PHE A N 1
ATOM 3226 C CA . PHE A 1 412 ? -4.158 5.923 8.554 1.00 96.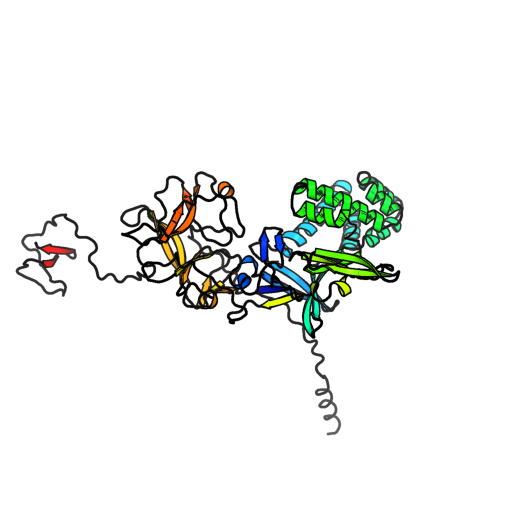50 412 PHE A CA 1
ATOM 3227 C C . PHE A 1 412 ? -2.761 5.610 9.087 1.00 96.50 412 PHE A C 1
ATOM 3229 O O . PHE A 1 412 ? -2.524 4.523 9.599 1.00 96.50 412 PHE A O 1
ATOM 3236 N N . PHE A 1 413 ? -1.872 6.600 9.060 1.00 95.81 413 PHE A N 1
ATOM 3237 C CA . PHE A 1 413 ? -0.493 6.474 9.516 1.00 95.81 413 PHE A CA 1
ATOM 3238 C C . PHE A 1 413 ? -0.270 7.210 10.835 1.00 95.81 413 PHE A C 1
ATOM 3240 O O . PHE A 1 413 ? -1.096 8.022 11.259 1.00 95.81 413 PHE A O 1
ATOM 3247 N N . ASP A 1 414 ? 0.852 6.910 11.482 1.00 95.44 414 ASP A N 1
ATOM 3248 C CA . ASP A 1 414 ? 1.306 7.666 12.642 1.00 95.44 414 ASP A CA 1
ATOM 3249 C C . ASP A 1 414 ? 1.579 9.122 12.240 1.00 95.44 414 ASP A C 1
ATOM 3251 O O . ASP A 1 414 ? 2.350 9.389 11.321 1.00 95.44 414 ASP A O 1
ATOM 3255 N N . GLU A 1 415 ? 0.966 10.067 12.949 1.00 94.38 415 GLU A N 1
ATOM 3256 C CA . GLU A 1 415 ? 1.032 11.496 12.628 1.00 94.38 415 GLU A CA 1
ATOM 3257 C C . GLU A 1 415 ? 1.515 12.304 13.840 1.00 94.38 415 GLU A C 1
ATOM 3259 O O . GLU A 1 415 ? 1.066 12.056 14.971 1.00 94.38 415 GLU A O 1
ATOM 3264 N N . PRO A 1 416 ? 2.404 13.300 13.663 1.00 95.62 416 PRO A N 1
ATOM 3265 C CA . PRO A 1 416 ? 2.751 14.220 14.736 1.00 95.62 416 PRO A CA 1
ATOM 3266 C C . PRO A 1 416 ? 1.497 14.916 15.270 1.00 95.62 416 PRO A C 1
ATOM 3268 O O . PRO A 1 416 ? 0.751 15.542 14.530 1.00 95.62 416 PRO A O 1
ATOM 3271 N N . LYS A 1 417 ? 1.275 14.900 16.584 1.00 94.50 417 LYS A N 1
ATOM 3272 C CA . LYS A 1 417 ? 0.125 15.572 17.213 1.00 94.50 417 LYS A CA 1
ATOM 3273 C C . LYS A 1 417 ? 0.023 17.045 16.802 1.00 94.50 417 LYS A C 1
ATOM 3275 O O . LYS A 1 417 ? -1.075 17.554 16.605 1.00 94.50 417 LYS A O 1
ATOM 3280 N N . ALA A 1 418 ? 1.166 17.711 16.644 1.00 93.88 418 ALA A N 1
ATOM 3281 C CA . ALA A 1 418 ? 1.239 19.105 16.223 1.00 93.88 418 ALA A CA 1
ATOM 3282 C C . ALA A 1 418 ? 0.704 19.356 14.798 1.00 93.88 418 ALA A C 1
ATOM 3284 O O . ALA A 1 418 ? 0.230 20.458 14.544 1.00 93.88 418 ALA A O 1
ATOM 3285 N N . SER A 1 419 ? 0.731 18.368 13.888 1.00 94.00 419 SER A N 1
ATOM 3286 C CA . SER A 1 419 ? 0.139 18.517 12.545 1.00 94.00 419 SER A CA 1
ATOM 3287 C C . SER A 1 419 ? -1.394 18.499 12.583 1.00 94.00 419 SER A C 1
ATOM 3289 O O . SER A 1 419 ? -2.042 19.050 11.697 1.00 94.00 419 SER A O 1
ATOM 3291 N N . LEU A 1 420 ? -1.977 17.903 13.630 1.00 93.81 420 LEU A N 1
ATOM 3292 C CA . LEU A 1 420 ? -3.423 17.749 13.807 1.00 93.81 420 LEU A CA 1
ATOM 3293 C C . LEU A 1 420 ? -4.042 18.849 14.682 1.00 93.81 420 LEU A C 1
ATOM 3295 O O . LEU A 1 420 ? -5.186 19.243 14.461 1.00 93.81 420 LEU A O 1
ATOM 3299 N N . GLU A 1 421 ? -3.313 19.348 15.685 1.00 92.12 421 GLU A N 1
ATOM 3300 C CA . GLU A 1 421 ? -3.761 20.411 16.601 1.00 92.12 421 GLU A CA 1
ATOM 3301 C C . GLU A 1 421 ? -3.627 21.809 15.976 1.00 92.12 421 GLU A C 1
ATOM 3303 O O . GLU A 1 421 ? -2.901 22.677 16.459 1.00 92.12 421 GLU A O 1
ATOM 3308 N N . VAL A 1 422 ? -4.351 22.024 14.879 1.00 88.31 422 VAL A N 1
ATOM 3309 C CA . VAL A 1 422 ? -4.438 23.311 14.180 1.00 88.31 422 VAL A CA 1
ATOM 3310 C C . VAL A 1 422 ? -5.685 24.096 14.606 1.00 88.31 422 VAL A C 1
ATOM 3312 O O . VAL A 1 422 ? -6.662 23.535 15.106 1.00 88.31 422 VAL A O 1
ATOM 3315 N N . SER A 1 423 ? -5.661 25.418 14.411 1.00 88.44 423 SER A N 1
ATOM 3316 C CA . SER A 1 423 ? -6.827 26.301 14.607 1.00 88.44 423 SER A CA 1
ATOM 3317 C C . SER A 1 423 ? -7.455 26.242 16.010 1.00 88.44 423 SER A C 1
ATOM 3319 O O . SER A 1 423 ? -8.674 26.279 16.150 1.00 88.44 423 SER A O 1
ATOM 3321 N N . GLY A 1 424 ? -6.634 26.125 17.060 1.00 86.06 424 GLY A N 1
ATOM 3322 C CA . GLY A 1 424 ? -7.106 26.114 18.453 1.00 86.06 424 GLY A CA 1
ATOM 3323 C C . GLY A 1 424 ? -7.798 24.816 18.889 1.00 86.06 424 GLY A C 1
ATOM 3324 O O . GLY A 1 424 ? -8.360 24.760 19.987 1.00 86.06 424 GLY A O 1
ATOM 3325 N N . LYS A 1 425 ? -7.748 23.765 18.062 1.00 89.50 425 LYS A N 1
ATOM 3326 C CA . LYS A 1 425 ? -8.262 22.438 18.405 1.00 89.50 425 LYS A CA 1
ATOM 3327 C C . LYS A 1 425 ? -7.194 21.573 19.056 1.00 89.50 425 LYS A C 1
ATOM 3329 O O . LYS A 1 425 ? -5.998 21.765 18.876 1.00 89.50 425 LYS A O 1
ATOM 3334 N N . THR A 1 426 ? -7.644 20.586 19.813 1.00 90.31 426 THR A N 1
ATOM 3335 C CA . THR A 1 426 ? -6.792 19.662 20.550 1.00 90.31 426 THR A CA 1
ATOM 3336 C C . THR A 1 426 ? -7.313 18.238 20.456 1.00 90.31 426 THR A C 1
ATOM 3338 O O . THR A 1 426 ? -8.524 17.988 20.458 1.00 90.31 426 THR A O 1
ATOM 3341 N N . VAL A 1 427 ? -6.379 17.295 20.393 1.00 92.38 427 VAL A N 1
ATOM 3342 C CA . VAL A 1 427 ? -6.680 15.876 20.248 1.00 92.38 427 VAL A CA 1
ATOM 3343 C C . VAL A 1 427 ? -7.148 15.285 21.580 1.00 92.38 427 VAL A C 1
ATOM 3345 O O . VAL A 1 427 ? -6.627 15.574 22.668 1.00 92.38 427 VAL A O 1
ATOM 3348 N N . ARG A 1 428 ? -8.153 14.414 21.502 1.00 91.69 428 ARG A N 1
ATOM 3349 C CA . ARG A 1 428 ? -8.562 13.519 22.582 1.00 91.69 428 ARG A CA 1
ATOM 3350 C C . ARG A 1 428 ? -8.553 12.085 22.078 1.00 91.69 428 ARG A C 1
ATOM 3352 O O . ARG A 1 428 ? -9.228 11.782 21.101 1.00 91.69 428 ARG A O 1
ATOM 3359 N N . VAL A 1 429 ? -7.820 11.208 22.749 1.00 92.81 429 VAL A N 1
ATOM 3360 C CA . VAL A 1 429 ? -7.717 9.792 22.371 1.00 92.81 429 VAL A CA 1
ATOM 3361 C C . VAL A 1 429 ? -8.632 8.941 23.232 1.00 92.81 429 VAL A C 1
ATOM 3363 O O . VAL A 1 429 ? -8.811 9.226 24.419 1.00 92.81 429 VAL A O 1
ATOM 3366 N N . PHE A 1 430 ? -9.181 7.885 22.642 1.00 92.88 430 PHE A N 1
ATOM 3367 C CA . PHE A 1 430 ? -9.993 6.926 23.371 1.00 92.88 430 PHE A CA 1
ATOM 3368 C C . PHE A 1 430 ? -9.135 6.161 24.388 1.00 92.88 430 PHE A C 1
ATOM 3370 O O . PHE A 1 430 ? -8.113 5.569 24.037 1.00 92.88 430 PHE A O 1
ATOM 3377 N N . ASN A 1 431 ? -9.498 6.230 25.665 1.00 89.94 431 ASN A N 1
ATOM 3378 C CA . ASN A 1 431 ? -8.759 5.604 26.757 1.00 89.94 431 ASN A CA 1
ATOM 3379 C C . ASN A 1 431 ? -9.674 5.412 27.975 1.00 89.94 431 ASN A C 1
ATOM 3381 O O . ASN A 1 431 ? -10.859 5.736 27.937 1.00 89.94 431 ASN A O 1
ATOM 3385 N N . ILE A 1 432 ? -9.095 4.925 29.067 1.00 84.31 432 ILE A N 1
ATOM 3386 C CA . ILE A 1 432 ? -9.745 4.763 30.361 1.00 84.31 432 ILE A CA 1
ATOM 3387 C C . ILE A 1 432 ? -9.085 5.668 31.419 1.00 84.31 432 ILE A C 1
ATOM 3389 O O . ILE A 1 432 ? -7.860 5.809 31.456 1.00 84.31 432 ILE A O 1
ATOM 3393 N N . ASN A 1 433 ? -9.877 6.285 32.297 1.00 78.31 433 ASN A N 1
ATOM 3394 C CA . ASN A 1 433 ? -9.407 6.951 33.506 1.00 78.31 433 ASN A CA 1
ATOM 3395 C C . ASN A 1 433 ? -9.352 5.943 34.669 1.00 78.31 433 ASN A C 1
ATOM 3397 O O . ASN A 1 433 ? -10.402 5.580 35.200 1.00 78.31 433 ASN A O 1
ATOM 3401 N N . PRO A 1 434 ? -8.154 5.558 35.145 1.00 66.81 434 PRO A N 1
ATOM 3402 C CA . PRO A 1 434 ? -8.005 4.533 36.178 1.00 66.81 434 PRO A CA 1
ATOM 3403 C C . PRO A 1 434 ? -8.478 4.976 37.574 1.00 66.81 434 PRO A C 1
ATOM 3405 O O . PRO A 1 434 ? -8.505 4.163 38.488 1.00 66.81 434 PRO A O 1
ATOM 3408 N N . LYS A 1 435 ? -8.817 6.260 37.772 1.00 65.25 435 LYS A N 1
ATOM 3409 C CA . LYS A 1 435 ? -9.139 6.844 39.089 1.00 65.25 435 LYS A CA 1
ATOM 3410 C C . LYS A 1 435 ? -10.631 7.129 39.314 1.00 65.25 435 LYS A C 1
ATOM 3412 O O . LYS A 1 435 ? -10.977 7.768 40.304 1.00 65.25 435 LYS A O 1
ATOM 3417 N N . ALA A 1 436 ? -11.520 6.765 38.389 1.00 59.97 436 ALA A N 1
ATOM 3418 C CA . ALA A 1 436 ? -12.922 7.181 38.460 1.00 59.97 436 ALA A CA 1
ATOM 3419 C C . ALA A 1 436 ? -13.777 6.237 39.328 1.00 59.97 436 ALA A C 1
ATOM 3421 O O . ALA A 1 436 ? -14.047 5.107 38.934 1.00 59.97 436 ALA A O 1
ATOM 3422 N N . THR A 1 437 ? -14.271 6.725 40.471 1.00 55.56 437 THR A N 1
ATOM 3423 C CA . THR A 1 437 ? -15.146 5.962 41.384 1.00 55.56 437 THR A CA 1
ATOM 3424 C C . THR A 1 437 ? -16.649 6.148 41.134 1.00 55.56 437 THR A C 1
ATOM 3426 O O . THR A 1 437 ? -17.432 5.362 41.649 1.00 55.56 437 THR A O 1
ATOM 3429 N N . ALA A 1 438 ? -17.086 7.118 40.312 1.00 52.12 438 ALA A N 1
ATOM 3430 C CA . ALA A 1 438 ? -18.516 7.471 40.214 1.00 52.12 438 ALA A CA 1
ATOM 3431 C C . ALA A 1 438 ? -19.144 7.518 38.799 1.00 52.12 438 ALA A C 1
ATOM 3433 O O . ALA A 1 438 ? -20.356 7.641 38.701 1.00 52.12 438 ALA A O 1
ATOM 3434 N N . ARG A 1 439 ? -18.396 7.375 37.690 1.00 59.19 439 ARG A N 1
ATOM 3435 C CA . ARG A 1 439 ? -18.948 7.289 36.306 1.00 59.19 439 ARG A CA 1
ATOM 3436 C C . ARG A 1 439 ? -18.105 6.354 35.430 1.00 59.19 439 ARG A C 1
ATOM 3438 O O . ARG A 1 439 ? -17.048 5.930 35.897 1.00 59.19 439 ARG A O 1
ATOM 3445 N N . ASN A 1 440 ? -18.589 5.957 34.247 1.00 60.28 440 ASN A N 1
ATOM 3446 C CA . ASN A 1 440 ? -17.847 5.094 33.314 1.00 60.28 440 ASN A CA 1
ATOM 3447 C C . ASN A 1 440 ? -16.428 5.651 33.107 1.00 60.28 440 ASN A C 1
ATOM 3449 O O . ASN A 1 440 ? -16.274 6.838 32.807 1.00 60.28 440 ASN A O 1
ATOM 3453 N N . PRO A 1 441 ? -15.384 4.847 33.360 1.00 72.88 441 PRO A N 1
ATOM 3454 C CA . PRO A 1 441 ? -14.017 5.316 33.256 1.00 72.88 441 PRO A CA 1
ATOM 3455 C C . PRO A 1 441 ? -13.561 5.443 31.797 1.00 72.88 441 PRO A C 1
ATOM 3457 O O . PRO A 1 441 ? -12.487 5.983 31.572 1.00 72.88 441 PRO A O 1
ATOM 3460 N N . LEU A 1 442 ? -14.320 4.959 30.810 1.00 84.50 442 LEU A N 1
ATOM 3461 C CA . LEU A 1 442 ? -13.982 5.093 29.394 1.00 84.50 442 LEU A CA 1
ATOM 3462 C C . LEU A 1 442 ? -14.287 6.508 28.879 1.00 84.50 442 LEU A C 1
ATOM 3464 O O . LEU A 1 442 ? -15.200 7.186 29.348 1.00 84.50 442 LEU A O 1
ATOM 3468 N N . GLY A 1 443 ? -13.494 6.994 27.925 1.00 85.69 443 GLY A N 1
ATOM 3469 C CA . GLY A 1 443 ? -13.647 8.351 27.404 1.00 85.69 443 GLY A CA 1
ATOM 3470 C C . GLY A 1 443 ? -12.596 8.778 26.398 1.00 85.69 443 GLY A C 1
ATOM 3471 O O . GLY A 1 443 ? -11.611 8.082 26.162 1.00 85.69 443 GLY A O 1
ATOM 3472 N N . PHE A 1 444 ? -12.787 9.967 25.830 1.00 89.50 444 PHE A N 1
ATOM 3473 C CA . PHE A 1 444 ? -11.790 10.620 24.994 1.00 89.50 444 PHE A CA 1
ATOM 3474 C C . PHE A 1 444 ? -10.990 11.621 25.836 1.00 89.50 444 PHE A C 1
ATOM 3476 O O . PHE A 1 444 ? -11.407 12.744 26.133 1.00 89.50 444 PHE A O 1
ATOM 3483 N N . TYR A 1 445 ? -9.787 11.217 26.230 1.00 86.19 445 TYR A N 1
ATOM 3484 C CA . TYR A 1 445 ? -8.942 11.973 27.150 1.00 86.19 445 TYR A CA 1
ATOM 3485 C C . TYR A 1 445 ? -7.864 12.773 26.426 1.00 86.19 445 TYR A C 1
ATOM 3487 O O . TYR A 1 445 ? -7.400 12.401 25.350 1.00 86.19 445 TYR A O 1
ATOM 3495 N N . ARG A 1 446 ? -7.429 13.880 27.046 1.00 85.62 446 ARG A N 1
ATOM 3496 C CA . ARG A 1 446 ? -6.284 14.677 26.574 1.00 85.62 446 ARG A CA 1
ATOM 3497 C C . ARG A 1 446 ? -5.071 13.777 26.364 1.00 85.62 446 ARG A C 1
ATOM 3499 O O . ARG A 1 446 ? -4.633 13.106 27.298 1.00 85.62 446 ARG A O 1
ATOM 3506 N N . TYR A 1 447 ? -4.519 13.804 25.157 1.00 88.81 447 TYR A N 1
ATOM 3507 C CA . TYR A 1 447 ? -3.328 13.038 24.831 1.00 88.81 447 TYR A CA 1
ATOM 3508 C C . TYR A 1 447 ? -2.064 13.843 25.138 1.00 88.81 447 TYR A C 1
ATOM 3510 O O . TYR A 1 447 ? -1.921 14.981 24.697 1.00 88.81 447 TYR A O 1
ATOM 3518 N N . LYS A 1 448 ? -1.156 13.253 25.921 1.00 88.25 448 LYS A N 1
ATOM 3519 C CA . LYS A 1 448 ? 0.113 13.885 26.321 1.00 88.25 448 LYS A CA 1
ATOM 3520 C C . LYS A 1 448 ? 1.309 13.463 25.461 1.00 88.25 448 LYS A C 1
ATOM 3522 O O . LYS A 1 448 ? 2.379 14.035 25.620 1.00 88.25 448 LYS A O 1
ATOM 3527 N N . GLY A 1 449 ? 1.147 12.462 24.594 1.00 92.31 449 GLY A N 1
ATOM 3528 C CA . GLY A 1 449 ? 2.211 12.021 23.693 1.00 92.31 449 GLY A CA 1
ATOM 3529 C C . GLY A 1 449 ? 2.398 12.963 22.501 1.00 92.31 449 GLY A C 1
ATOM 3530 O O . GLY A 1 449 ? 1.565 13.833 22.242 1.00 92.31 449 GLY A O 1
ATOM 3531 N N . ALA A 1 450 ? 3.495 12.768 21.770 1.00 95.50 450 ALA A N 1
ATOM 3532 C CA . ALA A 1 450 ? 3.843 13.571 20.597 1.00 95.50 450 ALA A CA 1
ATOM 3533 C C . ALA A 1 450 ? 3.257 13.036 19.279 1.00 95.50 450 ALA A C 1
ATOM 3535 O O . ALA A 1 450 ? 3.129 13.808 18.334 1.00 95.50 450 ALA A O 1
ATOM 3536 N N . THR A 1 451 ? 2.867 11.760 19.221 1.00 96.69 451 THR A N 1
ATOM 3537 C CA . THR A 1 451 ? 2.468 11.072 17.982 1.00 96.69 451 THR A CA 1
ATOM 3538 C C . THR A 1 451 ? 1.107 10.414 18.156 1.00 96.69 451 THR A C 1
ATOM 3540 O O . THR A 1 451 ? 0.912 9.628 19.082 1.00 96.69 451 THR A O 1
ATOM 3543 N N . ILE A 1 452 ? 0.165 10.725 17.271 1.00 96.31 452 ILE A N 1
ATOM 3544 C CA . ILE A 1 452 ? -1.123 10.038 17.190 1.00 96.31 452 ILE A CA 1
ATOM 3545 C C . ILE A 1 452 ? -0.927 8.767 16.379 1.00 96.31 452 ILE A C 1
ATOM 3547 O O . ILE A 1 452 ? -0.387 8.815 15.280 1.00 96.31 452 ILE A O 1
ATOM 3551 N N . LYS A 1 453 ? -1.347 7.634 16.944 1.00 95.44 453 LYS A N 1
ATOM 3552 C CA . LYS A 1 453 ? -1.228 6.341 16.275 1.00 95.44 453 LYS A CA 1
ATOM 3553 C C . LYS A 1 453 ? -2.234 6.205 15.136 1.00 95.44 453 LYS A C 1
ATOM 3555 O O . LYS A 1 453 ? -3.406 6.549 15.314 1.00 95.44 453 LYS A O 1
ATOM 3560 N N . GLY A 1 454 ? -1.765 5.657 14.017 1.00 96.38 454 GLY A N 1
ATOM 3561 C CA . GLY A 1 454 ? -2.589 5.295 12.870 1.00 96.38 454 GLY A CA 1
ATOM 3562 C C . GLY A 1 454 ? -3.710 4.317 13.229 1.00 96.38 454 GLY A C 1
ATOM 3563 O O . GLY A 1 454 ? -3.663 3.609 14.238 1.00 96.38 454 GLY A O 1
ATOM 3564 N N . ASN A 1 455 ? -4.752 4.303 12.403 1.00 97.69 455 ASN A N 1
ATOM 3565 C CA . ASN A 1 455 ? -5.913 3.415 12.483 1.00 97.69 455 ASN A CA 1
ATOM 3566 C C . ASN A 1 455 ? -6.732 3.462 13.776 1.00 97.69 455 ASN A C 1
ATOM 3568 O O . ASN A 1 455 ? -7.521 2.553 14.048 1.00 97.69 455 ASN A O 1
ATOM 3572 N N . ARG A 1 456 ? -6.582 4.514 14.580 1.00 96.56 456 ARG A N 1
ATOM 3573 C CA . ARG A 1 456 ? -7.374 4.732 15.795 1.00 96.56 456 ARG A CA 1
ATOM 3574 C C . ARG A 1 456 ? -8.289 5.931 15.622 1.00 96.56 456 ARG A C 1
ATOM 3576 O O . ARG A 1 456 ? -7.888 6.951 15.061 1.00 96.56 456 ARG A O 1
ATOM 3583 N N . ALA A 1 457 ? -9.505 5.821 16.152 1.00 97.00 457 ALA A N 1
ATOM 3584 C CA . ALA A 1 457 ? -10.406 6.962 16.221 1.00 97.00 457 ALA A CA 1
ATOM 3585 C C . ALA A 1 457 ? -10.040 7.871 17.406 1.00 97.00 457 ALA A C 1
ATOM 3587 O O . ALA A 1 457 ? -9.717 7.396 18.503 1.00 97.00 457 ALA A O 1
ATOM 3588 N N . PHE A 1 458 ? -10.123 9.179 17.183 1.00 95.94 458 PHE A N 1
ATOM 3589 C CA . PHE A 1 458 ? -9.898 10.238 18.162 1.00 95.94 458 PHE A CA 1
ATOM 3590 C C . PHE A 1 458 ? -10.886 11.390 17.937 1.00 95.94 458 PHE A C 1
ATOM 3592 O O . PHE A 1 458 ? -11.560 11.452 16.913 1.00 95.94 458 PHE A O 1
ATOM 3599 N N . LEU A 1 459 ? -10.967 12.328 18.879 1.00 94.19 459 LEU A N 1
ATOM 3600 C CA . LEU A 1 459 ? -11.696 13.583 18.694 1.00 94.19 459 LEU A CA 1
ATOM 3601 C C . LEU A 1 459 ? -10.728 14.746 18.507 1.00 94.19 459 LEU A C 1
ATOM 3603 O O . LEU A 1 459 ? -9.684 14.803 19.159 1.00 94.19 459 LEU A O 1
ATOM 3607 N N . LEU A 1 460 ? -11.122 15.704 17.672 1.00 92.19 460 LEU A N 1
ATOM 3608 C CA . LEU A 1 460 ? -10.438 16.981 17.497 1.00 92.19 460 LEU A CA 1
ATOM 3609 C C . LEU A 1 460 ? -11.414 18.111 17.850 1.00 92.19 460 LEU A C 1
ATOM 3611 O O . LEU A 1 460 ? -12.274 18.468 17.046 1.00 92.19 460 LEU A O 1
ATOM 3615 N N . ILE A 1 461 ? -11.299 18.636 19.070 1.00 88.06 461 ILE A N 1
ATOM 3616 C CA . ILE A 1 461 ? -12.258 19.582 19.674 1.00 88.06 461 ILE A CA 1
ATOM 3617 C C . ILE A 1 461 ? -11.559 20.854 20.142 1.00 88.06 461 ILE A C 1
ATOM 3619 O O . ILE A 1 461 ? -10.349 20.839 20.355 1.00 88.06 461 ILE A O 1
ATOM 3623 N N . ASP A 1 462 ? -12.302 21.938 20.356 1.00 86.50 462 ASP A N 1
ATOM 3624 C CA . ASP A 1 462 ? -11.729 23.210 20.811 1.00 86.50 462 ASP A CA 1
ATOM 3625 C C . ASP A 1 462 ? -10.989 23.068 22.148 1.00 86.50 462 ASP A C 1
ATOM 3627 O O . ASP A 1 462 ? -11.466 22.405 23.077 1.00 86.50 462 ASP A O 1
ATOM 3631 N N . ALA A 1 463 ? -9.830 23.719 22.279 1.00 78.00 463 ALA A N 1
ATOM 3632 C CA . ALA A 1 463 ? -8.974 23.640 23.469 1.00 78.00 463 ALA A CA 1
ATOM 3633 C C . ALA A 1 463 ? -9.691 24.000 24.776 1.00 78.00 463 ALA A C 1
ATOM 3635 O O . ALA A 1 463 ? -9.432 23.380 25.815 1.00 78.00 463 ALA A O 1
ATOM 3636 N N . ASN A 1 464 ? -10.634 24.938 24.686 1.00 72.88 464 ASN A N 1
ATOM 3637 C CA . ASN A 1 464 ? -11.386 25.485 25.811 1.00 72.88 464 ASN A CA 1
ATOM 3638 C C . ASN A 1 464 ? -12.692 24.728 26.109 1.00 72.88 464 ASN A C 1
ATOM 3640 O O . ASN A 1 464 ? -13.390 25.069 27.063 1.00 72.88 464 ASN A O 1
ATOM 3644 N N . SER A 1 465 ? -13.033 23.698 25.326 1.00 66.81 465 SER A N 1
ATOM 3645 C CA . SER A 1 465 ? -14.211 22.865 25.588 1.00 66.81 465 SER A CA 1
ATOM 3646 C C . SER A 1 465 ? -14.079 22.106 26.917 1.00 66.81 465 SER A C 1
ATOM 3648 O O . SER A 1 465 ? -13.000 21.626 27.293 1.00 66.81 465 SER A O 1
ATOM 3650 N N . SER A 1 466 ? -15.198 21.983 27.647 1.00 56.59 466 SER A N 1
ATOM 3651 C CA . SER A 1 466 ? -15.298 21.056 28.785 1.00 56.59 466 SER A CA 1
ATOM 3652 C C . SER A 1 466 ? -14.978 19.649 28.259 1.00 56.59 466 SER A C 1
ATOM 3654 O O . SER A 1 466 ? -15.467 19.291 27.194 1.00 56.59 466 SER A O 1
ATOM 3656 N N . GLY A 1 467 ? -14.100 18.888 28.927 1.00 57.16 467 GLY A N 1
ATOM 3657 C CA . GLY A 1 467 ? -13.512 17.662 28.351 1.00 57.16 467 GLY A CA 1
ATOM 3658 C C . GLY A 1 467 ? -14.539 16.653 27.815 1.00 57.16 467 GLY A C 1
ATOM 3659 O O . GLY A 1 467 ? -15.647 16.631 28.315 1.00 57.16 467 GLY A O 1
ATOM 3660 N N . ALA A 1 468 ? -14.152 15.817 26.842 1.00 53.78 468 ALA A N 1
ATOM 3661 C CA . ALA A 1 468 ? -14.997 14.809 26.184 1.00 53.78 468 ALA A CA 1
ATOM 3662 C C . ALA A 1 468 ? -14.885 13.421 26.852 1.00 53.78 468 ALA A C 1
ATOM 3664 O O . ALA A 1 468 ? -14.261 12.499 26.329 1.00 53.78 468 ALA A O 1
ATOM 3665 N N . LYS A 1 469 ? -15.450 13.256 28.049 1.00 56.88 469 LYS A N 1
ATOM 3666 C CA . LYS A 1 469 ? -15.612 11.920 28.656 1.00 56.88 469 LYS A CA 1
ATOM 3667 C C . LYS A 1 469 ? -16.581 11.107 27.788 1.00 56.88 469 LYS A C 1
ATOM 3669 O O . LYS A 1 469 ? -17.413 11.711 27.134 1.00 56.88 469 LYS A O 1
ATOM 3674 N N . LEU A 1 470 ? -16.491 9.781 27.713 1.00 50.12 470 LEU A N 1
ATOM 3675 C CA . LEU A 1 470 ? -17.590 9.022 27.101 1.00 50.12 470 LEU A CA 1
ATOM 3676 C C . LEU A 1 470 ? -18.713 8.973 28.111 1.00 50.12 470 LEU A C 1
ATOM 3678 O O . LEU A 1 470 ? -18.429 8.892 29.312 1.00 50.12 470 LEU A O 1
ATOM 3682 N N . ASP A 1 471 ? -19.949 9.130 27.637 1.00 43.00 471 ASP A N 1
ATOM 3683 C CA . ASP A 1 471 ? -21.071 9.011 28.548 1.00 43.00 471 ASP A CA 1
ATOM 3684 C C . ASP A 1 471 ? -20.987 7.672 29.276 1.00 43.00 471 ASP A C 1
ATOM 3686 O O . ASP A 1 471 ? -20.621 6.636 28.716 1.00 43.00 471 ASP A O 1
ATOM 3690 N N . GLY A 1 472 ? -21.184 7.757 30.585 1.00 39.91 472 GLY A N 1
ATOM 3691 C CA . GLY A 1 472 ? -21.242 6.589 31.433 1.00 39.91 472 GLY A CA 1
ATOM 3692 C C . GLY A 1 472 ? -22.621 6.000 31.570 1.00 39.91 472 GLY A C 1
ATOM 3693 O O . GLY A 1 472 ? -22.759 5.070 32.358 1.00 39.91 472 GLY A O 1
ATOM 3694 N N . TYR A 1 473 ? -23.580 6.536 30.823 1.00 39.56 473 TYR A N 1
ATOM 3695 C CA . TYR A 1 473 ? -24.812 5.844 30.519 1.00 39.56 473 TYR A CA 1
ATOM 3696 C C . TYR A 1 473 ? -24.504 4.696 29.569 1.00 39.56 473 TYR A C 1
ATOM 3698 O O . TYR A 1 473 ? -23.777 4.865 28.588 1.00 39.56 473 TYR A O 1
ATOM 3706 N N . ASP A 1 474 ? -24.967 3.515 29.960 1.00 44.03 474 ASP A N 1
ATOM 3707 C CA . ASP A 1 474 ? -24.841 2.275 29.219 1.00 44.03 474 ASP A CA 1
ATOM 3708 C C . ASP A 1 474 ? -25.026 2.515 27.724 1.00 44.03 474 ASP A C 1
ATOM 3710 O O . ASP A 1 474 ? -26.031 3.064 27.278 1.00 44.03 474 ASP A O 1
ATOM 3714 N N . MET A 1 475 ? -24.080 2.016 26.933 1.00 49.31 475 MET A N 1
ATOM 3715 C CA . MET A 1 475 ? -24.232 1.906 25.480 1.00 49.31 475 MET A CA 1
ATOM 3716 C C . MET A 1 475 ? -25.404 0.961 25.099 1.00 49.31 475 MET A C 1
ATOM 3718 O O . MET A 1 475 ? -25.687 0.777 23.918 1.00 49.31 475 MET A O 1
ATOM 3722 N N . GLU A 1 476 ? -26.094 0.407 26.108 1.00 40.56 476 GLU A N 1
ATOM 3723 C CA . GLU A 1 476 ? -27.302 -0.416 26.063 1.00 40.56 476 GLU A CA 1
ATOM 3724 C C . GLU A 1 476 ? -28.559 0.229 26.695 1.00 40.56 476 GLU A C 1
ATOM 3726 O O . GLU A 1 476 ? -29.559 -0.472 26.834 1.00 40.56 476 GLU A O 1
ATOM 3731 N N . GLU A 1 477 ? -28.607 1.523 27.051 1.00 41.91 477 GLU A N 1
ATOM 3732 C CA . GLU A 1 477 ? -29.902 2.147 27.404 1.00 41.91 477 GLU A CA 1
ATOM 3733 C C . GLU A 1 477 ? -30.765 2.383 26.142 1.00 41.91 477 GLU A C 1
ATOM 3735 O O . GLU A 1 477 ? -31.108 3.502 25.758 1.00 41.91 477 GLU A O 1
ATOM 3740 N N . GLU A 1 478 ? -31.186 1.291 25.497 1.00 38.28 478 GLU A N 1
ATOM 3741 C CA . GLU A 1 478 ? -32.468 1.230 24.796 1.00 38.28 478 GLU A CA 1
ATOM 3742 C C . GLU A 1 478 ? -33.584 1.381 25.848 1.00 38.28 478 GLU A C 1
ATOM 3744 O O . GLU A 1 478 ? -34.238 0.430 26.261 1.00 38.28 478 GLU A O 1
ATOM 3749 N N . GLY A 1 479 ? -33.772 2.613 26.325 1.00 41.47 479 GLY A N 1
ATOM 3750 C CA . GLY A 1 479 ? -35.047 3.144 26.798 1.00 41.47 479 GLY A CA 1
ATOM 3751 C C . GLY A 1 479 ? -35.876 2.299 27.769 1.00 41.47 479 GLY A C 1
ATOM 3752 O O . GLY A 1 479 ? -37.098 2.268 27.621 1.00 41.47 479 GLY A O 1
ATOM 3753 N N . THR A 1 480 ? -35.301 1.687 28.805 1.00 34.88 480 THR A N 1
ATOM 3754 C CA . THR A 1 480 ? -36.128 1.247 29.941 1.00 34.88 480 THR A CA 1
ATOM 3755 C C . THR A 1 480 ? -36.428 2.431 30.855 1.00 34.88 480 THR A C 1
ATOM 3757 O O . THR A 1 480 ? -35.810 2.607 31.902 1.00 34.88 480 THR A O 1
ATOM 3760 N N . VAL A 1 481 ? -37.404 3.252 30.458 1.00 39.72 481 VAL A N 1
ATOM 3761 C CA . VAL A 1 481 ? -37.962 4.347 31.270 1.00 39.72 481 VAL A CA 1
ATOM 3762 C C . VAL A 1 481 ? -38.818 3.756 32.398 1.00 39.72 481 VAL A C 1
ATOM 3764 O O . VAL A 1 481 ? -40.044 3.797 32.356 1.00 39.72 481 VAL A O 1
ATOM 3767 N N . ASN A 1 482 ? -38.174 3.165 33.406 1.00 38.66 482 ASN A N 1
ATOM 3768 C CA . ASN A 1 482 ? -38.854 2.587 34.572 1.00 38.66 482 ASN A CA 1
ATOM 3769 C C . ASN A 1 482 ? -38.610 3.381 35.873 1.00 38.66 482 ASN A C 1
ATOM 3771 O O . ASN A 1 482 ? -39.023 2.936 36.943 1.00 38.66 482 ASN A O 1
ATOM 3775 N N . GLY A 1 483 ? -37.975 4.558 35.804 1.00 48.44 483 GLY A N 1
ATOM 3776 C CA . GLY A 1 483 ? -37.633 5.396 36.962 1.00 48.44 483 GLY A CA 1
ATOM 3777 C C . GLY A 1 483 ? -38.211 6.815 36.905 1.00 48.44 483 GLY A C 1
ATOM 3778 O O . GLY A 1 483 ? -38.540 7.326 35.838 1.00 48.44 483 GLY A O 1
ATOM 3779 N N . ILE A 1 484 ? -38.363 7.450 38.074 1.00 58.19 484 ILE A N 1
ATOM 3780 C CA . ILE A 1 484 ? -38.557 8.904 38.197 1.00 58.19 484 ILE A CA 1
ATOM 3781 C C . ILE A 1 484 ? -37.172 9.504 38.455 1.00 58.19 484 ILE A C 1
ATOM 3783 O O . ILE A 1 484 ? -36.627 9.305 39.539 1.00 58.19 484 ILE A O 1
ATOM 3787 N N . ASP A 1 485 ? -36.622 10.223 37.478 1.00 48.16 485 ASP A N 1
ATOM 3788 C CA . ASP A 1 485 ? -35.233 10.707 37.531 1.00 48.16 485 ASP A CA 1
ATOM 3789 C C . ASP A 1 485 ? -35.052 11.970 38.384 1.00 48.16 485 ASP A C 1
ATOM 3791 O O . ASP A 1 485 ? -33.972 12.211 38.925 1.00 48.16 485 ASP A O 1
ATOM 3795 N N . GLU A 1 486 ? -36.105 12.777 38.545 1.00 55.19 486 GLU A N 1
ATOM 3796 C CA . GLU A 1 486 ? -36.034 14.019 39.312 1.00 55.19 486 GLU A CA 1
ATOM 3797 C C . GLU A 1 486 ? -37.402 14.414 39.892 1.00 55.19 486 GLU A C 1
ATOM 3799 O O . GLU A 1 486 ? -38.438 14.322 39.230 1.00 55.19 486 GLU A O 1
ATOM 3804 N N . VAL A 1 487 ? -37.410 14.873 41.148 1.00 59.84 487 VAL A N 1
ATOM 3805 C CA . VAL A 1 487 ? -38.575 15.490 41.798 1.00 59.84 487 VAL A CA 1
ATOM 3806 C C . VAL A 1 487 ? -38.286 16.979 41.936 1.00 59.84 487 VAL A C 1
ATOM 3808 O O . VAL A 1 487 ? -37.458 17.383 42.750 1.00 59.84 487 VAL A O 1
ATOM 3811 N N . THR A 1 488 ? -38.979 17.814 41.166 1.00 62.66 488 THR A N 1
ATOM 3812 C CA . THR A 1 488 ? -38.888 19.272 41.305 1.00 62.66 488 THR A CA 1
ATOM 3813 C C . THR A 1 488 ? -39.434 19.718 42.664 1.00 62.66 488 THR A C 1
ATOM 3815 O O . THR A 1 488 ? -40.524 19.311 43.060 1.00 62.66 488 THR A O 1
ATOM 3818 N N . THR A 1 489 ? -38.709 20.586 43.376 1.00 63.16 489 THR A N 1
ATOM 3819 C CA . THR A 1 489 ? -39.118 21.142 44.685 1.00 63.16 489 THR A CA 1
ATOM 3820 C C . THR A 1 489 ? -40.166 22.252 44.585 1.00 63.16 489 THR A C 1
ATOM 3822 O O . THR A 1 489 ? -40.577 22.802 45.605 1.00 63.16 489 THR A O 1
ATOM 3825 N N . THR A 1 490 ? -40.607 22.589 43.374 1.00 67.31 490 THR A N 1
ATOM 3826 C CA . THR A 1 490 ? -41.661 23.570 43.130 1.00 67.31 490 THR A CA 1
ATOM 3827 C C . THR A 1 490 ? -42.985 23.064 43.694 1.00 67.31 490 THR A C 1
ATOM 3829 O O . THR A 1 490 ? -43.503 22.038 43.251 1.00 67.31 490 THR A O 1
ATOM 3832 N N . THR A 1 491 ? -43.550 23.789 44.660 1.00 66.06 491 THR A N 1
ATOM 3833 C CA . THR A 1 491 ? -44.908 23.534 45.142 1.00 66.06 491 THR A CA 1
ATOM 3834 C C . THR A 1 491 ? -45.873 23.746 43.981 1.00 66.06 491 THR A C 1
ATOM 3836 O O . THR A 1 491 ? -45.944 24.839 43.422 1.00 66.06 491 THR A O 1
ATOM 3839 N N . VAL A 1 492 ? -46.585 22.695 43.583 1.00 66.50 492 VAL A N 1
ATOM 3840 C CA . VAL A 1 492 ? -47.683 22.829 42.626 1.00 66.50 492 VAL A CA 1
ATOM 3841 C C . VAL A 1 492 ? -48.864 23.390 43.407 1.00 66.50 492 VAL A C 1
ATOM 3843 O O . VAL A 1 492 ? -49.289 22.778 44.383 1.00 66.50 492 VAL A O 1
ATOM 3846 N N . GLU A 1 493 ? -49.370 24.556 43.014 1.00 67.81 493 GLU A N 1
ATOM 3847 C CA . GLU A 1 493 ? -50.650 25.041 43.527 1.00 67.81 493 GLU A CA 1
ATOM 3848 C C . GLU A 1 493 ? -51.751 24.127 42.987 1.00 67.81 493 GLU A C 1
ATOM 3850 O O . GLU A 1 493 ? -51.933 23.989 41.775 1.00 67.81 493 GLU A O 1
ATOM 3855 N N . ILE A 1 494 ? -52.432 23.435 43.897 1.00 72.56 494 ILE A N 1
ATOM 3856 C CA . ILE A 1 494 ? -53.512 22.512 43.573 1.00 72.56 494 ILE A CA 1
ATOM 3857 C C . ILE A 1 494 ? -54.813 23.150 44.059 1.00 72.56 494 ILE A C 1
ATOM 3859 O O . ILE A 1 494 ? -54.895 23.596 45.202 1.00 72.56 494 ILE A O 1
ATOM 3863 N N . ASP A 1 495 ? -55.817 23.204 43.183 1.00 72.12 495 ASP A N 1
ATOM 3864 C CA . ASP A 1 495 ? -57.164 23.666 43.529 1.00 72.12 495 ASP A CA 1
ATOM 3865 C C . ASP A 1 495 ? -57.730 22.835 44.695 1.00 72.12 495 ASP A C 1
ATOM 3867 O O . ASP A 1 495 ? -57.522 21.620 44.757 1.00 72.12 495 ASP A O 1
ATOM 3871 N N . ALA A 1 496 ? -58.470 23.470 45.606 1.00 69.94 496 ALA A N 1
ATOM 3872 C CA . ALA A 1 496 ? -59.108 22.796 46.736 1.00 69.94 496 ALA A CA 1
ATOM 3873 C C . ALA A 1 496 ? -60.051 21.652 46.305 1.00 69.94 496 ALA A C 1
ATOM 3875 O O . ALA A 1 496 ? -60.269 20.722 47.078 1.00 69.94 496 ALA A O 1
ATOM 3876 N N . ASN A 1 497 ? -60.567 21.691 45.070 1.00 76.50 497 ASN A N 1
ATOM 3877 C CA . ASN A 1 497 ? -61.442 20.673 44.485 1.00 76.50 497 ASN A CA 1
ATOM 3878 C C . ASN A 1 497 ? -60.731 19.732 43.495 1.00 76.50 497 ASN A C 1
ATOM 3880 O O . ASN A 1 497 ? -61.394 19.027 42.728 1.00 76.50 497 ASN A O 1
ATOM 3884 N N . ALA A 1 498 ? -59.397 19.730 43.447 1.00 80.06 498 ALA A N 1
ATOM 3885 C CA . ALA A 1 498 ? -58.672 18.893 42.502 1.00 80.06 498 ALA A CA 1
ATOM 3886 C C . ALA A 1 498 ? -58.907 17.396 42.760 1.00 80.06 498 ALA A C 1
ATOM 3888 O O . ALA A 1 498 ? -58.886 16.919 43.894 1.00 80.06 498 ALA A O 1
ATOM 3889 N N . VAL A 1 499 ? -59.102 16.643 41.678 1.00 88.50 499 VAL A N 1
ATOM 3890 C CA . VAL A 1 499 ? -59.319 15.194 41.730 1.00 88.50 499 VAL A CA 1
ATOM 3891 C C . VAL A 1 499 ? -57.976 14.473 41.651 1.00 88.50 499 VAL A C 1
ATOM 3893 O O . VAL A 1 499 ? -57.196 14.707 40.725 1.00 88.50 499 VAL A O 1
ATOM 3896 N N . TYR A 1 500 ? -57.731 13.572 42.601 1.00 89.81 500 TYR A N 1
ATOM 3897 C CA . TYR A 1 500 ? -56.516 12.766 42.675 1.00 89.81 500 TYR A CA 1
ATOM 3898 C C . TYR A 1 500 ? -56.762 11.373 42.109 1.00 89.81 500 TYR A C 1
ATOM 3900 O O . TYR A 1 500 ? -57.810 10.769 42.349 1.00 89.81 500 TYR A O 1
ATOM 3908 N N . TYR A 1 501 ? -55.770 10.844 41.400 1.00 90.94 501 TYR A N 1
ATOM 3909 C CA . TYR A 1 501 ? -55.736 9.452 40.966 1.00 90.94 501 TYR A CA 1
ATOM 3910 C C . TYR A 1 501 ? -54.480 8.764 41.493 1.00 90.94 501 TYR A C 1
ATOM 3912 O O . TYR A 1 501 ? -53.420 9.387 41.589 1.00 90.94 501 TYR A O 1
ATOM 3920 N N . ASP A 1 502 ? -54.582 7.481 41.829 1.00 88.81 502 ASP A N 1
ATOM 3921 C CA . ASP A 1 502 ? -53.402 6.654 42.072 1.00 88.81 502 ASP A CA 1
ATOM 3922 C C . ASP A 1 502 ? -52.677 6.310 40.757 1.00 88.81 502 ASP A C 1
ATOM 3924 O O . ASP A 1 502 ? -53.115 6.655 39.655 1.00 88.81 502 ASP A O 1
ATOM 3928 N N . LEU A 1 503 ? -51.538 5.621 40.856 1.00 84.62 503 LEU A N 1
ATOM 3929 C CA . LEU A 1 503 ? -50.732 5.244 39.688 1.00 84.62 503 LEU A CA 1
ATOM 3930 C C . LEU A 1 503 ? -51.416 4.209 38.779 1.00 84.62 503 LEU A C 1
ATOM 3932 O O . LEU A 1 503 ? -50.944 3.970 37.671 1.00 84.62 503 LEU A O 1
ATOM 3936 N N . GLN A 1 504 ? -52.521 3.613 39.230 1.00 84.44 504 GLN A N 1
ATOM 3937 C CA . GLN A 1 504 ? -53.360 2.695 38.467 1.00 84.44 504 GLN A CA 1
ATOM 3938 C C . GLN A 1 504 ? -54.571 3.405 37.835 1.00 84.44 504 GLN A C 1
ATOM 3940 O O . GLN A 1 504 ? -55.398 2.752 37.203 1.00 84.44 504 GLN A O 1
ATOM 3945 N N . GLY A 1 505 ? -54.682 4.732 37.979 1.00 82.38 505 GLY A N 1
ATOM 3946 C CA . GLY A 1 505 ? -55.754 5.533 37.391 1.00 82.38 505 GLY A CA 1
ATOM 3947 C C . GLY A 1 505 ? -57.082 5.457 38.147 1.00 82.38 505 GLY A C 1
ATOM 3948 O O . GLY A 1 505 ? -58.113 5.855 37.605 1.00 82.38 505 GLY A O 1
ATOM 3949 N N . ARG A 1 506 ? -57.094 4.966 39.393 1.00 87.00 506 ARG A N 1
ATOM 3950 C CA . ARG A 1 506 ? -58.293 4.962 40.245 1.00 87.00 506 ARG A CA 1
ATOM 3951 C C . ARG A 1 506 ? -58.386 6.277 41.002 1.00 87.00 506 ARG A C 1
ATOM 3953 O O . ARG A 1 506 ? -57.385 6.764 41.521 1.00 87.00 506 ARG A O 1
ATOM 3960 N N . ARG A 1 507 ? -59.591 6.843 41.079 1.00 90.56 507 ARG A N 1
ATOM 3961 C CA . ARG A 1 507 ? -59.851 8.076 41.829 1.00 90.56 507 ARG A CA 1
ATOM 3962 C C . ARG A 1 507 ? -59.641 7.845 43.329 1.00 90.56 507 ARG A C 1
ATOM 3964 O O . ARG A 1 507 ? -60.093 6.836 43.866 1.00 90.56 507 ARG A O 1
ATOM 3971 N N . VAL A 1 508 ? -58.982 8.793 43.988 1.00 90.38 508 VAL A N 1
ATOM 3972 C CA . VAL A 1 508 ? -58.703 8.789 45.427 1.00 90.38 508 VAL A CA 1
ATOM 3973 C C . VAL A 1 508 ? -59.300 10.049 46.044 1.00 90.38 508 VAL A C 1
ATOM 3975 O O . VAL A 1 508 ? -58.885 11.156 45.714 1.00 90.38 508 VAL A O 1
ATOM 3978 N N . ASP A 1 509 ? -60.266 9.886 46.947 1.00 84.88 509 ASP A N 1
ATOM 3979 C CA . ASP A 1 509 ? -60.972 11.029 47.546 1.00 84.88 509 ASP A CA 1
ATOM 3980 C C . ASP A 1 509 ? -60.197 11.677 48.707 1.00 84.88 509 ASP A C 1
ATOM 3982 O O . ASP A 1 509 ? -60.341 12.870 48.950 1.00 84.88 509 ASP A O 1
ATOM 3986 N N . HIS A 1 510 ? -59.346 10.913 49.403 1.00 85.12 510 HIS A N 1
ATOM 3987 C CA . HIS A 1 510 ? -58.529 11.395 50.524 1.00 85.12 510 HIS A CA 1
ATOM 3988 C C . HIS A 1 510 ? -57.076 10.941 50.352 1.00 85.12 510 HIS A C 1
ATOM 3990 O O . HIS A 1 510 ? -56.682 9.904 50.895 1.00 85.12 510 HIS A O 1
ATOM 3996 N N . PRO A 1 511 ? -56.270 11.661 49.556 1.00 83.44 511 PRO A N 1
ATOM 3997 C CA . PRO A 1 511 ? -54.890 11.273 49.341 1.00 83.44 511 PRO A CA 1
ATOM 3998 C C . PRO A 1 511 ? -54.071 11.493 50.622 1.00 83.44 511 PRO A C 1
ATOM 4000 O O . PRO A 1 511 ? -54.058 12.573 51.210 1.00 83.44 511 PRO A O 1
ATOM 4003 N N . VAL A 1 512 ? -53.384 10.441 51.062 1.00 85.38 512 VAL A N 1
ATOM 4004 C CA . VAL A 1 512 ? -52.412 10.484 52.168 1.00 85.38 512 VAL A CA 1
ATOM 4005 C C . VAL A 1 512 ? -50.999 10.674 51.602 1.00 85.38 512 VAL A C 1
ATOM 4007 O O . VAL A 1 512 ? -50.835 11.114 50.469 1.00 85.38 512 VAL A O 1
ATOM 4010 N N . ARG A 1 513 ? -49.951 10.301 52.340 1.00 87.31 513 ARG A N 1
ATOM 4011 C CA . ARG A 1 513 ? -48.571 10.320 51.834 1.00 87.31 513 ARG A CA 1
ATOM 4012 C C . ARG A 1 513 ? -48.384 9.351 50.668 1.00 87.31 513 ARG A C 1
ATOM 4014 O O . ARG A 1 513 ? -48.680 8.167 50.807 1.00 87.31 513 ARG A O 1
ATOM 4021 N N . GLY A 1 514 ? -47.874 9.831 49.537 1.00 83.50 514 GLY A N 1
ATOM 4022 C CA . GLY A 1 514 ? -47.663 8.992 48.356 1.00 83.50 514 GLY A CA 1
ATOM 4023 C C . GLY A 1 514 ? -47.553 9.768 47.047 1.00 83.50 514 GLY A C 1
ATOM 4024 O O . GLY A 1 514 ? -47.555 10.999 47.031 1.00 83.50 514 GLY A O 1
ATOM 4025 N N . ILE A 1 515 ? -47.442 9.026 45.944 1.00 88.56 515 ILE A N 1
ATOM 4026 C CA . ILE A 1 515 ? -47.385 9.572 44.583 1.00 88.56 515 ILE A CA 1
ATOM 4027 C C . ILE A 1 515 ? -48.778 9.477 43.963 1.00 88.56 515 ILE A C 1
ATOM 4029 O O . ILE A 1 515 ? -49.356 8.392 43.913 1.00 88.56 515 ILE A O 1
ATOM 4033 N N . TYR A 1 516 ? -49.279 10.598 43.453 1.00 89.81 516 TYR A N 1
ATOM 4034 C CA . TYR A 1 516 ? -50.595 10.703 42.823 1.00 89.81 516 TYR A CA 1
ATOM 4035 C C . TYR A 1 516 ? -50.504 11.423 41.484 1.00 89.81 516 TYR A C 1
ATOM 4037 O O . TYR A 1 516 ? -49.515 12.093 41.188 1.00 89.81 516 TYR A O 1
ATOM 4045 N N . ILE A 1 517 ? -51.557 11.307 40.683 1.00 88.31 517 ILE A N 1
ATOM 4046 C CA . ILE A 1 517 ? -51.742 12.059 39.445 1.00 88.31 517 ILE A CA 1
ATOM 4047 C C . ILE A 1 517 ? -52.838 13.101 39.676 1.00 88.31 517 ILE A C 1
ATOM 4049 O O . ILE A 1 517 ? -53.960 12.751 40.039 1.00 88.31 517 ILE A O 1
ATOM 4053 N N . VAL A 1 518 ? -52.516 14.375 39.441 1.00 86.06 518 VAL A N 1
ATOM 4054 C CA . VAL A 1 518 ? -53.450 15.510 39.514 1.00 86.06 518 VAL A CA 1
ATOM 4055 C C . VAL A 1 518 ? -53.228 16.392 38.294 1.00 86.06 518 VAL A C 1
ATOM 4057 O O . VAL A 1 518 ? -52.090 16.746 37.988 1.00 86.06 518 VAL A O 1
ATOM 4060 N N . ASN A 1 519 ? -54.296 16.732 37.566 1.00 79.88 519 ASN A N 1
ATOM 4061 C CA . ASN A 1 519 ? -54.227 17.547 36.342 1.00 79.88 519 ASN A CA 1
ATOM 4062 C C . ASN A 1 519 ? -53.185 17.034 35.322 1.00 79.88 519 ASN A C 1
ATOM 4064 O O . ASN A 1 519 ? -52.458 17.811 34.704 1.00 79.88 519 ASN A O 1
ATOM 4068 N N . GLY A 1 520 ? -53.072 15.707 35.188 1.00 75.75 520 GLY A N 1
ATOM 4069 C CA . GLY A 1 520 ? -52.133 15.051 34.270 1.00 75.75 520 GLY A CA 1
ATOM 4070 C C . GLY A 1 520 ? -50.663 15.068 34.710 1.00 75.75 520 GLY A C 1
ATOM 4071 O O . GLY A 1 520 ? -49.806 14.609 33.959 1.00 75.75 520 GLY A O 1
ATOM 4072 N N . LYS A 1 521 ? -50.349 15.564 35.914 1.00 79.75 521 LYS A N 1
ATOM 4073 C CA . LYS A 1 521 ? -48.987 15.607 36.467 1.00 79.75 521 LYS A CA 1
ATOM 4074 C C . LYS A 1 521 ? -48.851 14.669 37.662 1.00 79.75 521 LYS A C 1
ATOM 4076 O O . LYS A 1 521 ? -49.758 14.577 38.484 1.00 79.75 521 LYS A O 1
ATOM 4081 N N . LYS A 1 522 ? -47.698 14.002 37.776 1.00 86.00 522 LYS A N 1
ATOM 4082 C CA . LYS A 1 522 ? -47.333 13.231 38.972 1.00 86.00 522 LYS A CA 1
ATOM 4083 C C . LYS A 1 522 ? -46.920 14.203 40.078 1.00 86.00 522 LYS A C 1
ATOM 4085 O O . LYS A 1 522 ? -46.033 15.026 39.867 1.00 86.00 522 LYS A O 1
ATOM 4090 N N . VAL A 1 523 ? -47.556 14.106 41.238 1.00 84.50 523 VAL A N 1
ATOM 4091 C CA . VAL A 1 523 ? -47.285 14.925 42.425 1.00 84.50 523 VAL A CA 1
ATOM 4092 C C . VAL A 1 523 ? -46.990 14.024 43.618 1.00 84.50 523 VAL A C 1
ATOM 4094 O O . VAL A 1 523 ? -47.501 12.906 43.703 1.00 84.50 523 VAL A O 1
ATOM 4097 N N . ILE A 1 524 ? -46.160 14.505 44.543 1.00 85.69 524 ILE A N 1
ATOM 4098 C CA . ILE A 1 524 ? -45.857 13.807 45.795 1.00 85.69 524 ILE A CA 1
ATOM 4099 C C . ILE A 1 524 ? -46.555 14.542 46.930 1.00 85.69 524 ILE A C 1
ATOM 4101 O O . ILE A 1 524 ? -46.259 15.709 47.183 1.00 85.69 524 ILE A O 1
ATOM 4105 N N . ILE A 1 525 ? -47.440 13.842 47.632 1.00 82.75 525 ILE A N 1
ATOM 4106 C CA . ILE A 1 525 ? -48.018 14.314 48.889 1.00 82.75 525 ILE A CA 1
ATOM 4107 C C . ILE A 1 525 ? -47.124 13.802 50.020 1.00 82.75 525 ILE A C 1
ATOM 4109 O O . ILE A 1 525 ? -46.868 12.599 50.116 1.00 82.75 525 ILE A O 1
ATOM 4113 N N . LYS A 1 526 ? -46.586 14.733 50.815 1.00 79.56 526 LYS A N 1
ATOM 4114 C CA . LYS A 1 526 ? -45.607 14.480 51.883 1.00 79.56 526 LYS A CA 1
ATOM 4115 C C . LYS A 1 526 ? -46.237 14.359 53.259 1.00 79.56 526 LYS A C 1
ATOM 4117 O O . LYS A 1 526 ? -47.320 14.928 53.490 1.00 79.56 526 LYS A O 1
#

pLDDT: mean 86.17, std 16.08, range [24.77, 98.44]

Radius of gyration: 33.43 Å; chains: 1; bounding box: 98×68×96 Å

Secondary structure (DSSP, 8-state):
--SSSSSSSSSS----------PPEEEEEEEEESS--TT---EEEEEETTEEEEEE-TTGGGS-GGG-EEEEEEEETTTTEEEEEEEEETTEEIIIIIIHHHHHHHHHHHHHHHHHHHTTSHHHHHHHHHHHHHHTTS--SEEEEEEE-TT--EEEEEEEEPPPSHHHHHHHHHS-HHHHHHHHHHTTT-HHHHHHHHTT-HHHHHHHHHHHHHHHHHHHH-TTSHHHHHHHHHHHTT---TT-EEEEEESSEEEEEEETTEEEEEEE--SS-EEEEE--TT-TTT--SHHHHGGGGEEEEEE--SSTTT-EE----GGGB-TTS-EEEEE--SS-EEE-SSEEEEEEEEE--SGGGTTEEEEEEEE-TTPEEPTT--EEEEES-S-GGGSEEEE----PPPPTT--EEE-SS-EEHHHH--TTEEEEEEEE-TT-SSS-SEEEEEP-SSEEPTT-EEEEEETTSPP-EEP-S-TT------S------PPPP--TTPPEE-TTS-EESS--SEEEEETTEEEEE-

Organism: Prevotella intermedia (NCBI:txid28131)

Foldseek 3Di:
DPPPPVVVVVVVPPPDPPPPQPDWDWAKWWKFFQDQDPVQQTTWFDFDQPDIFSGDHLVRLQAGQRRTWTWTWHADPVVQWTFTQFTDWLRHTCRPRPQVVVVVVVLVVVLVVLCVPPNDDPSSVVVNVLVVVVVVQAFSTWIWHWDAAPVRHIWIWTKGAAAFQLSVLCCLVPDDPVVVVVVCVVCVVQVQLNVCSVVSHRQSNVLSVLVVVLVVCCVVQNCPDPVSVVSCVCSVVVVDGHGWMKTKFFADDFDWDDDPNATETAGHHHHRGIDIWIQPCPPPGHHGNVVRRGSRSIMDTGHQDLDLSRFHFAAADPQQQKPVRWHKFKFATQFKKAWAAFKWKKFFLDQDCDDPRAQAGHIDTDDGHGDIAGHGAIIMMTARHRDGNRGTIGGDDDDDDHDPSGQKHFHQHKDFQVVQCPPQWFKFFWDADPPDPDAIRTWGHGDPDGIDHHGGIIGTGHPPGRHHGHGRPDPPPPPPPPDDPDDDPDDDDDPPPWWWADPVRHTDPDDDADWIATPNDIDGDD

Sequence (526 aa):
MKKLRLIHLFLLLFLAIGMYATEPISGYFRIKNAHTRADGKQYVQVTGKYQAQPNQTVDAVKTQPGSVIQLEAKWDNANNRYIVTTLRSQGVDVINGYLLKAIEMVKNKIDQKLKDKLGTGEMYSKAKRDIEGILAQWDLDMHLEKTATQNGVEAYYAYATVPSMQPIVDYYNNSENLVKLGINYALSSYKDILDGLKHNNANEVWKAVEKYAVQLIIARFGADSDLAKVVKYYFDNDRINHGQTYYLMEGDHISKTEENGHGVNKYVEGEAKFDFCNNNTKDEVYGPELPAAGDAAKWFLEPVTNEAAHYFGVAPAEKMKGKNGKYFTSLYTDFPMKIVDNMNAYIVESIGTTGAQKGYAQCKKVASKGDVIPAGTPIVLECESTQSNANRLLPVADASPALANNILKGVFFDEPKASLEVSGKTVRVFNINPKATARNPLGFYRYKGATIKGNRAFLLIDANSSGAKLDGYDMEEEGTVNGIDEVTTTTVEIDANAVYYDLQGRRVDHPVRGIYIVNGKKVIIK